Protein AF-A0A7I8VMA3-F1 (afdb_monomer)

pLDDT: mean 87.74, std 10.27, range [37.31, 98.38]

Foldseek 3Di:
DAWDWDWDFDQQVQATWIKIKTADQDDPAGEEEEEQEDQQFQQLQCVVVVVVVCVVVVVHHMYMRTGQGQLFDDPPVRPPGPDPPPPDLLALVNVLVSVLSCCVPPPDPRYAYEYEAEASRLLSQLVVCVVDDVRNYQAYEYHAYLQAQLCVFQVNVVCQCCLVPVLVCQLVQLVVLVPDDPVVLLVVLVLVCLLVLHPDDPSVSVSSVRNSHSSSSNSSSVHVNNSSVPRHHHPLVSCVVCQVRYAYEHEPPDRSRHPVNLVVVCVSCVVHNYYYDPPGVLPFWDWDWDQLPLFTKIKIKGADFQPDQEEEEEAEDPLFFQLLLSLLRSLLCVLLVNRHMYMYIGQTQQFDDDPPDDGDPPPDDCLLELVSSLVSVVSCCVPRHDLNRAYEYEAAASGLVSQLVNCVPRDVRSYQAYEQAQYLQADQCVFQVNVVCVVCLVPPLVVVLVVLVVLVPDDLSVQLSVQSVVQVVVVAWDSSVSSRVSRRSHSRSSSSSSVRVNNSNVPRHHHPVVSCVVCQVRYAYEAECPERRRHVVNLVVVCVVPVPHRYDYHDPPQYSSNSTHPSNVVSVVSCVSNVVRD

Solvent-accessible surface area (backbone atoms only — not comparable to full-atom values): 30495 Å² total; per-residue (Å²): 131,86,74,61,80,42,82,44,79,44,72,43,94,67,41,71,30,54,30,36,40,30,52,66,80,51,93,90,68,35,50,36,39,43,34,32,47,26,87,71,18,46,41,47,66,42,51,69,58,50,52,52,51,34,56,76,53,70,64,71,47,19,42,36,28,49,30,40,64,56,30,54,80,79,53,83,88,65,60,74,65,83,65,94,76,77,80,64,40,49,39,70,68,20,41,36,53,52,52,52,48,38,46,71,75,72,45,63,89,85,38,35,31,33,40,34,9,27,26,54,14,17,47,38,47,56,54,45,60,74,75,44,61,70,84,40,50,69,36,37,39,23,37,45,51,52,39,49,42,33,35,75,18,71,45,27,55,62,44,49,61,44,53,75,75,41,52,87,58,60,42,52,64,23,51,62,51,52,76,44,57,67,71,57,50,51,51,52,49,51,50,51,36,27,51,72,50,43,68,69,53,72,49,44,51,53,37,54,59,47,46,32,42,43,70,20,40,52,41,42,51,49,25,53,47,41,48,45,72,69,35,55,65,55,66,58,68,62,46,61,76,44,32,92,35,42,35,38,39,38,40,58,80,33,49,61,40,37,58,68,57,56,55,50,50,45,67,76,40,69,90,40,52,67,46,70,37,84,34,68,93,43,78,62,54,45,80,46,80,46,70,53,76,48,39,71,39,53,35,41,26,32,64,70,59,62,84,34,64,51,34,36,40,37,33,41,24,83,62,8,52,40,50,34,43,49,58,24,52,47,39,42,24,55,74,48,71,71,66,47,15,34,39,26,39,39,39,58,65,15,56,72,80,58,91,87,61,86,73,56,90,56,82,58,68,78,31,64,46,76,67,28,40,37,48,51,53,52,51,37,47,70,73,60,39,50,91,81,30,27,30,35,38,32,8,30,26,54,12,19,40,38,45,52,60,43,56,75,72,46,59,68,87,37,51,67,35,37,40,26,36,44,47,50,42,38,40,28,36,76,20,68,45,24,57,67,44,45,62,52,52,74,76,38,45,84,50,48,29,65,72,44,39,70,58,48,74,43,55,70,70,54,33,26,28,54,43,21,47,53,35,52,78,70,76,52,53,41,47,51,36,32,60,36,49,44,50,31,56,35,46,61,22,44,40,44,35,47,51,40,52,48,49,46,45,72,68,32,59,64,62,64,59,71,62,46,64,78,41,37,93,35,40,32,39,37,40,29,58,67,19,43,56,48,37,48,66,58,56,55,50,47,42,67,78,36,76,85,50,49,70,45,74,43,78,88,71,51,50,74,70,27,48,38,74,36,24,51,61,50,24,53,59,50,44,76,74,51,49,97,82,108

Secondary structure (DSSP, 8-state):
-PPPPEEEEEEETTEEEEEEEES---TTS-EEEEEE--SS--GGGGHHHHHHHHHHTTT-SEEEEEPPTTSSPPPGGG-----S---S-SSHHHHHHHHHHHHHHHS-TT-EEEEEEETHHHHHHHHHHHHS-GGGEEEEEEES---S-GGGSHHHHHHHHHHHHSTTTTHHHHHHHHTS-HHHHHHHHHHHHHHTT----HHHHHHHHHHT-HHHHHHHHHHHHHHHHH--S--HHHHHHTGGGEEEEEETT-SSS-HHHHHHHHHH-TTS-EEEESSTT-TTEEEEEEEETTEEEEEEEES--TT-SEEEEEEPPTT--GGGGHHHHHHHHHHTTT-S-EEEEPPTTSSPPPTTSPPP-S----TTSHHHHHHHHHHHHHHHS-TT-EEEEEEETHHHHHHHHHHHHS-GGGEEEEEEES---S-GGGSHHHHHHHHHHHHHTTTHHHHHHHHHTS-HHHHHHHHHHHHHHTT---TTHHHHHHHH-SHHHHHHHHHHHHHHHHH--S--HHHHHHHGGGEEEEEETT-SSS-HHHHHHHHHH-TTSEEEEE-S---TTGGGT-HHHHHHHHHHHHGGG-

Structure (mmCIF, N/CA/C/O backbone):
data_AF-A0A7I8VMA3-F1
#
_entry.id   AF-A0A7I8VMA3-F1
#
loop_
_atom_site.group_PDB
_atom_site.id
_atom_site.type_symbol
_atom_site.label_atom_id
_atom_site.label_alt_id
_atom_site.label_comp_id
_atom_site.label_asym_id
_atom_site.label_entity_id
_atom_site.label_seq_id
_atom_site.pdbx_PDB_ins_code
_atom_site.Cartn_x
_atom_site.Cartn_y
_atom_site.Cartn_z
_atom_site.occupancy
_atom_site.B_iso_or_equiv
_atom_site.auth_seq_id
_atom_site.auth_comp_id
_atom_site.auth_asym_id
_atom_site.auth_atom_id
_atom_site.pdbx_PDB_model_num
ATOM 1 N N . MET A 1 1 ? -20.811 21.438 -4.073 1.00 37.31 1 MET A N 1
ATOM 2 C CA . MET A 1 1 ? -19.853 21.735 -2.986 1.00 37.31 1 MET A CA 1
ATOM 3 C C . MET A 1 1 ? -19.211 20.415 -2.589 1.00 37.31 1 MET A C 1
ATOM 5 O O . MET A 1 1 ? -19.963 19.531 -2.206 1.00 37.31 1 MET A O 1
ATOM 9 N N . CYS A 1 2 ? -17.891 20.236 -2.731 1.00 47.81 2 CYS A N 1
ATOM 10 C CA . CYS A 1 2 ? -17.211 19.062 -2.159 1.00 47.81 2 CYS A CA 1
ATOM 11 C C . CYS A 1 2 ? -17.451 19.043 -0.647 1.00 47.81 2 CYS A C 1
ATOM 13 O O . CYS A 1 2 ? -17.209 20.052 0.021 1.00 47.81 2 CYS A O 1
ATOM 15 N N . SER A 1 3 ? -17.921 17.919 -0.108 1.00 67.31 3 SER A N 1
ATOM 16 C CA . SER A 1 3 ? -18.018 17.753 1.343 1.00 67.31 3 SER A CA 1
ATOM 17 C C . SER A 1 3 ? -16.606 17.696 1.926 1.00 67.31 3 SER A C 1
ATOM 19 O O . SER A 1 3 ? -15.822 16.825 1.561 1.00 67.31 3 SER A O 1
ATOM 21 N N . LYS A 1 4 ? -16.258 18.630 2.815 1.00 83.06 4 LYS A N 1
ATOM 22 C CA . LYS A 1 4 ? -14.947 18.655 3.478 1.00 83.06 4 LYS A CA 1
ATOM 23 C C . LYS A 1 4 ? -15.015 17.876 4.794 1.00 83.06 4 LYS A C 1
ATOM 25 O O . LYS A 1 4 ? -15.980 18.028 5.542 1.00 83.06 4 LYS A O 1
ATOM 30 N N . LEU A 1 5 ? -13.990 17.077 5.090 1.00 89.56 5 LEU A N 1
ATOM 31 C CA . LEU A 1 5 ? -13.798 16.501 6.422 1.00 89.56 5 LEU A CA 1
ATOM 32 C C . LEU A 1 5 ? -13.551 17.637 7.424 1.00 89.56 5 LEU A C 1
ATOM 34 O O . LEU A 1 5 ? -12.706 18.503 7.192 1.00 89.56 5 LEU A O 1
ATOM 38 N N . THR A 1 6 ? -14.320 17.663 8.508 1.00 91.62 6 THR A N 1
ATOM 39 C CA . THR A 1 6 ? -14.287 18.738 9.509 1.00 91.62 6 THR A CA 1
ATOM 40 C C . THR A 1 6 ? -14.141 18.170 10.913 1.00 91.62 6 THR A C 1
ATOM 42 O O . THR A 1 6 ? -14.739 17.147 11.242 1.00 91.62 6 THR A O 1
ATOM 45 N N . GLU A 1 7 ? -13.339 18.841 11.732 1.00 91.44 7 GLU A N 1
ATOM 46 C CA . GLU A 1 7 ? -13.117 18.516 13.140 1.00 91.44 7 GLU A CA 1
ATOM 47 C C . GLU A 1 7 ? -14.012 19.399 14.018 1.00 91.44 7 GLU A C 1
ATOM 49 O O . GLU A 1 7 ? -14.084 20.610 13.812 1.00 91.44 7 GLU A O 1
ATOM 54 N N . HIS A 1 8 ? -14.704 18.786 14.978 1.00 91.75 8 HIS A N 1
ATOM 55 C CA . HIS A 1 8 ? -15.667 19.434 15.869 1.00 91.75 8 HIS A CA 1
ATOM 56 C C . HIS A 1 8 ? -15.390 19.068 17.325 1.00 91.75 8 HIS A C 1
ATOM 58 O O . HIS A 1 8 ? -14.964 17.950 17.623 1.00 91.75 8 HIS A O 1
ATOM 64 N N . TRP A 1 9 ? -15.717 19.987 18.231 1.00 91.69 9 TRP A N 1
ATOM 65 C CA . TRP A 1 9 ? -15.788 19.731 19.666 1.00 91.69 9 TRP A CA 1
ATOM 66 C C . TRP A 1 9 ? -17.252 19.717 20.088 1.00 91.69 9 TRP A C 1
ATOM 68 O O . TRP A 1 9 ? -17.949 20.722 19.989 1.00 91.69 9 TRP A O 1
ATOM 78 N N . LEU A 1 10 ? -17.737 18.547 20.498 1.00 91.62 10 LEU A N 1
ATOM 79 C CA . LEU A 1 10 ? -19.112 18.355 20.951 1.00 91.62 10 LEU A CA 1
ATOM 80 C C . LEU A 1 10 ? -19.125 18.021 22.437 1.00 91.62 10 LEU A C 1
ATOM 82 O O . LEU A 1 10 ? -18.335 17.199 22.895 1.00 91.62 10 LEU A O 1
ATOM 86 N N . SER A 1 11 ? -20.033 18.637 23.189 1.00 89.88 11 SER A N 1
ATOM 87 C CA . SER A 1 11 ? -20.250 18.288 24.593 1.00 89.88 11 SER A CA 1
ATOM 88 C C . SER A 1 11 ? -21.060 16.997 24.682 1.00 89.88 11 SER A C 1
ATOM 90 O O . SER A 1 11 ? -22.138 16.926 24.100 1.00 89.88 11 SER A O 1
ATOM 92 N N . VAL A 1 12 ? -20.541 15.990 25.385 1.00 89.38 12 VAL A N 1
ATOM 93 C CA . VAL A 1 12 ? -21.239 14.728 25.674 1.00 89.38 12 VAL A CA 1
ATOM 94 C C . VAL A 1 12 ? -21.419 14.622 27.174 1.00 89.38 12 VAL A C 1
ATOM 96 O O . VAL A 1 12 ? -20.427 14.465 27.888 1.00 89.38 12 VAL A O 1
ATOM 99 N N . SER A 1 13 ? -22.650 14.765 27.667 1.00 84.88 13 SER A N 1
ATOM 100 C CA . SER A 1 13 ? -22.928 14.859 29.108 1.00 84.88 13 SER A CA 1
ATOM 101 C C . SER A 1 13 ? -22.010 15.867 29.837 1.00 84.88 13 SER A C 1
ATOM 103 O O . SER A 1 13 ? -21.537 15.617 30.947 1.00 84.88 13 SER A O 1
ATOM 105 N N . GLY A 1 14 ? -21.712 17.003 29.195 1.00 79.69 14 GLY A N 1
ATOM 106 C CA . GLY A 1 14 ? -20.831 18.049 29.732 1.00 79.69 14 GLY A CA 1
ATOM 107 C C . GLY A 1 14 ? -19.338 17.871 29.431 1.00 79.69 14 GLY A C 1
ATOM 108 O O . GLY A 1 14 ? -18.561 18.775 29.728 1.00 79.69 14 GLY A O 1
ATOM 109 N N . LEU A 1 15 ? -18.916 16.752 28.829 1.00 84.50 15 LEU A N 1
ATOM 110 C CA . LEU A 1 15 ? -17.518 16.494 28.481 1.00 84.50 15 LEU A CA 1
ATOM 111 C C . LEU A 1 15 ? -17.210 16.886 27.021 1.00 84.50 15 LEU A C 1
ATOM 113 O O . LEU A 1 15 ? -17.758 16.264 26.102 1.00 84.50 15 LEU A O 1
ATOM 117 N N . PRO A 1 16 ? -16.279 17.830 26.771 1.00 89.25 16 PRO A N 1
ATOM 118 C CA . PRO A 1 16 ? -15.820 18.140 25.421 1.00 89.25 16 PRO A CA 1
ATOM 119 C C . PRO A 1 16 ? -15.190 16.918 24.747 1.00 89.25 16 PRO A C 1
ATOM 121 O O . PRO A 1 16 ? -14.226 16.329 25.239 1.00 89.25 16 PRO A O 1
ATOM 124 N N . THR A 1 17 ? -15.743 16.544 23.600 1.00 91.88 17 THR A N 1
ATOM 125 C CA . THR A 1 17 ? -15.380 15.353 22.834 1.00 91.88 17 THR A CA 1
ATOM 126 C C . THR A 1 17 ? -14.988 15.754 21.423 1.00 91.88 17 THR A C 1
ATOM 128 O O . THR A 1 17 ? -15.754 16.408 20.716 1.00 91.88 17 THR A O 1
ATOM 131 N N . ASN A 1 18 ? -13.802 15.322 21.003 1.00 94.12 18 ASN A N 1
ATOM 132 C CA . ASN A 1 18 ? -13.315 15.525 19.647 1.00 94.12 18 ASN A CA 1
ATOM 133 C C . ASN A 1 18 ? -14.012 14.566 18.670 1.00 94.12 18 ASN A C 1
ATOM 135 O O . ASN A 1 18 ? -14.057 13.354 18.909 1.00 94.12 18 ASN A O 1
ATOM 139 N N . VAL A 1 19 ? -14.560 15.108 17.581 1.00 96.19 19 VAL A N 1
ATOM 140 C CA . VAL A 1 19 ? -15.314 14.350 16.578 1.00 96.19 19 VAL A CA 1
ATOM 141 C C . VAL A 1 19 ? -14.933 14.801 15.173 1.00 96.19 19 VAL A C 1
ATOM 143 O O . VAL A 1 19 ? -15.033 15.984 14.852 1.00 96.19 19 VAL A O 1
ATOM 146 N N . LEU A 1 20 ? -14.571 13.857 14.303 1.00 95.12 20 LEU A N 1
ATOM 147 C CA . LEU A 1 20 ? -14.454 14.124 12.866 1.00 95.12 20 LEU A CA 1
ATOM 148 C C . LEU A 1 20 ? -15.777 13.835 12.171 1.00 95.12 20 LEU A C 1
ATOM 150 O O . LEU A 1 20 ? -16.389 12.801 12.433 1.00 95.12 20 LEU A O 1
ATOM 154 N N . LYS A 1 21 ? -16.200 14.720 11.267 1.00 94.25 21 LYS A N 1
ATOM 155 C CA . LYS A 1 21 ? -17.435 14.578 10.490 1.00 94.25 21 LYS A CA 1
ATOM 156 C C . LYS A 1 21 ? -17.207 14.887 9.015 1.00 94.25 21 LYS A C 1
ATOM 158 O O . LYS A 1 21 ? -16.588 15.896 8.671 1.00 94.25 21 LYS A O 1
ATOM 163 N N . ILE A 1 22 ? -17.767 14.048 8.148 1.00 92.94 22 ILE A N 1
ATOM 164 C CA . ILE A 1 22 ? -17.891 14.296 6.707 1.00 92.94 22 ILE A CA 1
ATOM 165 C C . ILE A 1 22 ? -19.271 13.859 6.207 1.00 92.94 22 ILE A C 1
ATOM 167 O O . ILE A 1 22 ? -19.871 12.928 6.749 1.00 92.94 22 ILE A O 1
ATOM 171 N N . GLY A 1 23 ? -19.749 14.530 5.159 1.00 86.81 23 GLY A N 1
ATOM 172 C CA . GLY A 1 23 ? -21.053 14.287 4.549 1.00 86.81 23 GLY A CA 1
ATOM 173 C C . GLY A 1 23 ? -22.197 15.002 5.271 1.00 86.81 23 GLY A C 1
ATOM 174 O O . GLY A 1 23 ? -22.070 15.449 6.411 1.00 86.81 23 GLY A O 1
ATOM 175 N N . GLN A 1 24 ? -23.329 15.131 4.580 1.00 77.38 24 GLN A N 1
ATOM 176 C CA . GLN A 1 24 ? -24.563 15.683 5.139 1.00 77.38 24 GLN A CA 1
ATOM 177 C C . GLN A 1 24 ? -25.562 14.565 5.435 1.00 77.38 24 GLN A C 1
ATOM 179 O O . GLN A 1 24 ? -25.650 13.570 4.714 1.00 77.38 24 GLN A O 1
ATOM 184 N N . ILE A 1 25 ? -26.349 14.741 6.495 1.00 68.00 25 ILE A N 1
ATOM 185 C CA . ILE A 1 25 ? -27.441 13.826 6.825 1.00 68.00 25 ILE A CA 1
ATOM 186 C C . ILE A 1 25 ? -28.645 14.184 5.939 1.00 68.00 25 ILE A C 1
ATOM 188 O O . ILE A 1 25 ? -29.383 15.123 6.229 1.00 68.00 25 ILE A O 1
ATOM 192 N N . ASN A 1 26 ? -28.828 13.446 4.840 1.00 58.38 26 ASN A N 1
ATOM 193 C CA . ASN A 1 26 ? -29.925 13.668 3.892 1.00 58.38 26 ASN A CA 1
ATOM 194 C C . ASN A 1 26 ? -31.303 13.314 4.478 1.00 58.38 26 ASN A C 1
ATOM 196 O O . ASN A 1 26 ? -31.461 12.343 5.216 1.00 58.38 26 ASN A O 1
ATOM 200 N N . THR A 1 27 ? -32.328 14.069 4.084 1.00 55.59 27 THR A N 1
ATOM 201 C CA . THR A 1 27 ? -33.706 13.998 4.608 1.00 55.59 27 THR A CA 1
ATOM 202 C C . THR A 1 27 ? -34.477 12.726 4.244 1.00 55.59 27 THR A C 1
ATOM 204 O O . THR A 1 27 ? -35.422 12.386 4.945 1.00 55.59 27 THR A O 1
ATOM 207 N N . HIS A 1 28 ? -34.090 11.999 3.190 1.00 53.72 28 HIS A N 1
ATOM 208 C CA . HIS A 1 28 ? -34.924 10.924 2.626 1.00 53.72 28 HIS A CA 1
ATOM 209 C C . HIS A 1 28 ? -34.531 9.486 3.015 1.00 53.72 28 HIS A C 1
ATOM 211 O O . HIS A 1 28 ? -35.257 8.562 2.664 1.00 53.72 28 HIS A O 1
ATOM 217 N N . LYS A 1 29 ? -33.422 9.286 3.745 1.00 54.38 29 LYS A N 1
ATOM 218 C CA . LYS A 1 29 ? -33.013 8.049 4.457 1.00 54.38 29 LYS A CA 1
ATOM 219 C C . LYS A 1 29 ? -31.691 8.346 5.176 1.00 54.38 29 LYS A C 1
ATOM 221 O O . LYS A 1 29 ? -30.650 8.471 4.533 1.00 54.38 29 LYS A O 1
ATOM 226 N N . ARG A 1 30 ? -31.728 8.505 6.500 1.00 76.94 30 ARG A N 1
ATOM 227 C CA . ARG A 1 30 ? -30.576 8.956 7.295 1.00 76.94 30 ARG A CA 1
ATOM 228 C C . ARG A 1 30 ? -29.692 7.770 7.680 1.00 76.94 30 ARG A C 1
ATOM 230 O O . ARG A 1 30 ? -29.942 7.122 8.687 1.00 76.94 30 ARG A O 1
ATOM 237 N N . PHE A 1 31 ? -28.676 7.466 6.877 1.00 85.94 31 PHE A N 1
ATOM 238 C CA . PHE A 1 31 ? -27.627 6.516 7.261 1.00 85.94 31 PHE A CA 1
ATOM 239 C C . PHE A 1 31 ? -26.414 7.267 7.797 1.00 85.94 31 PHE A C 1
ATOM 241 O O . PHE A 1 31 ? -25.930 8.204 7.155 1.00 85.94 31 PHE A O 1
ATOM 248 N N . VAL A 1 32 ? -25.917 6.842 8.957 1.00 92.19 32 VAL A N 1
ATOM 249 C CA . VAL A 1 32 ? -24.700 7.395 9.557 1.00 92.19 32 VAL A CA 1
ATOM 250 C C . VAL A 1 32 ? -23.758 6.252 9.907 1.00 92.19 32 VAL A C 1
ATOM 252 O O . VAL A 1 32 ? -24.140 5.310 10.603 1.00 92.19 32 VAL A O 1
ATOM 255 N N . ILE A 1 33 ? -22.522 6.339 9.427 1.00 95.50 33 ILE A N 1
ATOM 256 C CA . ILE A 1 33 ? -21.434 5.492 9.907 1.00 95.50 33 ILE A CA 1
ATOM 257 C C . ILE A 1 33 ? -20.849 6.161 11.149 1.00 95.50 33 ILE A C 1
ATOM 259 O O . ILE A 1 33 ? -20.404 7.305 11.073 1.00 95.50 33 ILE A O 1
ATOM 263 N N . VAL A 1 34 ? -20.833 5.454 12.276 1.00 97.25 34 VAL A N 1
ATOM 264 C CA . VAL A 1 34 ? -20.160 5.898 13.502 1.00 97.25 34 VAL A CA 1
ATOM 265 C C . VAL A 1 34 ? -18.950 5.005 13.733 1.00 97.25 34 VAL A C 1
ATOM 267 O O . VAL A 1 34 ? -19.084 3.801 13.946 1.00 97.25 34 VAL A O 1
ATOM 270 N N . ILE A 1 35 ? -17.766 5.605 13.672 1.00 98.31 35 ILE A N 1
ATOM 271 C CA . ILE A 1 35 ? -16.488 4.941 13.899 1.00 98.31 35 ILE A CA 1
ATOM 272 C C . ILE A 1 35 ? -16.059 5.178 15.346 1.00 98.31 35 ILE A C 1
ATOM 274 O O . ILE A 1 35 ? -15.952 6.321 15.799 1.00 98.31 35 ILE A O 1
ATOM 278 N N . ILE A 1 36 ? -15.798 4.082 16.051 1.00 98.06 36 ILE A N 1
ATOM 279 C CA . ILE A 1 36 ? -15.285 4.032 17.415 1.00 98.06 36 ILE A CA 1
ATOM 280 C C . ILE A 1 36 ? -13.812 3.616 17.328 1.00 98.06 36 ILE A C 1
ATOM 282 O O . ILE A 1 36 ? -13.518 2.470 16.969 1.00 98.06 36 ILE A O 1
ATOM 286 N N . PRO A 1 37 ? -12.882 4.542 17.608 1.00 97.00 37 PRO A N 1
ATOM 287 C CA . PRO A 1 37 ? -11.453 4.274 17.593 1.00 97.00 37 PRO A CA 1
ATOM 288 C C . PRO A 1 37 ? -11.024 3.144 18.534 1.00 97.00 37 PRO A C 1
ATOM 290 O O . PRO A 1 37 ? -11.725 2.819 19.489 1.00 97.00 37 PRO A O 1
ATOM 293 N N . GLY A 1 38 ? -9.834 2.605 18.276 1.00 94.62 38 GLY A N 1
ATOM 294 C CA . GLY A 1 38 ? -9.057 1.820 19.235 1.00 94.62 38 GLY A CA 1
ATOM 295 C C . GLY A 1 38 ? -8.264 2.692 20.206 1.00 94.62 38 GLY A C 1
ATOM 296 O O . GLY A 1 38 ? -8.467 3.901 20.273 1.00 94.62 38 GLY A O 1
ATOM 297 N N . ASN A 1 39 ? -7.308 2.095 20.917 1.00 92.00 39 ASN A N 1
ATOM 298 C CA . ASN A 1 39 ? -6.419 2.804 21.831 1.00 92.00 39 ASN A CA 1
ATOM 299 C C . ASN A 1 39 ? -5.049 3.056 21.160 1.00 92.00 39 ASN A C 1
ATOM 301 O O . ASN A 1 39 ? -4.365 2.091 20.821 1.00 92.00 39 ASN A O 1
ATOM 305 N N . PRO A 1 40 ? -4.628 4.315 20.927 1.00 93.38 40 PRO A N 1
ATOM 306 C CA . PRO A 1 40 ? -5.240 5.566 21.375 1.00 93.38 40 PRO A CA 1
ATOM 307 C C . PRO A 1 40 ? -6.445 6.023 20.540 1.00 93.38 40 PRO A C 1
ATOM 309 O O . PRO A 1 40 ? -6.404 6.050 19.310 1.00 93.38 40 PRO A O 1
ATOM 312 N N . GLY A 1 41 ? -7.495 6.493 21.223 1.00 94.50 41 GLY A N 1
ATOM 313 C CA . GLY A 1 41 ? -8.738 6.935 20.588 1.00 94.50 41 GLY A CA 1
ATOM 314 C C . GLY A 1 41 ? -8.737 8.360 20.058 1.00 94.50 41 GLY A C 1
ATOM 315 O O . GLY A 1 41 ? -9.633 9.134 20.387 1.00 94.50 41 GLY A O 1
ATOM 316 N N . ILE A 1 42 ? -7.740 8.705 19.245 1.00 94.44 42 ILE A N 1
ATOM 317 C CA . ILE A 1 42 ? -7.647 10.005 18.575 1.00 94.44 42 ILE A CA 1
ATOM 318 C C . ILE A 1 42 ? -8.306 9.906 17.189 1.00 94.44 42 ILE A C 1
ATOM 320 O O . ILE A 1 42 ? -7.810 9.149 16.349 1.00 94.44 42 ILE A O 1
ATOM 324 N N . PRO A 1 43 ? -9.380 10.672 16.902 1.00 94.88 43 PRO A N 1
ATOM 325 C CA . PRO A 1 43 ? -10.087 10.615 15.618 1.00 94.88 43 PRO A CA 1
ATOM 326 C C . PRO A 1 43 ? -9.194 10.831 14.398 1.00 94.88 43 PRO A C 1
ATOM 328 O O . PRO A 1 43 ? -9.381 10.187 13.370 1.00 94.88 43 PRO A O 1
ATOM 331 N N . ARG A 1 44 ? -8.181 11.689 14.531 1.00 92.81 44 ARG A N 1
ATOM 332 C CA . ARG A 1 44 ? -7.260 12.071 13.460 1.00 92.81 44 ARG A CA 1
ATOM 333 C C . ARG A 1 44 ? -6.477 10.910 12.830 1.00 92.81 44 ARG A C 1
ATOM 335 O O . ARG A 1 44 ? -6.123 10.979 11.658 1.00 92.81 44 ARG A O 1
ATOM 342 N N . TYR A 1 45 ? -6.286 9.799 13.547 1.00 92.38 45 TYR A N 1
ATOM 343 C CA . TYR A 1 45 ? -5.710 8.581 12.956 1.00 92.38 45 TYR A CA 1
ATOM 344 C C . TYR A 1 45 ? -6.585 7.949 11.863 1.00 92.38 45 TYR A C 1
ATOM 346 O O . TYR A 1 45 ? -6.093 7.140 11.083 1.00 92.38 45 TYR A O 1
ATOM 354 N N . TYR A 1 46 ? -7.867 8.309 11.791 1.00 94.25 46 TYR A N 1
ATOM 355 C CA . TYR A 1 46 ? -8.846 7.707 10.888 1.00 94.25 46 TYR A CA 1
ATOM 356 C C . TYR A 1 46 ? -9.189 8.612 9.696 1.00 94.25 46 TYR A C 1
ATOM 358 O O . TYR A 1 46 ? -10.055 8.236 8.913 1.00 94.25 46 TYR A O 1
ATOM 366 N N . GLU A 1 47 ? -8.541 9.774 9.518 1.00 92.81 47 GLU A N 1
ATOM 367 C CA . GLU A 1 47 ? -8.884 10.719 8.437 1.00 92.81 47 GLU A CA 1
ATOM 368 C C . GLU A 1 47 ? -8.827 10.064 7.046 1.00 92.81 47 GLU A C 1
ATOM 370 O O . GLU A 1 47 ? -9.814 10.090 6.313 1.00 92.81 47 GLU A O 1
ATOM 375 N N . GLU A 1 48 ? -7.721 9.398 6.697 1.00 89.38 48 GLU A N 1
ATOM 376 C CA . GLU A 1 48 ? -7.588 8.729 5.389 1.00 89.38 48 GLU A CA 1
ATOM 377 C C . GLU A 1 48 ? -8.591 7.590 5.210 1.00 89.38 48 GLU A C 1
ATOM 379 O O . GLU A 1 48 ? -9.143 7.401 4.124 1.00 89.38 48 GLU A O 1
ATOM 384 N N . PHE A 1 49 ? -8.859 6.846 6.283 1.00 91.50 49 PHE A N 1
ATOM 385 C CA . PHE A 1 49 ? -9.830 5.759 6.272 1.00 91.50 49 PHE A CA 1
ATOM 386 C C . PHE A 1 49 ? -11.246 6.285 6.011 1.00 91.50 49 PHE A C 1
ATOM 388 O O . PHE A 1 49 ? -11.967 5.744 5.173 1.00 91.50 49 PHE A O 1
ATOM 395 N N . VAL A 1 50 ? -11.622 7.385 6.665 1.00 93.62 50 VAL A N 1
ATOM 396 C CA . VAL A 1 50 ? -12.907 8.065 6.468 1.00 93.62 50 VAL A CA 1
ATOM 397 C C . VAL A 1 50 ? -13.039 8.597 5.047 1.00 93.62 50 VAL A C 1
ATOM 399 O O . VAL A 1 50 ? -14.074 8.370 4.424 1.00 93.62 50 VAL A O 1
ATOM 402 N N . LEU A 1 51 ? -12.008 9.266 4.520 1.00 91.12 51 LEU A N 1
ATOM 403 C CA . LEU A 1 51 ? -12.010 9.780 3.147 1.00 91.12 51 LEU A CA 1
ATOM 404 C C . LEU A 1 51 ? -12.170 8.643 2.130 1.00 91.12 51 LEU A C 1
ATOM 406 O O . LEU A 1 51 ? -12.996 8.746 1.227 1.00 91.12 51 LEU A O 1
ATOM 410 N N . THR A 1 52 ? -11.467 7.528 2.342 1.00 89.62 52 THR A N 1
ATOM 411 C CA . THR A 1 52 ? -11.563 6.339 1.483 1.00 89.62 52 THR A CA 1
ATOM 412 C C . THR A 1 52 ? -12.972 5.744 1.507 1.00 89.62 52 THR A C 1
ATOM 414 O O . THR A 1 52 ? -13.546 5.462 0.458 1.00 89.62 52 THR A O 1
ATOM 417 N N . ILE A 1 53 ? -13.577 5.574 2.689 1.00 91.50 53 ILE A N 1
ATOM 418 C CA . ILE A 1 53 ? -14.957 5.073 2.790 1.00 91.50 53 ILE A CA 1
ATOM 419 C C . ILE A 1 53 ? -15.929 6.052 2.125 1.00 91.50 53 ILE A C 1
ATOM 421 O O . ILE A 1 53 ? -16.813 5.629 1.383 1.00 91.50 53 ILE A O 1
ATOM 425 N N . PHE A 1 54 ? -15.774 7.353 2.363 1.00 90.38 54 PHE A N 1
ATOM 426 C CA . PHE A 1 54 ? -16.647 8.373 1.790 1.00 90.38 54 PHE A CA 1
ATOM 427 C C . PHE A 1 54 ? -16.632 8.340 0.254 1.00 90.38 54 PHE A C 1
ATOM 429 O O . PHE A 1 54 ? -17.697 8.369 -0.369 1.00 90.38 54 PHE A O 1
ATOM 436 N N . GLU A 1 55 ? -15.451 8.177 -0.346 1.00 86.69 55 GLU A N 1
ATOM 437 C CA . GLU A 1 55 ? -15.271 8.004 -1.790 1.00 86.69 55 GLU A CA 1
ATOM 438 C C . GLU A 1 55 ? -15.907 6.700 -2.302 1.00 86.69 55 GLU A C 1
ATOM 440 O O . GLU A 1 55 ? -16.659 6.722 -3.279 1.00 86.69 55 GLU A O 1
ATOM 445 N N . LEU A 1 56 ? -15.706 5.573 -1.605 1.00 85.56 56 LEU A N 1
ATOM 446 C CA . LEU A 1 56 ? -16.314 4.282 -1.966 1.00 85.56 56 LEU A CA 1
ATOM 447 C C . LEU A 1 56 ? -17.850 4.328 -1.950 1.00 85.56 56 LEU A C 1
ATOM 449 O O . LEU A 1 56 ? -18.506 3.705 -2.787 1.00 85.56 56 LEU A O 1
ATOM 453 N N . PHE A 1 57 ? -18.437 5.110 -1.042 1.00 86.62 57 PHE A N 1
ATOM 454 C CA . PHE A 1 57 ? -19.877 5.373 -0.996 1.00 86.62 57 PHE A CA 1
ATOM 455 C C . PHE A 1 57 ? -20.328 6.508 -1.933 1.00 86.62 57 PHE A C 1
ATOM 457 O O . PHE A 1 57 ? -21.487 6.931 -1.870 1.00 86.62 57 PHE A O 1
ATOM 464 N N . LYS A 1 58 ? -19.453 6.987 -2.828 1.00 85.38 58 LYS A N 1
ATOM 465 C CA . LYS A 1 58 ? -19.714 8.064 -3.799 1.00 85.38 58 LYS A CA 1
ATOM 466 C C . LYS A 1 58 ? -20.250 9.335 -3.139 1.00 85.38 58 LYS A C 1
ATOM 468 O O . LYS A 1 58 ? -21.171 9.960 -3.663 1.00 85.38 58 LYS A O 1
ATOM 473 N N . GLU A 1 59 ? -19.725 9.657 -1.960 1.00 86.06 59 GLU A N 1
ATOM 474 C CA . GLU A 1 59 ? -20.092 10.833 -1.165 1.00 86.06 59 GLU A CA 1
ATOM 475 C C . GLU A 1 59 ? -21.554 10.849 -0.668 1.00 86.06 59 GLU A C 1
ATOM 477 O O . GLU A 1 59 ? -22.100 11.899 -0.328 1.00 86.06 59 GLU A O 1
ATOM 482 N N . ARG A 1 60 ? -22.227 9.688 -0.619 1.00 84.19 60 ARG A N 1
ATOM 483 C CA . ARG A 1 60 ? -23.667 9.591 -0.292 1.00 84.19 60 ARG A CA 1
ATOM 484 C C . ARG A 1 60 ? -23.984 9.292 1.174 1.00 84.19 60 ARG A C 1
ATOM 486 O O . ARG A 1 60 ? -25.159 9.156 1.511 1.00 84.19 60 ARG A O 1
ATOM 493 N N . ILE A 1 61 ? -22.975 9.145 2.031 1.00 87.88 61 ILE A N 1
ATOM 494 C CA . ILE A 1 61 ? -23.147 8.743 3.433 1.00 87.88 61 ILE A CA 1
ATOM 495 C C . ILE A 1 61 ? -22.457 9.717 4.389 1.00 87.88 61 ILE A C 1
ATOM 497 O O . ILE A 1 61 ? -21.411 10.271 4.069 1.00 87.88 61 ILE A O 1
ATOM 501 N N . SER A 1 62 ? -23.037 9.913 5.574 1.00 91.88 62 SER A N 1
ATOM 502 C CA . SER A 1 62 ? -22.416 10.690 6.650 1.00 91.88 62 SER A CA 1
ATOM 503 C C . SER A 1 62 ? -21.535 9.780 7.506 1.00 91.88 62 SER A C 1
ATOM 505 O O . SER A 1 62 ? -21.994 8.721 7.936 1.00 91.88 62 SER A O 1
ATOM 507 N N . ILE A 1 63 ? -20.296 10.189 7.787 1.00 95.06 63 ILE A N 1
ATOM 508 C CA . ILE A 1 63 ? -19.322 9.391 8.555 1.00 95.06 63 ILE A CA 1
ATOM 509 C C . ILE A 1 63 ? -18.771 10.218 9.707 1.00 95.06 63 ILE A C 1
ATOM 511 O O . ILE A 1 63 ? -18.254 11.317 9.491 1.00 95.06 63 ILE A O 1
ATOM 515 N N . TRP A 1 64 ? -18.924 9.709 10.928 1.00 96.62 64 TRP A N 1
ATOM 516 C CA . TRP A 1 64 ? -18.533 10.374 12.168 1.00 96.62 64 TRP A CA 1
ATOM 517 C C . TRP A 1 64 ? -17.521 9.510 12.926 1.00 96.62 64 TRP A C 1
ATOM 519 O O . TRP A 1 64 ? -17.796 8.342 13.183 1.00 96.62 64 TRP A O 1
ATOM 529 N N . VAL A 1 65 ? -16.376 10.069 13.319 1.00 97.62 65 VAL A N 1
ATOM 530 C CA . VAL A 1 65 ? -15.380 9.389 14.169 1.00 97.62 65 VAL A CA 1
ATOM 531 C C . VAL A 1 65 ? -15.402 10.019 15.548 1.00 97.62 65 VAL A C 1
ATOM 533 O O . VAL A 1 65 ? -15.161 11.218 15.666 1.00 97.62 65 VAL A O 1
ATOM 536 N N . VAL A 1 66 ? -15.679 9.229 16.584 1.00 97.62 66 VAL A N 1
ATOM 537 C CA . VAL A 1 66 ? -15.896 9.736 17.948 1.00 97.62 66 VAL A CA 1
ATOM 538 C C . VAL A 1 66 ? -14.694 9.414 18.826 1.00 97.62 66 VAL A C 1
ATOM 540 O O . VAL A 1 66 ? -14.461 8.253 19.150 1.00 97.62 66 VAL A O 1
ATOM 543 N N . GLY A 1 67 ? -13.934 10.429 19.239 1.00 96.00 67 GLY A N 1
ATOM 544 C CA . GLY A 1 67 ? -12.732 10.235 20.050 1.00 96.00 67 GLY A CA 1
ATOM 545 C C . GLY A 1 67 ? -13.008 9.586 21.407 1.00 96.00 67 GLY A C 1
ATOM 546 O O . GLY A 1 67 ? -14.094 9.711 21.985 1.00 96.00 67 GLY A O 1
ATOM 547 N N . HIS A 1 68 ? -12.014 8.890 21.957 1.00 95.44 68 HIS A N 1
ATOM 548 C CA . HIS A 1 68 ? -12.066 8.446 23.347 1.00 95.44 68 HIS A CA 1
ATOM 549 C C . HIS A 1 68 ? -12.018 9.647 24.295 1.00 95.44 68 HIS A C 1
ATOM 551 O O . HIS A 1 68 ? -11.258 10.599 24.094 1.00 95.44 68 HIS A O 1
ATOM 557 N N . ALA A 1 69 ? -12.859 9.605 25.329 1.00 91.69 69 ALA A N 1
ATOM 558 C CA . ALA A 1 69 ? -12.944 10.644 26.342 1.00 91.69 69 ALA A CA 1
ATOM 559 C C . ALA A 1 69 ? -11.559 10.868 26.964 1.00 91.69 69 ALA A C 1
ATOM 561 O O . ALA A 1 69 ? -10.953 9.940 27.495 1.00 91.69 69 ALA A O 1
ATOM 562 N N . GLY A 1 70 ? -11.042 12.094 26.858 1.00 88.44 70 GLY A N 1
ATOM 563 C CA . GLY A 1 70 ? -9.752 12.488 27.423 1.00 88.44 70 GLY A CA 1
ATOM 564 C C . GLY A 1 70 ? -8.497 12.017 26.677 1.00 88.44 70 GLY A C 1
ATOM 565 O O . GLY A 1 70 ? -7.407 12.222 27.201 1.00 88.44 70 GLY A O 1
ATOM 566 N N . HIS A 1 71 ? -8.617 11.433 25.480 1.00 91.81 71 HIS A N 1
ATOM 567 C CA . HIS A 1 71 ? -7.463 11.043 24.651 1.00 91.81 71 HIS A CA 1
ATOM 568 C C . HIS A 1 71 ? -6.957 12.169 23.731 1.00 91.81 71 HIS A C 1
ATOM 570 O O . HIS A 1 71 ? -5.928 12.006 23.082 1.00 91.81 71 HIS A O 1
ATOM 576 N N . VAL A 1 72 ? -7.673 13.296 23.669 1.00 90.38 72 VAL A N 1
ATOM 577 C CA . VAL A 1 72 ? -7.304 14.487 22.894 1.00 90.38 72 VAL A CA 1
ATOM 578 C C . VAL A 1 72 ? -7.307 15.696 23.826 1.00 90.38 72 VAL A C 1
ATOM 580 O O . VAL A 1 72 ? -8.259 15.886 24.589 1.00 90.38 72 VAL A O 1
ATOM 583 N N . SER A 1 73 ? -6.260 16.522 23.763 1.00 86.38 73 SER A N 1
ATOM 584 C CA . SER A 1 73 ? -6.167 17.753 24.552 1.00 86.38 73 SER A CA 1
ATOM 585 C C . SER A 1 73 ? -7.275 18.729 24.173 1.00 86.38 73 SER A C 1
ATOM 587 O O . SER A 1 73 ? -7.439 19.073 23.004 1.00 86.38 73 SER A O 1
ATOM 589 N N . ILE A 1 74 ? -8.013 19.203 25.175 1.00 83.31 74 ILE A N 1
ATOM 590 C CA . ILE A 1 74 ? -9.134 20.128 24.986 1.00 83.31 74 ILE A CA 1
ATOM 591 C C . ILE A 1 74 ? -8.582 21.544 24.728 1.00 83.31 74 ILE A C 1
ATOM 593 O O . ILE A 1 74 ? -7.872 22.079 25.595 1.00 83.31 74 ILE A O 1
ATOM 597 N N . PRO A 1 75 ? -8.901 22.184 23.583 1.00 79.44 75 PRO A N 1
ATOM 598 C CA . PRO A 1 75 ? -8.496 23.554 23.289 1.00 79.44 75 PRO A CA 1
ATOM 599 C C . PRO A 1 75 ? -8.974 24.516 24.372 1.00 79.44 75 PRO A C 1
ATOM 601 O O . PRO A 1 75 ? -10.066 24.354 24.903 1.00 79.44 75 PRO A O 1
ATOM 604 N N . ARG A 1 76 ? -8.193 25.562 24.673 1.00 71.94 76 ARG A N 1
ATOM 605 C CA . ARG A 1 76 ? -8.519 26.529 25.744 1.00 71.94 76 ARG A CA 1
ATOM 606 C C . ARG A 1 76 ? -9.924 27.133 25.621 1.00 71.94 76 ARG A C 1
ATOM 608 O O . ARG A 1 76 ? -10.569 27.352 26.637 1.00 71.94 76 ARG A O 1
ATOM 615 N N . LEU A 1 77 ? -10.388 27.373 24.394 1.00 63.84 77 LEU A N 1
ATOM 616 C CA . LEU A 1 77 ? -11.709 27.945 24.104 1.00 63.84 77 LEU A CA 1
ATOM 617 C C . LEU A 1 77 ? -12.869 26.988 24.426 1.00 63.84 77 LEU A C 1
ATOM 619 O O . LEU A 1 77 ? -13.966 27.444 24.715 1.00 63.84 77 LEU A O 1
ATOM 623 N N . GLU A 1 78 ? -12.609 25.681 24.441 1.00 63.62 78 GLU A N 1
ATOM 624 C CA . GLU A 1 78 ? -13.591 24.618 24.698 1.00 63.62 78 GLU A CA 1
ATOM 625 C C . GLU A 1 78 ? -13.579 24.161 26.170 1.00 63.62 78 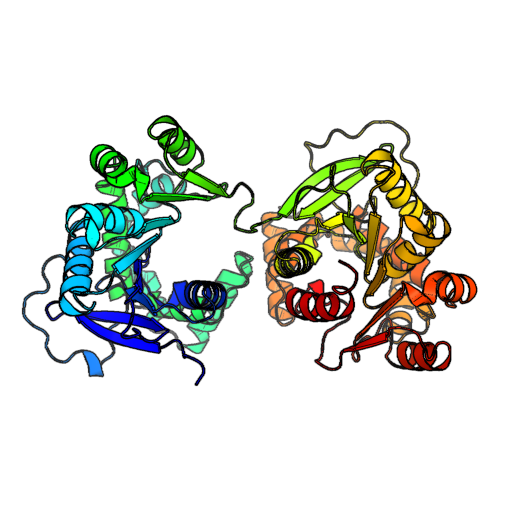GLU A C 1
ATOM 627 O O . GLU A 1 78 ? -14.252 23.207 26.548 1.00 63.62 78 GLU A O 1
ATOM 632 N N . GLN A 1 79 ? -12.798 24.825 27.033 1.00 63.19 79 GLN A N 1
ATOM 633 C CA . GLN A 1 79 ? -12.710 24.516 28.470 1.00 63.19 79 GLN A CA 1
ATOM 634 C C . GLN A 1 79 ? -13.833 25.163 29.300 1.00 63.19 79 GLN A C 1
ATOM 636 O O . GLN A 1 79 ? -13.806 25.109 30.533 1.00 63.19 79 GLN A O 1
ATOM 641 N N . VAL A 1 80 ? -14.806 25.796 28.642 1.00 50.78 80 VAL A N 1
ATOM 642 C CA . VAL A 1 80 ? -15.930 26.483 29.280 1.00 50.78 80 VAL A CA 1
ATOM 643 C C . VAL A 1 80 ? -16.941 25.428 29.736 1.00 50.78 80 VAL A C 1
ATOM 645 O O . VAL A 1 80 ? -17.452 24.672 28.919 1.00 50.78 80 VAL A O 1
ATOM 648 N N . ASN A 1 81 ? -17.220 25.393 31.042 1.00 49.53 81 ASN A N 1
ATOM 649 C CA . ASN A 1 81 ? -18.031 24.404 31.776 1.00 49.53 81 ASN A CA 1
ATOM 650 C C . ASN A 1 81 ? -17.263 23.169 32.271 1.00 49.53 81 ASN A C 1
ATOM 652 O O . ASN A 1 81 ? -17.528 22.033 31.884 1.00 49.53 81 ASN A O 1
ATOM 656 N N . LYS A 1 82 ? -16.361 23.379 33.240 1.00 48.69 82 LYS A N 1
ATOM 657 C CA . LYS A 1 82 ? -15.935 22.304 34.145 1.00 48.69 82 LYS A CA 1
ATOM 658 C C . LYS A 1 82 ? -17.070 21.956 35.118 1.00 48.69 82 LYS A C 1
ATOM 660 O O . LYS A 1 82 ? -17.074 22.422 36.254 1.00 48.69 82 LYS A O 1
ATOM 665 N N . GLY A 1 83 ? -18.058 21.186 34.667 1.00 47.06 83 GLY A N 1
ATOM 666 C CA . GLY A 1 83 ? -19.020 20.550 35.570 1.00 47.06 83 GLY A CA 1
ATOM 667 C C . GLY A 1 83 ? -18.312 19.535 36.474 1.00 47.06 83 GLY A C 1
ATOM 668 O O . GLY A 1 83 ? -17.359 18.887 36.054 1.00 47.06 83 GLY A O 1
ATOM 669 N N . SER A 1 84 ? -18.766 19.386 37.716 1.00 45.25 84 SER A N 1
ATOM 670 C CA . SER A 1 84 ? -18.176 18.522 38.753 1.00 45.25 84 SER A CA 1
ATOM 671 C C . SER A 1 84 ? -18.370 17.009 38.538 1.00 45.25 84 SER A C 1
ATOM 673 O O . SER A 1 84 ? -18.162 16.239 39.468 1.00 45.25 84 SER A O 1
ATOM 675 N N . ILE A 1 85 ? -18.743 16.560 37.336 1.00 49.34 85 ILE A N 1
ATOM 676 C CA . ILE A 1 85 ? -19.010 15.148 37.017 1.00 49.34 85 ILE A CA 1
ATOM 677 C C . ILE A 1 85 ? -17.902 14.647 36.078 1.00 49.34 85 ILE A C 1
ATOM 679 O O . ILE A 1 85 ? -18.103 14.465 34.882 1.00 49.34 85 ILE A O 1
ATOM 683 N N . TYR A 1 86 ? -16.687 14.498 36.612 1.00 53.50 86 TYR A N 1
ATOM 684 C CA . TYR A 1 86 ? -15.540 13.910 35.898 1.00 53.50 86 TYR A CA 1
ATOM 685 C C . TYR A 1 86 ? -15.360 12.411 36.181 1.00 53.50 86 TYR A C 1
ATOM 687 O O . TYR A 1 86 ? -14.331 11.845 35.807 1.00 53.50 86 TYR A O 1
ATOM 695 N N . GLU A 1 87 ? -16.323 11.782 36.856 1.00 51.84 87 GLU A N 1
ATOM 696 C CA . GLU A 1 87 ? -16.219 10.385 37.274 1.00 51.84 87 GLU A CA 1
ATOM 697 C C . GLU A 1 87 ? -16.253 9.430 36.065 1.00 51.84 87 GLU A C 1
ATOM 699 O O . GLU A 1 87 ? -17.207 9.388 35.289 1.00 51.84 87 GLU A O 1
ATOM 704 N N . ASP A 1 88 ? -15.151 8.689 35.923 1.00 67.94 88 ASP A N 1
ATOM 705 C CA . ASP A 1 88 ? -15.035 7.353 35.330 1.00 67.94 88 ASP A CA 1
ATOM 706 C C . ASP A 1 88 ? -15.479 7.128 33.874 1.00 67.94 88 ASP A C 1
ATOM 708 O O . ASP A 1 88 ? -15.971 6.061 33.529 1.00 67.94 88 ASP A O 1
ATOM 712 N N . PHE A 1 89 ? -15.219 8.065 32.951 1.00 77.38 89 PHE A N 1
ATOM 713 C CA . PHE A 1 89 ? -15.312 7.773 31.502 1.00 77.38 89 PHE A CA 1
ATOM 714 C C . PHE A 1 89 ? -14.034 7.178 30.880 1.00 77.38 89 PHE A C 1
ATOM 716 O O . PHE A 1 89 ? -13.970 7.005 29.662 1.00 77.38 89 PHE A O 1
ATOM 723 N N . TYR A 1 90 ? -12.992 6.914 31.672 1.00 84.56 90 TYR A N 1
ATOM 724 C CA . TYR A 1 90 ? -11.654 6.606 31.147 1.00 84.56 90 TYR A CA 1
ATOM 725 C C . TYR A 1 90 ? -11.329 5.114 31.048 1.00 84.56 90 TYR A C 1
ATOM 727 O O . TYR A 1 90 ? -10.351 4.772 30.387 1.00 84.56 90 TYR A O 1
ATOM 735 N N . ASP A 1 91 ? -12.111 4.242 31.681 1.00 90.25 91 ASP A N 1
ATOM 736 C CA . ASP A 1 91 ? -12.023 2.793 31.495 1.00 90.25 91 ASP A CA 1
ATOM 737 C C . ASP A 1 91 ? -12.953 2.320 30.360 1.00 90.25 91 ASP A C 1
ATOM 739 O O . ASP A 1 91 ? -13.605 3.122 29.686 1.00 90.25 91 ASP A O 1
ATOM 743 N N . VAL A 1 92 ? -12.994 1.013 30.094 1.00 89.75 92 VAL A N 1
ATOM 744 C CA . VAL A 1 92 ? -13.769 0.470 28.967 1.00 89.75 92 VAL A CA 1
ATOM 745 C C . VAL A 1 92 ? -15.282 0.674 29.158 1.00 89.75 92 VAL A C 1
ATOM 747 O O . VAL A 1 92 ? -15.991 0.984 28.192 1.00 89.75 92 VAL A O 1
ATOM 750 N N . ASP A 1 93 ? -15.797 0.540 30.383 1.00 91.56 93 ASP A N 1
ATOM 751 C CA . ASP A 1 93 ? -17.220 0.735 30.701 1.00 91.56 93 ASP A CA 1
ATOM 752 C C . ASP A 1 93 ? -17.622 2.208 30.564 1.00 91.56 93 ASP A C 1
ATOM 754 O O . ASP A 1 93 ? -18.611 2.539 29.902 1.00 91.56 93 ASP A O 1
ATOM 758 N N . GLY A 1 94 ? -16.789 3.101 31.085 1.00 92.31 94 GLY A N 1
ATOM 759 C CA . GLY A 1 94 ? -16.882 4.538 30.922 1.00 92.31 94 GLY A CA 1
ATOM 760 C C . GLY A 1 94 ? -16.887 4.960 29.457 1.00 92.31 94 GLY A C 1
ATOM 761 O O . GLY A 1 94 ? -17.807 5.643 29.002 1.00 92.31 94 GLY A O 1
ATOM 762 N N . GLN A 1 95 ? -15.919 4.498 28.663 1.00 94.62 95 GLN A N 1
ATOM 763 C CA . GLN A 1 95 ? -15.897 4.784 27.227 1.00 94.62 95 GLN A CA 1
ATOM 764 C C . GLN A 1 95 ? -17.137 4.222 26.516 1.00 94.62 95 GLN A C 1
ATOM 766 O O . GLN A 1 95 ? -17.641 4.853 25.589 1.00 94.62 95 GLN A O 1
ATOM 771 N N . THR A 1 96 ? -17.683 3.087 26.959 1.00 94.56 96 THR A N 1
ATOM 772 C CA . THR A 1 96 ? -18.939 2.545 26.413 1.00 94.56 96 THR A CA 1
ATOM 773 C C . THR A 1 96 ? -20.118 3.473 26.711 1.00 94.56 96 THR A C 1
ATOM 775 O O . THR A 1 96 ? -20.840 3.873 25.793 1.00 94.56 96 THR A O 1
ATOM 778 N N . LYS A 1 97 ? -20.279 3.888 27.974 1.00 94.56 97 LYS A N 1
ATOM 779 C CA . LYS A 1 97 ? -21.329 4.822 28.406 1.00 94.56 97 LYS A CA 1
ATOM 780 C C . LYS A 1 97 ? -21.228 6.160 27.676 1.00 94.56 97 LYS A C 1
ATOM 782 O O . LYS A 1 97 ? -22.234 6.681 27.201 1.00 94.56 97 LYS A O 1
ATOM 787 N N . HIS A 1 98 ? -20.018 6.691 27.519 1.00 94.69 98 HIS A N 1
ATOM 788 C CA . HIS A 1 98 ? -19.770 7.935 26.788 1.00 94.69 98 HIS A CA 1
ATOM 789 C C . HIS A 1 98 ? -20.223 7.850 25.321 1.00 94.69 98 HIS A C 1
ATOM 791 O O . HIS A 1 98 ? -20.839 8.782 24.809 1.00 94.69 98 HIS A O 1
ATOM 797 N N . LYS A 1 99 ? -19.991 6.720 24.643 1.00 96.69 99 LYS A N 1
ATOM 798 C CA . LYS A 1 99 ? -20.375 6.533 23.228 1.00 96.69 99 LYS A CA 1
ATOM 799 C C . LYS A 1 99 ? -21.879 6.340 23.079 1.00 96.69 99 LYS A C 1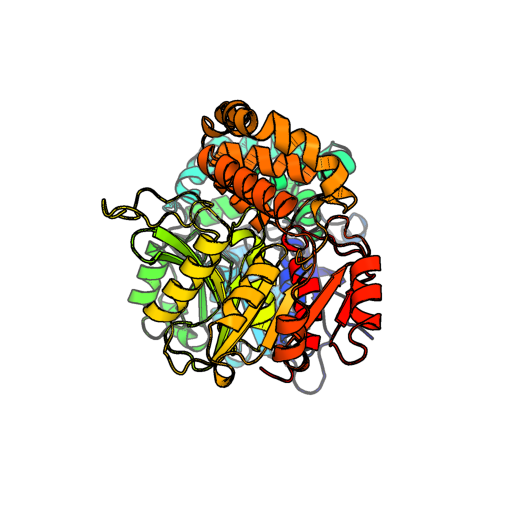
ATOM 801 O O . LYS A 1 99 ? -22.455 6.831 22.111 1.00 96.69 99 LYS A O 1
ATOM 806 N N . LEU A 1 100 ? -22.515 5.691 24.053 1.00 95.69 100 LEU A N 1
ATOM 807 C CA . LEU A 1 100 ? -23.969 5.590 24.124 1.00 95.69 100 LEU A CA 1
ATOM 808 C C . LEU A 1 100 ? -24.614 6.978 24.251 1.00 95.69 100 LEU A C 1
ATOM 810 O O . LEU A 1 100 ? -25.485 7.313 23.449 1.00 95.69 100 LEU A O 1
ATOM 814 N N . LEU A 1 101 ? -24.135 7.797 25.194 1.00 94.81 101 LEU A N 1
ATOM 815 C CA . LEU A 1 101 ? -24.614 9.168 25.401 1.00 94.81 101 LEU A CA 1
ATOM 816 C C . LEU A 1 101 ? -24.388 10.034 24.160 1.00 94.81 101 LEU A C 1
ATOM 818 O O . LEU A 1 101 ? -25.302 10.722 23.718 1.00 94.81 101 LEU A O 1
ATOM 822 N N . PHE A 1 102 ? -23.218 9.931 23.522 1.00 95.50 102 PHE A N 1
ATOM 823 C CA . PHE A 1 102 ? -22.953 10.639 22.271 1.00 95.50 102 PHE A CA 1
ATOM 824 C C . PHE A 1 102 ? -23.991 10.311 21.187 1.00 95.50 102 PHE A C 1
ATOM 826 O O . PHE A 1 102 ? -24.489 11.213 20.512 1.00 95.50 102 PHE A O 1
ATOM 833 N N . ILE A 1 103 ? -24.324 9.027 21.012 1.00 94.81 103 ILE A N 1
ATOM 834 C CA . ILE A 1 103 ? -25.321 8.600 20.024 1.00 94.81 103 ILE A CA 1
ATOM 835 C C . ILE A 1 103 ? -26.702 9.164 20.374 1.00 94.81 103 ILE A C 1
ATOM 837 O O . ILE A 1 103 ? -27.393 9.642 19.481 1.00 94.81 103 ILE A O 1
ATOM 841 N N . GLN A 1 104 ? -27.092 9.139 21.646 1.00 92.81 104 GLN A N 1
ATOM 842 C CA . GLN A 1 104 ? -28.394 9.640 22.098 1.00 92.81 104 GLN A CA 1
ATOM 843 C C . GLN A 1 104 ? -28.526 11.166 21.973 1.00 92.81 104 GLN A C 1
ATOM 845 O O . GLN A 1 104 ? -29.596 11.658 21.626 1.00 92.81 104 GLN A O 1
ATOM 850 N N . GLU A 1 105 ? -27.454 11.912 22.240 1.00 92.81 105 GLU A N 1
ATOM 851 C CA . GLU A 1 105 ? -27.461 13.379 22.247 1.00 92.81 105 GLU A CA 1
ATOM 852 C C . GLU A 1 105 ? -27.272 13.987 20.849 1.00 92.81 105 GLU A C 1
ATOM 854 O O . GLU A 1 105 ? -27.876 15.012 20.536 1.00 92.81 105 GLU A O 1
ATOM 859 N N . HIS A 1 106 ? -26.432 13.378 20.001 1.00 91.94 106 HIS A N 1
ATOM 860 C CA . HIS A 1 106 ? -25.962 14.019 18.763 1.00 91.94 106 HIS A CA 1
ATOM 861 C C . HIS A 1 106 ? -26.412 13.335 17.476 1.00 91.94 106 HIS A C 1
ATOM 863 O O . HIS A 1 106 ? -26.430 13.983 16.427 1.00 91.94 106 HIS A O 1
ATOM 869 N N . VAL A 1 107 ? -26.735 12.039 17.498 1.00 90.12 107 VAL A N 1
ATOM 870 C CA . VAL A 1 107 ? -27.176 11.332 16.287 1.00 90.12 107 VAL A CA 1
ATOM 871 C C . VAL A 1 107 ? -28.699 11.444 16.164 1.00 90.12 107 VAL A C 1
ATOM 873 O O . VAL A 1 107 ? -29.405 11.108 17.110 1.00 90.12 107 VAL A O 1
ATOM 876 N N . PRO A 1 108 ? -29.250 11.834 14.996 1.00 88.00 108 PRO A N 1
ATOM 877 C CA . PRO A 1 108 ? -30.698 11.927 14.822 1.00 88.00 108 PRO A CA 1
ATOM 878 C C . PRO A 1 108 ? -31.427 10.621 15.164 1.00 88.00 108 PRO A C 1
ATOM 880 O O . PRO A 1 108 ? -31.003 9.533 14.759 1.00 88.00 108 PRO A O 1
ATOM 883 N N . ASN A 1 109 ? -32.550 10.720 15.879 1.00 84.75 109 ASN A N 1
ATOM 884 C CA . ASN A 1 109 ? -33.306 9.563 16.376 1.00 84.75 109 ASN A CA 1
ATOM 885 C C . ASN A 1 109 ? -33.819 8.633 15.265 1.00 84.75 109 ASN A C 1
ATOM 887 O O . ASN A 1 109 ? -33.814 7.418 15.438 1.00 84.75 109 ASN A O 1
ATOM 891 N N . ASP A 1 110 ? -34.151 9.176 14.099 1.00 86.44 110 ASP A N 1
ATOM 892 C CA . ASP A 1 110 ? -34.614 8.456 12.907 1.00 86.44 110 ASP A CA 1
ATOM 893 C C . ASP A 1 110 ? -33.475 7.896 12.029 1.00 86.44 110 ASP A C 1
ATOM 895 O O . ASP A 1 110 ? -33.730 7.174 11.065 1.00 86.44 110 ASP A O 1
ATOM 899 N N . ALA A 1 111 ? -32.209 8.200 12.340 1.00 88.50 111 ALA A N 1
ATOM 900 C CA . ALA A 1 111 ? -31.072 7.700 11.570 1.00 88.50 111 ALA A CA 1
ATOM 901 C C . ALA A 1 111 ? -30.747 6.233 11.877 1.00 88.50 111 ALA A C 1
ATOM 903 O O . ALA A 1 111 ? -30.660 5.854 13.044 1.00 88.50 111 ALA A O 1
ATOM 904 N N . ARG A 1 112 ? -30.488 5.419 10.848 1.00 91.62 112 ARG A N 1
ATOM 905 C CA . ARG A 1 112 ? -29.939 4.063 10.999 1.00 91.62 112 ARG A CA 1
ATOM 906 C C . ARG A 1 112 ? -28.414 4.104 10.996 1.00 91.62 112 ARG A C 1
ATOM 908 O O . ARG A 1 112 ? -27.800 4.853 10.234 1.00 91.62 112 ARG A O 1
ATOM 915 N N . LEU A 1 113 ? -27.813 3.278 11.840 1.00 94.31 113 LEU A N 1
ATOM 916 C CA . LEU A 1 113 ? -26.388 3.284 12.128 1.00 94.31 113 LEU A CA 1
ATOM 917 C C . LEU A 1 113 ? -25.662 2.110 11.485 1.00 94.31 113 LEU A C 1
ATOM 919 O O . LEU A 1 113 ? -26.136 0.973 11.515 1.00 94.31 113 LEU A O 1
ATOM 923 N N . ILE A 1 114 ? -24.467 2.388 10.981 1.00 95.56 114 ILE A N 1
ATOM 924 C CA . ILE A 1 114 ? -23.427 1.384 10.778 1.00 95.56 114 ILE A CA 1
ATOM 925 C C . ILE A 1 114 ? -22.333 1.693 11.796 1.00 95.56 114 ILE A C 1
ATOM 927 O O . ILE A 1 114 ? -21.764 2.783 11.774 1.00 95.56 114 ILE A O 1
ATOM 931 N N . LEU A 1 115 ? -22.058 0.761 12.701 1.00 97.56 115 LEU A N 1
ATOM 932 C CA . LEU A 1 115 ? -20.971 0.911 13.665 1.00 97.56 115 LEU A CA 1
ATOM 933 C C . LEU A 1 115 ? -19.688 0.334 13.074 1.00 97.56 115 LEU A C 1
ATOM 935 O O . LEU A 1 115 ? -19.711 -0.738 12.474 1.00 97.56 115 LEU A O 1
ATOM 939 N N . ILE A 1 116 ? -18.569 1.029 13.245 1.00 98.19 116 ILE A N 1
ATOM 940 C CA . ILE A 1 116 ? -17.242 0.489 12.945 1.00 98.19 116 ILE A CA 1
ATOM 941 C C . ILE A 1 116 ? -16.395 0.632 14.200 1.00 98.19 116 ILE A C 1
ATOM 943 O O . ILE A 1 116 ? -16.097 1.749 14.603 1.00 98.19 116 ILE A O 1
ATOM 947 N N . GLY A 1 117 ? -16.012 -0.474 14.824 1.00 97.44 117 GLY A N 1
ATOM 948 C CA . GLY A 1 117 ? -15.147 -0.462 16.000 1.00 97.44 117 GLY A CA 1
ATOM 949 C C . GLY A 1 117 ? -13.757 -0.979 15.657 1.00 97.44 117 GLY A C 1
ATOM 950 O O . GLY A 1 117 ? -13.650 -2.042 15.056 1.00 97.44 117 GLY A O 1
ATOM 951 N N . HIS A 1 118 ? -12.701 -0.255 16.027 1.00 95.69 118 HIS A N 1
ATOM 952 C CA . HIS A 1 118 ? -11.314 -0.706 15.858 1.00 95.69 118 HIS A CA 1
ATOM 953 C C . HIS A 1 118 ? -10.702 -1.110 17.202 1.00 95.69 118 HIS A C 1
ATOM 955 O O . HIS A 1 118 ? -10.802 -0.339 18.149 1.00 95.69 118 HIS A O 1
ATOM 961 N N . SER A 1 119 ? -10.039 -2.271 17.293 1.00 93.00 119 SER A N 1
ATOM 962 C CA . SER A 1 119 ? -9.381 -2.742 18.524 1.00 93.00 119 SER A CA 1
ATOM 963 C C . SER A 1 119 ? -10.350 -2.681 19.716 1.00 93.00 119 SER A C 1
ATOM 965 O O . SER A 1 119 ? -11.422 -3.282 19.630 1.00 93.00 119 SER A O 1
ATOM 967 N N . ILE A 1 120 ? -10.063 -1.934 20.788 1.00 93.38 120 ILE A N 1
ATOM 968 C CA . ILE A 1 120 ? -10.989 -1.791 21.924 1.00 93.38 120 ILE A CA 1
ATOM 969 C C . ILE A 1 120 ? -12.340 -1.175 21.528 1.00 93.38 120 ILE A C 1
ATOM 971 O O . ILE A 1 120 ? -13.386 -1.522 22.082 1.00 93.38 120 ILE A O 1
ATOM 975 N N . GLY A 1 121 ? -12.356 -0.330 20.496 1.00 96.06 121 GLY A N 1
ATOM 976 C CA . GLY A 1 121 ? -13.572 0.201 19.896 1.00 96.06 121 GLY A CA 1
ATOM 977 C C . GLY A 1 121 ? -14.492 -0.884 19.339 1.00 96.06 121 GLY A C 1
ATOM 978 O O . GLY A 1 121 ? -15.701 -0.672 19.287 1.00 96.06 121 GLY A O 1
ATOM 979 N N . ALA A 1 122 ? -13.964 -2.057 18.969 1.00 95.12 122 ALA A N 1
ATOM 980 C CA . ALA A 1 122 ? -14.768 -3.207 18.560 1.00 95.12 122 ALA A CA 1
ATOM 981 C C . ALA A 1 122 ? -15.585 -3.773 19.729 1.00 95.12 122 ALA A C 1
ATOM 983 O O . ALA A 1 122 ? -16.786 -3.987 19.582 1.00 95.12 122 ALA A O 1
ATOM 984 N N . LEU A 1 123 ? -14.969 -3.940 20.904 1.00 93.81 123 LEU A N 1
ATOM 985 C CA . LEU A 1 123 ? -15.678 -4.371 22.111 1.00 93.81 123 LEU A CA 1
ATOM 986 C C . LEU A 1 123 ? -16.745 -3.346 22.517 1.00 93.81 123 LEU A C 1
ATOM 988 O O . LEU A 1 123 ? -17.879 -3.717 22.816 1.00 93.81 123 LEU A O 1
ATOM 992 N N . ILE A 1 124 ? -16.410 -2.052 22.464 1.00 95.31 124 ILE A N 1
ATOM 993 C CA . ILE A 1 124 ? -17.373 -0.973 22.722 1.00 95.31 124 ILE A CA 1
ATOM 994 C C . ILE A 1 124 ? -18.545 -1.057 21.731 1.00 95.31 124 ILE A C 1
ATOM 996 O O . ILE A 1 124 ? -19.700 -0.973 22.142 1.00 95.31 124 ILE A O 1
ATOM 1000 N N . ALA A 1 125 ? -18.279 -1.272 20.440 1.00 96.31 125 ALA A N 1
ATOM 1001 C CA . ALA A 1 125 ? -19.322 -1.406 19.424 1.00 96.31 125 ALA A CA 1
ATOM 1002 C C . ALA A 1 125 ? -20.241 -2.617 19.675 1.00 96.31 125 ALA A C 1
ATOM 1004 O O . ALA A 1 125 ? -21.455 -2.498 19.502 1.00 96.31 125 ALA A O 1
ATOM 1005 N N . VAL A 1 126 ? -19.695 -3.751 20.133 1.00 94.81 126 VAL A N 1
ATOM 1006 C CA . VAL A 1 126 ? -20.493 -4.922 20.542 1.00 94.81 126 VAL A CA 1
ATOM 1007 C C . VAL A 1 126 ? -21.372 -4.596 21.748 1.00 94.81 126 VAL A C 1
ATOM 1009 O O . VAL A 1 126 ? -22.565 -4.880 21.732 1.00 94.81 126 VAL A O 1
ATOM 1012 N N . ARG A 1 127 ? -20.839 -3.917 22.766 1.00 94.44 127 ARG A N 1
ATOM 1013 C CA . ARG A 1 127 ? -21.636 -3.508 23.934 1.00 94.44 127 ARG A CA 1
ATOM 1014 C C . ARG A 1 127 ? -22.755 -2.533 23.565 1.00 94.44 127 ARG A C 1
ATOM 1016 O O . ARG A 1 127 ? -23.866 -2.652 24.072 1.00 94.44 127 ARG A O 1
ATOM 1023 N N . LEU A 1 128 ? -22.512 -1.621 22.624 1.00 95.25 128 LEU A N 1
ATOM 1024 C CA . LEU A 1 128 ? -23.546 -0.713 22.122 1.00 95.25 128 LEU A CA 1
ATOM 1025 C C . LEU A 1 128 ? -24.680 -1.438 21.385 1.00 95.25 128 LEU A C 1
ATOM 1027 O O . LEU A 1 128 ? -25.815 -0.971 21.463 1.00 95.25 128 LEU A O 1
ATOM 1031 N N . LEU A 1 129 ? -24.423 -2.580 20.729 1.00 93.75 129 LEU A N 1
ATOM 1032 C CA . LEU A 1 129 ? -25.488 -3.417 20.149 1.00 93.75 129 LEU A CA 1
ATOM 1033 C C . LEU A 1 129 ? -26.464 -3.932 21.214 1.00 93.75 129 LEU A C 1
ATOM 1035 O O . LEU A 1 129 ? -27.639 -4.134 20.918 1.00 93.75 129 LEU A O 1
ATOM 1039 N N . ASN A 1 130 ? -26.001 -4.124 22.451 1.00 91.31 130 ASN A N 1
ATOM 1040 C CA . ASN A 1 130 ? -26.856 -4.547 23.559 1.00 91.31 130 ASN A CA 1
ATOM 1041 C C . ASN A 1 130 ? -27.642 -3.398 24.192 1.00 91.31 130 ASN A C 1
ATOM 1043 O O . ASN A 1 130 ? -28.704 -3.637 24.761 1.00 91.31 130 ASN A O 1
ATOM 1047 N N . CYS A 1 131 ? -27.135 -2.167 24.101 1.00 91.19 131 CYS A N 1
ATOM 1048 C CA . CYS A 1 131 ? -27.767 -0.991 24.700 1.00 91.19 131 CYS A CA 1
ATOM 1049 C C . CYS A 1 131 ? -28.719 -0.252 23.748 1.00 91.19 131 CYS A C 1
ATOM 1051 O O . CYS A 1 131 ? -29.619 0.450 24.205 1.00 91.19 131 CYS A O 1
ATOM 1053 N N . LEU A 1 132 ? -28.505 -0.355 22.436 1.00 90.62 132 LEU A N 1
ATOM 1054 C CA . LEU A 1 132 ? -29.305 0.327 21.418 1.00 90.62 132 LEU A CA 1
ATOM 1055 C C . LEU A 1 132 ? -30.379 -0.601 20.844 1.00 90.62 132 LEU A C 1
ATOM 1057 O O . LEU A 1 132 ? -30.226 -1.821 20.816 1.00 90.62 132 LEU A O 1
ATOM 1061 N N . SER A 1 133 ? -31.479 -0.021 20.354 1.00 85.38 133 SER A N 1
ATOM 1062 C CA . SER A 1 133 ? -32.546 -0.815 19.744 1.00 85.38 133 SER A CA 1
ATOM 1063 C C . SER A 1 133 ? -32.044 -1.536 18.492 1.00 85.38 133 SER A C 1
ATOM 1065 O O . SER A 1 133 ? -31.304 -0.976 17.677 1.00 85.38 133 SER A O 1
ATOM 1067 N N . ASN A 1 134 ? -32.482 -2.784 18.310 1.00 82.38 134 ASN A N 1
ATOM 1068 C CA . ASN A 1 134 ? -32.000 -3.622 17.216 1.00 82.38 134 ASN A CA 1
ATOM 1069 C C . ASN A 1 134 ? -32.249 -2.959 15.842 1.00 82.38 134 ASN A C 1
ATOM 1071 O O . ASN A 1 134 ? -31.411 -3.014 14.951 1.00 82.38 134 ASN A O 1
ATOM 1075 N N . GLU A 1 135 ? -33.364 -2.252 15.662 1.00 83.69 135 GLU A N 1
ATOM 1076 C CA . GLU A 1 135 ? -33.706 -1.572 14.403 1.00 83.69 135 GLU A CA 1
ATOM 1077 C C . GLU A 1 135 ? -32.767 -0.402 14.054 1.00 83.69 135 GLU A C 1
ATOM 1079 O O . GLU A 1 135 ? -32.516 -0.133 12.867 1.00 83.69 135 GLU A O 1
ATOM 1084 N N . LYS A 1 136 ? -32.208 0.254 15.084 1.00 89.62 136 LYS A N 1
ATOM 1085 C CA . LYS A 1 136 ? -31.299 1.399 14.959 1.00 89.62 136 LYS A CA 1
ATOM 1086 C C . LYS A 1 136 ? -30.002 1.007 14.265 1.00 89.62 136 LYS A C 1
ATOM 1088 O O . LYS A 1 136 ? -29.496 1.795 13.471 1.00 89.62 136 LYS A O 1
ATOM 1093 N N . ILE A 1 137 ? -29.473 -0.189 14.529 1.00 93.00 137 ILE A N 1
ATOM 1094 C CA . ILE A 1 137 ? -28.183 -0.640 13.991 1.00 93.00 137 ILE A CA 1
ATOM 1095 C C . ILE A 1 137 ? -28.403 -1.598 12.819 1.00 93.00 137 ILE A C 1
ATOM 1097 O O . ILE A 1 137 ? -29.004 -2.665 12.956 1.00 93.00 137 ILE A O 1
ATOM 1101 N N . LEU A 1 138 ? -27.898 -1.204 11.650 1.00 93.75 138 LEU A N 1
ATOM 1102 C CA . LEU A 1 138 ? -27.962 -1.971 10.408 1.00 93.75 138 LEU A CA 1
ATOM 1103 C C . LEU A 1 138 ? -26.843 -3.017 10.333 1.00 93.75 138 LEU A C 1
ATOM 1105 O O . LEU A 1 138 ? -27.092 -4.165 9.980 1.00 93.75 138 LEU A O 1
ATOM 1109 N N . LYS A 1 139 ? -25.609 -2.606 10.634 1.00 95.44 139 LYS A N 1
ATOM 1110 C CA . LYS A 1 139 ? -24.411 -3.449 10.559 1.00 95.44 139 LYS A CA 1
ATOM 1111 C C . LYS A 1 139 ? -23.371 -2.951 11.563 1.00 95.44 139 LYS A C 1
ATOM 1113 O O . LYS A 1 139 ? -23.331 -1.760 11.870 1.00 95.44 139 LYS A O 1
ATOM 1118 N N . CYS A 1 140 ? -22.534 -3.853 12.054 1.00 96.88 140 CYS A N 1
ATOM 1119 C CA . CYS A 1 140 ? -21.413 -3.548 12.929 1.00 96.88 140 CYS A CA 1
ATOM 1120 C C . CYS A 1 140 ? -20.147 -4.236 12.395 1.00 96.88 140 CYS A C 1
ATOM 1122 O O . CYS A 1 140 ? -20.092 -5.461 12.290 1.00 96.88 140 CYS A O 1
ATOM 1124 N N . CYS A 1 141 ? -19.152 -3.441 12.010 1.00 97.38 141 CYS A N 1
ATOM 1125 C CA . CYS A 1 141 ? -17.881 -3.901 11.462 1.00 97.38 141 CYS A CA 1
ATOM 1126 C C . CYS A 1 141 ? -16.795 -3.790 12.537 1.00 97.38 141 CYS A C 1
ATOM 1128 O O . CYS A 1 141 ? -16.482 -2.697 13.006 1.00 97.38 141 CYS A O 1
ATOM 1130 N N . LEU A 1 142 ? -16.209 -4.916 12.918 1.00 96.56 142 LEU A N 1
ATOM 1131 C CA . LEU A 1 142 ? -15.214 -5.032 13.972 1.00 96.56 142 LEU A CA 1
ATOM 1132 C C . LEU A 1 142 ? -13.833 -5.210 13.336 1.00 96.56 142 LEU A C 1
ATOM 1134 O O . LEU A 1 142 ? -13.526 -6.266 12.784 1.00 96.56 142 LEU A O 1
ATOM 1138 N N . LEU A 1 143 ? -13.012 -4.166 13.379 1.00 94.31 143 LEU A N 1
ATOM 1139 C CA . LEU A 1 143 ? -11.663 -4.148 12.822 1.00 94.31 143 LEU A CA 1
ATOM 1140 C C . LEU A 1 143 ? -10.659 -4.526 13.909 1.00 94.31 143 LEU A C 1
ATOM 1142 O O . LEU A 1 143 ? -10.570 -3.836 14.923 1.00 94.31 143 LEU A O 1
ATOM 1146 N N . PHE A 1 144 ? -9.890 -5.587 13.678 1.00 91.38 144 PHE A N 1
ATOM 1147 C CA . PHE A 1 144 ? -8.861 -6.091 14.591 1.00 91.38 144 PHE A CA 1
ATOM 1148 C C . PHE A 1 144 ? -9.387 -6.244 16.031 1.00 91.38 144 PHE A C 1
ATOM 1150 O O . PHE A 1 144 ? -8.862 -5.619 16.952 1.00 91.38 144 PHE A O 1
ATOM 1157 N N . PRO A 1 145 ? -10.493 -6.984 16.239 1.00 90.50 145 PRO A N 1
ATOM 1158 C CA . PRO A 1 145 ? -11.223 -6.936 17.498 1.00 90.50 145 PRO A CA 1
ATOM 1159 C C . PRO A 1 145 ? -10.417 -7.540 18.655 1.00 90.50 145 PRO A C 1
ATOM 1161 O O . PRO A 1 145 ? -10.142 -8.739 18.688 1.00 90.50 145 PRO A O 1
ATOM 1164 N N . THR A 1 146 ? -10.083 -6.716 19.648 1.00 81.06 146 THR A N 1
ATOM 1165 C CA . THR A 1 146 ? -9.381 -7.133 20.871 1.00 81.06 146 THR A CA 1
ATOM 1166 C C . THR A 1 146 ? -10.388 -7.538 21.952 1.00 81.06 146 THR A C 1
ATOM 1168 O O . THR A 1 146 ? -10.555 -6.838 22.948 1.00 81.06 146 THR A O 1
ATOM 1171 N N . MET A 1 147 ? -11.116 -8.638 21.720 1.00 80.06 147 MET A N 1
ATOM 1172 C CA . MET A 1 147 ? -12.245 -9.073 22.569 1.00 80.06 147 MET A CA 1
ATOM 1173 C C . MET A 1 147 ? -11.925 -10.233 23.522 1.00 80.06 147 MET A C 1
ATOM 1175 O O . MET A 1 147 ? -12.674 -10.443 24.467 1.00 80.06 147 MET A O 1
ATOM 1179 N N . GLU A 1 148 ? -10.837 -10.978 23.313 1.00 81.81 148 GLU A N 1
ATOM 1180 C CA . GLU A 1 148 ? -10.452 -12.101 24.177 1.00 81.81 148 GLU A CA 1
ATOM 1181 C C . GLU A 1 148 ? -8.932 -12.190 24.359 1.00 81.81 148 GLU A C 1
ATOM 1183 O O . GLU A 1 148 ? -8.156 -11.890 23.453 1.00 81.81 148 GLU A O 1
ATOM 1188 N N . HIS A 1 149 ? -8.516 -12.600 25.561 1.00 79.56 149 HIS A N 1
ATOM 1189 C CA . HIS A 1 149 ? -7.142 -12.930 25.945 1.00 79.56 149 HIS A CA 1
ATOM 1190 C C . HIS A 1 149 ? -6.066 -11.897 25.559 1.00 79.56 149 HIS A C 1
ATOM 1192 O O . HIS A 1 149 ? -4.925 -12.265 25.264 1.00 79.56 149 HIS A O 1
ATOM 1198 N N . LEU A 1 150 ? -6.380 -10.599 25.628 1.00 79.06 150 LEU A N 1
ATOM 1199 C CA . LEU A 1 150 ? -5.472 -9.542 25.171 1.00 79.06 150 LEU A CA 1
ATOM 1200 C C . LEU A 1 150 ? -4.119 -9.570 25.900 1.00 79.06 150 LEU A C 1
ATOM 1202 O O . LEU A 1 150 ? -3.077 -9.422 25.265 1.00 79.06 150 LEU A O 1
ATOM 1206 N N . ALA A 1 151 ? -4.109 -9.854 27.206 1.00 73.44 151 ALA A N 1
ATOM 1207 C CA . ALA A 1 151 ? -2.883 -10.003 27.999 1.00 73.44 151 ALA A CA 1
ATOM 1208 C C . ALA A 1 151 ? -1.964 -11.149 27.543 1.00 73.44 151 ALA A C 1
ATOM 1210 O O . ALA A 1 151 ? -0.758 -11.090 27.772 1.00 73.44 151 ALA A O 1
ATOM 1211 N N . LYS A 1 152 ? -2.516 -12.186 26.900 1.00 79.62 152 LYS A N 1
ATOM 1212 C CA . LYS A 1 152 ? -1.753 -13.333 26.381 1.00 79.62 152 LYS A CA 1
ATOM 1213 C C . LYS A 1 152 ? -1.256 -13.110 24.949 1.00 79.62 152 LYS A C 1
ATOM 1215 O O . LYS A 1 152 ? -0.489 -13.927 24.448 1.00 79.62 152 LYS A O 1
ATOM 1220 N N . SER A 1 153 ? -1.680 -12.032 24.284 1.00 80.88 153 SER A N 1
ATOM 1221 C CA . SER A 1 153 ? -1.178 -11.682 22.952 1.00 80.88 153 SER A CA 1
ATOM 1222 C C . SER A 1 153 ? 0.328 -11.362 22.992 1.00 80.88 153 SER A C 1
ATOM 1224 O O . SER A 1 153 ? 0.846 -10.968 24.046 1.00 80.88 153 SER A O 1
ATOM 1226 N N . PRO A 1 154 ? 1.055 -11.487 21.862 1.00 79.31 154 PRO A N 1
ATOM 1227 C CA . PRO A 1 154 ? 2.469 -11.118 21.794 1.00 79.31 154 PRO A CA 1
ATOM 1228 C C . PRO A 1 154 ? 2.744 -9.714 22.350 1.00 79.31 154 PRO A C 1
ATOM 1230 O O . PRO A 1 154 ? 3.643 -9.533 23.174 1.00 79.31 154 PRO A O 1
ATOM 1233 N N . MET A 1 155 ? 1.922 -8.727 21.976 1.00 79.88 155 MET A N 1
ATOM 1234 C CA . MET A 1 155 ? 2.091 -7.363 22.473 1.00 79.88 155 MET A CA 1
ATOM 1235 C C . MET A 1 155 ? 1.603 -7.201 23.919 1.00 79.88 155 MET A C 1
ATOM 1237 O O . MET A 1 155 ? 2.289 -6.581 24.728 1.00 79.88 155 MET A O 1
ATOM 1241 N N . GLY A 1 156 ? 0.479 -7.817 24.293 1.00 81.00 156 GLY A N 1
ATOM 1242 C CA . GLY A 1 156 ? -0.046 -7.762 25.661 1.00 81.00 156 GLY A CA 1
ATOM 1243 C C . GLY A 1 156 ? 0.914 -8.340 26.699 1.00 81.00 156 GLY A C 1
ATOM 1244 O O . GLY A 1 156 ? 1.145 -7.710 27.728 1.00 81.00 156 GLY A O 1
ATOM 1245 N N . SER A 1 157 ? 1.555 -9.471 26.398 1.00 83.12 157 SER A N 1
ATOM 1246 C CA . SER A 1 157 ? 2.558 -10.093 27.274 1.00 83.12 157 SER A CA 1
ATOM 1247 C C . SER A 1 157 ? 3.805 -9.219 27.468 1.00 83.12 157 SER A C 1
ATOM 1249 O O . SER A 1 157 ? 4.398 -9.215 28.546 1.00 83.12 157 SER A O 1
ATOM 1251 N N . THR A 1 158 ? 4.154 -8.414 26.459 1.00 83.69 158 THR A N 1
ATOM 1252 C CA . THR A 1 158 ? 5.251 -7.438 26.524 1.00 83.69 158 THR A CA 1
ATOM 1253 C C . THR A 1 158 ? 4.850 -6.180 27.302 1.00 83.69 158 THR A C 1
ATOM 1255 O O . THR A 1 158 ? 5.628 -5.656 28.100 1.00 83.69 158 THR A O 1
ATOM 1258 N N . CYS A 1 159 ? 3.628 -5.680 27.094 1.00 84.12 159 CYS A N 1
ATOM 1259 C CA . CYS A 1 159 ? 3.144 -4.440 27.700 1.00 84.12 159 CYS A CA 1
ATOM 1260 C C . CYS A 1 159 ? 2.685 -4.605 29.154 1.00 84.12 159 CYS A C 1
ATOM 1262 O O . CYS A 1 159 ? 2.803 -3.661 29.935 1.00 84.12 159 CYS A O 1
ATOM 1264 N N . LEU A 1 160 ? 2.177 -5.777 29.543 1.00 84.31 160 LEU A N 1
ATOM 1265 C CA . LEU A 1 160 ? 1.599 -6.003 30.868 1.00 84.31 160 LEU A CA 1
ATOM 1266 C C . LEU A 1 160 ? 2.594 -5.731 32.017 1.00 84.31 160 LEU A C 1
ATOM 1268 O O . LEU A 1 160 ? 2.221 -5.004 32.943 1.00 84.31 160 LEU A O 1
ATOM 1272 N N . PRO A 1 161 ? 3.861 -6.199 31.975 1.00 83.81 161 PRO A N 1
ATOM 1273 C CA . PRO A 1 161 ? 4.853 -5.833 32.987 1.00 83.81 161 PRO A CA 1
ATOM 1274 C C . PRO A 1 161 ? 5.125 -4.323 33.033 1.00 83.81 161 PRO A C 1
ATOM 1276 O O . PRO A 1 161 ? 5.213 -3.745 34.114 1.00 83.81 161 PRO A O 1
ATOM 1279 N N . ILE A 1 162 ? 5.202 -3.658 31.875 1.00 83.44 162 ILE A N 1
ATOM 1280 C CA . ILE A 1 162 ? 5.454 -2.210 31.792 1.00 83.44 162 ILE A CA 1
ATOM 1281 C C . ILE A 1 162 ? 4.326 -1.446 32.487 1.00 83.44 162 ILE A C 1
ATOM 1283 O O . ILE A 1 162 ? 4.566 -0.567 33.309 1.00 83.44 162 ILE A O 1
ATOM 1287 N N . VAL A 1 163 ? 3.081 -1.810 32.205 1.00 82.44 163 VAL A N 1
ATOM 1288 C CA . VAL A 1 163 ? 1.917 -1.143 32.786 1.00 82.44 163 VAL A CA 1
ATOM 1289 C C . VAL A 1 163 ? 1.776 -1.441 34.286 1.00 82.44 163 VAL A C 1
ATOM 1291 O O . VAL A 1 163 ? 1.382 -0.561 35.054 1.00 82.44 163 VAL A O 1
ATOM 1294 N N . ASN A 1 164 ? 2.125 -2.647 34.736 1.00 81.81 164 ASN A N 1
ATOM 1295 C CA . ASN A 1 164 ? 2.031 -3.015 36.150 1.00 81.81 164 ASN A CA 1
ATOM 1296 C C . ASN A 1 164 ? 3.144 -2.404 37.012 1.00 81.81 164 ASN A C 1
ATOM 1298 O O . ASN A 1 164 ? 2.859 -1.970 38.125 1.00 81.81 164 ASN A O 1
ATOM 1302 N N . TYR A 1 165 ? 4.381 -2.334 36.512 1.00 82.12 165 TYR A N 1
ATOM 1303 C CA . TYR A 1 165 ? 5.545 -1.946 37.323 1.00 82.12 165 TYR A CA 1
ATOM 1304 C C . TYR A 1 165 ? 6.124 -0.568 36.979 1.00 82.12 165 TYR A C 1
ATOM 1306 O O . TYR A 1 165 ? 6.732 0.075 37.834 1.00 82.12 165 TYR A O 1
ATOM 1314 N N . LEU A 1 166 ? 5.935 -0.091 35.746 1.00 81.81 166 LEU A N 1
ATOM 1315 C CA . LEU A 1 166 ? 6.547 1.142 35.234 1.00 81.81 166 LEU A CA 1
ATOM 1316 C C . LEU A 1 166 ? 5.525 2.244 34.918 1.00 81.81 166 LEU A C 1
ATOM 1318 O O . LEU A 1 166 ? 5.909 3.308 34.441 1.00 81.81 166 LEU A O 1
ATOM 1322 N N . SER A 1 167 ? 4.234 2.058 35.220 1.00 78.12 167 SER A N 1
ATOM 1323 C CA . SER A 1 167 ? 3.185 3.049 34.907 1.00 78.12 167 SER A CA 1
ATOM 1324 C C . SER A 1 167 ? 3.428 4.442 35.489 1.00 78.12 167 SER A C 1
ATOM 1326 O O . SER A 1 167 ? 3.019 5.435 34.887 1.00 78.12 167 SER A O 1
ATOM 1328 N N . TRP A 1 168 ? 4.138 4.538 36.615 1.00 79.94 168 TRP A N 1
ATOM 1329 C CA . TRP A 1 168 ? 4.482 5.810 37.249 1.00 79.94 168 TRP A CA 1
ATOM 1330 C C . TRP A 1 168 ? 5.474 6.653 36.430 1.00 79.94 168 TRP A C 1
ATOM 1332 O O . TRP A 1 168 ? 5.415 7.879 36.509 1.00 79.94 168 TRP A O 1
ATOM 1342 N N . CYS A 1 169 ? 6.350 6.038 35.621 1.00 82.81 169 CYS A N 1
ATOM 1343 C CA . CYS A 1 169 ? 7.339 6.759 34.809 1.00 82.81 169 CYS A CA 1
ATOM 1344 C C . CYS A 1 169 ? 6.914 6.959 33.344 1.00 82.81 169 CYS A C 1
ATOM 1346 O O . CYS A 1 169 ? 7.547 7.736 32.632 1.00 82.81 169 CYS A O 1
ATOM 1348 N N . ILE A 1 170 ? 5.813 6.343 32.897 1.00 81.25 170 ILE A N 1
ATOM 1349 C CA . ILE A 1 170 ? 5.284 6.477 31.525 1.00 81.25 170 ILE A CA 1
ATOM 1350 C C . ILE A 1 170 ? 5.045 7.938 31.093 1.00 81.25 170 ILE A C 1
ATOM 1352 O O . ILE A 1 170 ? 5.345 8.265 29.943 1.00 81.25 170 ILE A O 1
ATOM 1356 N N . PRO A 1 171 ? 4.552 8.854 31.952 1.00 82.12 171 PRO A N 1
ATOM 1357 C CA . PRO A 1 171 ? 4.389 10.250 31.554 1.00 82.12 171 PRO A CA 1
ATOM 1358 C C . PRO A 1 171 ? 5.713 11.004 31.371 1.00 82.12 171 PRO A C 1
ATOM 1360 O O . PRO A 1 171 ? 5.710 12.054 30.738 1.00 82.12 171 PRO A O 1
ATOM 1363 N N . LEU A 1 172 ? 6.842 10.521 31.906 1.00 86.69 172 LEU A N 1
ATOM 1364 C CA . LEU A 1 172 ? 8.109 11.262 31.903 1.00 86.69 172 LEU A CA 1
ATOM 1365 C C . LEU A 1 172 ? 8.612 11.568 30.474 1.00 86.69 172 LEU A C 1
ATOM 1367 O O . LEU A 1 172 ? 8.863 12.741 30.192 1.00 86.69 172 LEU A O 1
ATOM 1371 N N . PRO A 1 173 ? 8.688 10.599 29.535 1.00 85.62 173 PRO A N 1
ATOM 1372 C CA . PRO A 1 173 ? 8.970 10.899 28.131 1.00 85.62 173 PRO A CA 1
ATOM 1373 C C . PRO A 1 173 ? 7.973 11.879 27.506 1.00 85.62 17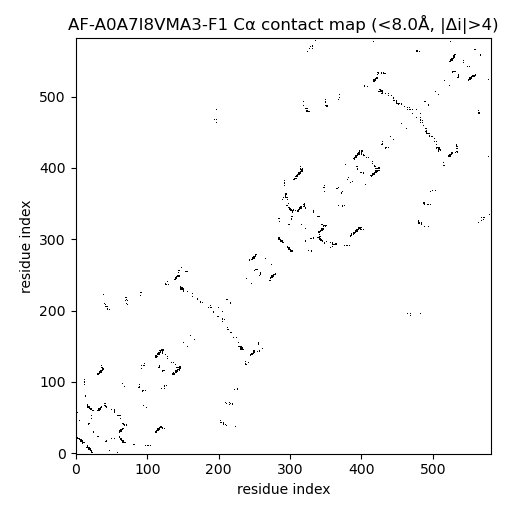3 PRO A C 1
ATOM 1375 O O . PRO A 1 173 ? 8.373 12.733 26.718 1.00 85.62 173 PRO A O 1
ATOM 1378 N N . ALA A 1 174 ? 6.690 11.789 27.871 1.00 86.62 174 ALA A N 1
ATOM 1379 C CA . ALA A 1 174 ? 5.668 12.703 27.371 1.00 86.62 174 ALA A CA 1
ATOM 1380 C C . ALA A 1 174 ? 5.926 14.135 27.849 1.00 86.62 174 ALA A C 1
ATOM 1382 O O . ALA A 1 174 ? 5.876 15.048 27.038 1.00 86.62 174 ALA A O 1
ATOM 1383 N N . TYR A 1 175 ? 6.301 14.338 29.117 1.00 87.62 175 TYR A N 1
ATOM 1384 C CA . TYR A 1 175 ? 6.707 15.652 29.625 1.00 87.62 175 TYR A CA 1
ATOM 1385 C C . TYR A 1 175 ? 7.926 16.202 28.881 1.00 87.62 175 TYR A C 1
ATOM 1387 O O . TYR A 1 175 ? 7.906 17.360 28.471 1.00 87.62 175 TYR A O 1
ATOM 1395 N N . LEU A 1 176 ? 8.957 15.381 28.653 1.00 88.94 176 LEU A N 1
ATOM 1396 C CA . LEU A 1 176 ? 10.147 15.801 27.904 1.00 88.94 176 LEU A CA 1
ATOM 1397 C C . LEU A 1 176 ? 9.794 16.242 26.482 1.00 88.94 176 LEU A C 1
ATOM 1399 O O . LEU A 1 176 ? 10.246 17.290 26.027 1.00 88.94 176 LEU A O 1
ATOM 1403 N N . LEU A 1 177 ? 8.960 15.462 25.792 1.00 89.06 177 LEU A N 1
ATOM 1404 C CA . LEU A 1 177 ? 8.516 15.781 24.443 1.00 89.06 177 LEU A CA 1
ATOM 1405 C C . LEU A 1 177 ? 7.561 16.982 24.426 1.00 89.06 177 LEU A C 1
ATOM 1407 O O . LEU A 1 177 ? 7.656 17.795 23.514 1.00 89.06 177 LEU A O 1
ATOM 1411 N N . TYR A 1 178 ? 6.683 17.135 25.420 1.00 88.94 178 TYR A N 1
ATOM 1412 C CA . TYR A 1 178 ? 5.654 18.179 25.483 1.00 88.94 178 TYR A CA 1
ATOM 1413 C C . TYR A 1 178 ? 6.239 19.591 25.398 1.00 88.94 178 TYR A C 1
ATOM 1415 O O . TYR A 1 178 ? 5.705 20.427 24.666 1.00 88.94 178 TYR A O 1
ATOM 1423 N N . TYR A 1 179 ? 7.366 19.831 26.078 1.00 88.88 179 TYR A N 1
ATOM 1424 C CA . TYR A 1 179 ? 8.060 21.123 26.079 1.00 88.88 179 TYR A CA 1
ATOM 1425 C C . TYR A 1 179 ? 8.895 21.395 24.822 1.00 88.88 179 TYR A C 1
ATOM 1427 O O . TYR A 1 179 ? 9.357 22.521 24.634 1.00 88.88 179 TYR A O 1
ATOM 1435 N N . LEU A 1 180 ? 9.095 20.405 23.947 1.00 92.12 180 LEU A N 1
ATOM 1436 C CA . LEU A 1 180 ? 9.795 20.643 22.691 1.00 92.12 180 LEU A CA 1
ATOM 1437 C C . LEU A 1 180 ? 8.936 21.506 21.751 1.00 92.12 180 LEU A C 1
ATOM 1439 O O . LEU A 1 180 ? 7.719 21.307 21.658 1.00 92.12 180 LEU A O 1
ATOM 1443 N N . PRO A 1 181 ? 9.558 22.416 20.983 1.00 93.00 181 PRO A N 1
ATOM 1444 C CA . PRO A 1 181 ? 8.892 23.108 19.888 1.00 93.00 181 PRO A CA 1
ATOM 1445 C C . PRO A 1 181 ? 8.184 22.138 18.931 1.00 93.00 181 PRO A C 1
ATOM 1447 O O . PRO A 1 181 ? 8.715 21.072 18.607 1.00 93.00 181 PRO A O 1
ATOM 1450 N N . GLU A 1 182 ? 7.015 22.530 18.415 1.00 89.31 182 GLU A N 1
ATOM 1451 C CA . GLU A 1 182 ? 6.202 21.707 17.498 1.00 89.31 182 GLU A CA 1
ATOM 1452 C C . GLU A 1 182 ? 6.993 21.179 16.296 1.00 89.31 182 GLU A C 1
ATOM 1454 O O . GLU A 1 182 ? 6.846 20.019 15.913 1.00 89.31 182 GLU A O 1
ATOM 1459 N N . PHE A 1 183 ? 7.890 21.991 15.726 1.00 91.50 183 PHE A N 1
ATOM 1460 C CA . PHE A 1 183 ? 8.705 21.557 14.592 1.00 91.50 183 PHE A CA 1
ATOM 1461 C C . PHE A 1 183 ? 9.665 20.414 14.962 1.00 91.50 183 PHE A C 1
ATOM 1463 O O . PHE A 1 183 ? 9.902 19.540 14.131 1.00 91.50 183 PHE A O 1
ATOM 1470 N N . ILE A 1 184 ? 10.184 20.375 16.197 1.00 92.06 184 ILE A N 1
ATOM 1471 C CA . ILE A 1 184 ? 11.056 19.292 16.673 1.00 92.06 184 ILE A CA 1
ATOM 1472 C C . ILE A 1 184 ? 10.227 18.033 16.900 1.00 92.06 184 ILE A C 1
ATOM 1474 O O . ILE A 1 184 ? 10.592 16.976 16.391 1.00 92.06 184 ILE A O 1
ATOM 1478 N N . LYS A 1 185 ? 9.080 18.143 17.587 1.00 91.62 185 LYS A N 1
ATOM 1479 C CA . LYS A 1 185 ? 8.171 17.004 17.801 1.00 91.62 185 LYS A CA 1
ATOM 1480 C C . LYS A 1 185 ? 7.755 16.372 16.477 1.00 91.62 185 LYS A C 1
ATOM 1482 O O . LYS A 1 185 ? 7.860 15.159 16.309 1.00 91.62 185 LYS A O 1
ATOM 1487 N N . ARG A 1 186 ? 7.374 17.204 15.504 1.00 91.75 186 ARG A N 1
ATOM 1488 C CA . ARG A 1 186 ? 7.048 16.775 14.141 1.00 91.75 186 ARG A CA 1
ATOM 1489 C C . ARG A 1 186 ? 8.200 16.014 13.499 1.00 91.75 186 ARG A C 1
ATOM 1491 O O . ARG A 1 186 ? 7.980 14.934 12.965 1.00 91.75 186 ARG A O 1
ATOM 1498 N N . ARG A 1 187 ? 9.424 16.548 13.563 1.00 89.19 187 ARG A N 1
ATOM 1499 C CA . ARG A 1 187 ? 10.608 15.891 12.989 1.00 89.19 187 ARG A CA 1
ATOM 1500 C C . ARG A 1 187 ? 10.899 14.553 13.660 1.00 89.19 187 ARG A C 1
ATOM 1502 O O . ARG A 1 187 ? 11.149 13.587 12.950 1.00 89.19 187 ARG A O 1
ATOM 1509 N N . LEU A 1 188 ? 10.815 14.474 14.987 1.00 90.69 188 LEU A N 1
ATOM 1510 C CA . LEU A 1 188 ? 11.002 13.227 15.732 1.00 90.69 188 LEU A CA 1
ATOM 1511 C C . LEU A 1 188 ? 9.946 12.180 15.362 1.00 90.69 188 LEU A C 1
ATOM 1513 O O . LEU A 1 188 ? 10.305 11.033 15.107 1.00 90.69 188 LEU A O 1
ATOM 1517 N N . ALA A 1 189 ? 8.674 12.575 15.257 1.00 90.00 189 ALA A N 1
ATOM 1518 C CA . ALA A 1 189 ? 7.600 11.688 14.813 1.00 90.00 189 ALA A CA 1
ATOM 1519 C C . ALA A 1 189 ? 7.845 11.187 13.380 1.00 90.00 189 ALA A C 1
ATOM 1521 O O . ALA A 1 189 ? 7.784 9.985 13.128 1.00 90.00 189 ALA A O 1
ATOM 1522 N N . SER A 1 190 ? 8.206 12.079 12.450 1.00 87.31 190 SER A N 1
ATOM 1523 C CA . SER A 1 190 ? 8.540 11.699 11.071 1.00 87.31 190 SER A CA 1
ATOM 1524 C C . SER A 1 190 ? 9.727 10.733 10.999 1.00 87.31 190 SER A C 1
ATOM 1526 O O . SER A 1 190 ? 9.664 9.754 10.260 1.00 87.31 190 SER A O 1
ATOM 1528 N N . ILE A 1 191 ? 10.791 10.975 11.774 1.00 85.94 191 ILE A N 1
ATOM 1529 C CA . ILE A 1 191 ? 11.957 10.082 11.847 1.00 85.94 191 ILE A CA 1
ATOM 1530 C C . ILE A 1 191 ? 11.549 8.726 12.425 1.00 85.94 191 ILE A C 1
ATOM 1532 O O . ILE A 1 191 ? 11.938 7.698 11.881 1.00 85.94 191 ILE A O 1
ATOM 1536 N N . TYR A 1 192 ? 10.747 8.704 13.490 1.00 88.00 192 TYR A N 1
ATOM 1537 C CA . TYR A 1 192 ? 10.262 7.463 14.088 1.00 88.00 192 TYR A CA 1
ATOM 1538 C C . TYR A 1 192 ? 9.499 6.612 13.067 1.00 88.00 192 TYR A C 1
ATOM 1540 O O . TYR A 1 192 ? 9.877 5.464 12.839 1.00 88.00 192 TYR A O 1
ATOM 1548 N N . PHE A 1 193 ? 8.490 7.175 12.396 1.00 86.50 193 PHE A N 1
ATOM 1549 C CA . PHE A 1 193 ? 7.716 6.445 11.389 1.00 86.50 193 PHE A CA 1
ATOM 1550 C C . PHE A 1 193 ? 8.577 5.983 10.214 1.00 86.50 193 PHE A C 1
ATOM 1552 O O . PHE A 1 193 ? 8.481 4.827 9.803 1.00 86.50 193 PHE A O 1
ATOM 1559 N N . CYS A 1 194 ? 9.488 6.841 9.752 1.00 81.69 194 CYS A N 1
ATOM 1560 C CA . CYS A 1 194 ? 10.480 6.485 8.748 1.00 81.69 194 CYS A CA 1
ATOM 1561 C C . CYS A 1 194 ? 11.303 5.262 9.177 1.00 81.69 194 CYS A C 1
ATOM 1563 O O . CYS A 1 194 ? 11.413 4.301 8.426 1.00 81.69 194 CYS A O 1
ATOM 1565 N N . LEU A 1 195 ? 11.861 5.251 10.389 1.00 80.69 195 LEU A N 1
ATOM 1566 C CA . LEU A 1 195 ? 12.664 4.127 10.882 1.00 80.69 195 LEU A CA 1
ATOM 1567 C C . LEU A 1 195 ? 11.839 2.845 11.067 1.00 80.69 195 LEU A C 1
ATOM 1569 O O . LEU A 1 195 ? 12.386 1.751 10.955 1.00 80.69 195 LEU A O 1
ATOM 1573 N N . GLN A 1 196 ? 10.533 2.954 11.304 1.00 75.62 196 GLN A N 1
ATOM 1574 C CA . GLN A 1 196 ? 9.632 1.796 11.288 1.00 75.62 196 GLN A CA 1
ATOM 1575 C C . GLN A 1 196 ? 9.257 1.341 9.866 1.00 75.62 196 GLN A C 1
ATOM 1577 O O . GLN A 1 196 ? 8.595 0.320 9.702 1.00 75.62 196 GLN A O 1
ATOM 1582 N N . GLY A 1 197 ? 9.692 2.060 8.827 1.00 66.94 197 GLY A N 1
ATOM 1583 C CA . GLY A 1 197 ? 9.349 1.775 7.435 1.00 66.94 197 GLY A CA 1
ATOM 1584 C C . GLY A 1 197 ? 7.921 2.177 7.065 1.00 66.94 197 GLY A C 1
ATOM 1585 O O . GLY A 1 197 ? 7.417 1.748 6.029 1.00 66.94 197 GLY A O 1
ATOM 1586 N N . PHE A 1 198 ? 7.262 2.991 7.892 1.00 71.50 198 PHE A N 1
ATOM 1587 C CA . PHE A 1 198 ? 5.929 3.500 7.613 1.00 71.50 198 PHE A CA 1
ATOM 1588 C C . PHE A 1 198 ? 6.021 4.810 6.832 1.00 71.50 198 PHE A C 1
ATOM 1590 O O . PHE A 1 198 ? 6.586 5.797 7.305 1.00 71.50 198 PHE A O 1
ATOM 1597 N N . ASN A 1 199 ? 5.421 4.831 5.642 1.00 68.81 199 ASN A N 1
ATOM 1598 C CA . ASN A 1 199 ? 5.064 6.084 4.991 1.00 68.81 199 ASN A CA 1
ATOM 1599 C C . ASN A 1 199 ? 3.697 6.500 5.534 1.00 68.81 199 ASN A C 1
ATOM 1601 O O . ASN A 1 199 ? 2.667 5.964 5.124 1.00 68.81 199 ASN A O 1
ATOM 1605 N N . VAL A 1 200 ? 3.722 7.371 6.535 1.00 75.44 200 VAL A N 1
ATOM 1606 C CA . VAL A 1 200 ? 2.519 7.847 7.210 1.00 75.44 200 VAL A CA 1
ATOM 1607 C C . VAL A 1 200 ? 2.055 9.163 6.612 1.00 75.44 200 VAL A C 1
ATOM 1609 O O . VAL A 1 200 ? 2.862 10.017 6.242 1.00 75.44 200 VAL A O 1
ATOM 1612 N N . SER A 1 201 ? 0.743 9.344 6.563 1.00 81.50 201 SER A N 1
ATOM 1613 C CA . SER A 1 201 ? 0.156 10.611 6.166 1.00 81.50 201 SER A CA 1
ATOM 1614 C C . SER A 1 201 ? 0.424 11.717 7.175 1.00 81.50 201 SER A C 1
ATOM 1616 O O . SER A 1 201 ? 0.703 11.495 8.357 1.00 81.50 201 SER A O 1
ATOM 1618 N N . GLU A 1 202 ? 0.285 12.948 6.696 1.00 83.94 202 GLU A N 1
ATOM 1619 C CA . GLU A 1 202 ? 0.357 14.145 7.527 1.00 83.94 202 GLU A CA 1
ATOM 1620 C C . GLU A 1 202 ? -0.656 14.095 8.688 1.00 83.94 202 GLU A C 1
ATOM 1622 O O . GLU A 1 202 ? -0.342 14.513 9.803 1.00 83.94 202 GLU A O 1
ATOM 1627 N N . PHE A 1 203 ? -1.824 13.485 8.462 1.00 85.56 203 PHE A N 1
ATOM 1628 C CA . PHE A 1 203 ? -2.840 13.260 9.489 1.00 85.56 203 PHE A CA 1
ATOM 1629 C C . PHE A 1 203 ? -2.329 12.366 10.619 1.00 85.56 203 PHE A C 1
ATOM 1631 O O . PHE A 1 203 ? -2.466 12.718 11.788 1.00 85.56 203 PHE A O 1
ATOM 1638 N N . ALA A 1 204 ? -1.671 11.249 10.295 1.00 87.50 204 ALA A N 1
ATOM 1639 C CA . ALA A 1 204 ? -1.103 10.359 11.303 1.00 87.50 204 ALA A CA 1
ATOM 1640 C C . ALA A 1 204 ? 0.000 11.052 12.119 1.00 87.50 204 ALA A C 1
ATOM 1642 O O . ALA A 1 204 ? 0.017 10.922 13.341 1.00 87.50 204 ALA A O 1
ATOM 1643 N N . ILE A 1 205 ? 0.860 11.860 11.481 1.00 89.50 205 ILE A N 1
ATOM 1644 C CA . ILE A 1 205 ? 1.861 12.672 12.195 1.00 89.50 205 ILE A CA 1
ATOM 1645 C C . ILE A 1 205 ? 1.167 13.632 13.166 1.00 89.50 205 ILE A C 1
ATOM 1647 O O . ILE A 1 205 ? 1.520 13.678 14.341 1.00 89.50 205 ILE A O 1
ATOM 1651 N N . GLN A 1 206 ? 0.161 14.378 12.711 1.00 88.81 206 GLN A N 1
ATOM 1652 C CA . GLN A 1 206 ? -0.567 15.324 13.557 1.00 88.81 206 GLN A CA 1
ATOM 1653 C C . GLN A 1 206 ? -1.308 14.633 14.710 1.00 88.81 206 GLN A C 1
ATOM 1655 O O . GLN A 1 206 ? -1.302 15.142 15.831 1.00 88.81 206 GLN A O 1
ATOM 1660 N N . ALA A 1 207 ? -1.895 13.459 14.468 1.00 89.69 207 ALA A N 1
ATOM 1661 C CA . ALA A 1 207 ? -2.492 12.627 15.510 1.00 89.69 207 ALA A CA 1
ATOM 1662 C C . ALA A 1 207 ? -1.441 12.186 16.544 1.00 89.69 207 ALA A C 1
ATOM 1664 O O . ALA A 1 207 ? -1.691 12.239 17.746 1.00 89.69 207 ALA A O 1
ATOM 1665 N N . THR A 1 208 ? -0.233 11.817 16.103 1.00 90.19 208 THR A N 1
ATOM 1666 C CA . THR A 1 208 ? 0.879 11.483 17.005 1.00 90.19 208 THR A CA 1
ATOM 1667 C C . THR A 1 208 ? 1.325 12.676 17.838 1.00 90.19 208 THR A C 1
ATOM 1669 O O . THR A 1 208 ? 1.624 12.507 19.014 1.00 90.19 208 THR A O 1
ATOM 1672 N N . LEU A 1 209 ? 1.323 13.890 17.287 1.00 88.88 209 LEU A N 1
ATOM 1673 C CA . LEU A 1 209 ? 1.635 15.095 18.063 1.00 88.88 209 LEU A CA 1
ATOM 1674 C C . LEU A 1 209 ? 0.598 15.361 19.161 1.00 88.88 209 LEU A C 1
ATOM 1676 O O . LEU A 1 209 ? 0.975 15.764 20.259 1.00 88.88 209 LEU A O 1
ATOM 1680 N N . GLN A 1 210 ? -0.682 15.067 18.904 1.00 85.38 210 GLN A N 1
ATOM 1681 C CA . GLN A 1 210 ? -1.743 15.156 19.915 1.00 85.38 210 GLN A CA 1
ATOM 1682 C C . GLN A 1 210 ? -1.562 14.137 21.055 1.00 85.38 210 GLN A C 1
ATOM 1684 O O . GLN A 1 210 ? -1.984 14.410 22.177 1.00 85.38 210 GLN A O 1
ATOM 1689 N N . LEU A 1 211 ? -0.887 13.003 20.813 1.00 85.06 211 LEU A N 1
ATOM 1690 C CA . LEU A 1 211 ? -0.577 12.031 21.870 1.00 85.06 211 LEU A CA 1
ATOM 1691 C C . LEU A 1 211 ? 0.407 12.560 22.909 1.00 85.06 211 LEU A C 1
ATOM 1693 O O . LEU A 1 211 ? 0.435 12.030 24.008 1.00 85.06 211 LEU A O 1
ATOM 1697 N N . VAL A 1 212 ? 1.239 13.549 22.578 1.00 85.38 212 VAL A N 1
ATOM 1698 C CA . VAL A 1 212 ? 2.379 13.960 23.419 1.00 85.38 212 VAL A CA 1
ATOM 1699 C C . VAL A 1 212 ? 1.942 14.713 24.688 1.00 85.38 212 VAL A C 1
ATOM 1701 O O . VAL A 1 212 ? 2.749 14.942 25.585 1.00 85.38 212 VAL A O 1
ATOM 1704 N N . ASP A 1 213 ? 0.663 15.067 24.815 1.00 87.44 213 ASP A N 1
ATOM 1705 C CA . ASP A 1 213 ? 0.121 15.669 26.032 1.00 87.44 213 ASP A CA 1
ATOM 1706 C C . ASP A 1 213 ? 0.158 14.682 27.218 1.00 87.44 213 ASP A C 1
ATOM 1708 O O . ASP A 1 213 ? -0.508 13.641 27.173 1.00 87.44 213 ASP A O 1
ATOM 1712 N N . PRO A 1 214 ? 0.870 14.999 28.319 1.00 87.50 214 PRO A N 1
ATOM 1713 C CA . PRO A 1 214 ? 1.019 14.085 29.452 1.00 87.50 214 PRO A CA 1
ATOM 1714 C C . PRO A 1 214 ? -0.311 13.640 30.077 1.00 87.50 214 PRO A C 1
ATOM 1716 O O . PRO A 1 214 ? -0.419 12.516 30.575 1.00 87.50 214 PRO A O 1
ATOM 1719 N N . SER A 1 215 ? -1.341 14.494 30.044 1.00 84.88 215 SER A N 1
ATOM 1720 C CA . SER A 1 215 ? -2.666 14.162 30.570 1.00 84.88 215 SER A CA 1
ATOM 1721 C C . SER A 1 215 ? -3.410 13.172 29.672 1.00 84.88 215 SER A C 1
ATOM 1723 O O . SER A 1 215 ? -4.119 12.305 30.189 1.00 84.88 215 SER A O 1
ATOM 1725 N N . CYS A 1 216 ? -3.222 13.263 28.352 1.00 89.19 216 CYS A N 1
ATOM 1726 C CA . CYS A 1 216 ? -3.765 12.309 27.386 1.00 89.19 216 CYS A CA 1
ATOM 1727 C C . CYS A 1 216 ? -3.029 10.973 27.483 1.00 89.19 216 CYS A C 1
ATOM 1729 O O . CYS A 1 216 ? -3.681 9.938 27.614 1.00 89.19 216 CYS A O 1
ATOM 1731 N N . VAL A 1 217 ? -1.687 10.990 27.527 1.00 89.06 217 VAL A N 1
ATOM 1732 C CA . VAL A 1 217 ? -0.858 9.786 27.724 1.00 89.06 217 VAL A CA 1
ATOM 1733 C C . VAL A 1 217 ? -1.317 9.016 28.954 1.00 89.06 217 VAL A C 1
ATOM 1735 O O . VAL A 1 217 ? -1.584 7.821 28.869 1.00 89.06 217 VAL A O 1
ATOM 1738 N N . ARG A 1 218 ? -1.495 9.691 30.095 1.00 87.94 218 ARG A N 1
ATOM 1739 C CA . ARG A 1 218 ? -1.941 9.026 31.325 1.00 87.94 218 ARG A CA 1
ATOM 1740 C C . ARG A 1 218 ? -3.264 8.272 31.139 1.00 87.94 218 ARG A C 1
ATOM 1742 O O . ARG A 1 218 ? -3.384 7.157 31.634 1.00 87.94 218 ARG A O 1
ATOM 1749 N N . LYS A 1 219 ? -4.236 8.852 30.429 1.00 89.25 219 LYS A N 1
ATOM 1750 C CA . LYS A 1 219 ? -5.560 8.244 30.199 1.00 89.25 219 LYS A CA 1
ATOM 1751 C C . LYS A 1 219 ? -5.514 7.120 29.164 1.00 89.25 219 LYS A C 1
ATOM 1753 O O . LYS A 1 219 ? -6.120 6.083 29.389 1.00 89.25 219 LYS A O 1
ATOM 1758 N N . ILE A 1 220 ? -4.723 7.279 28.103 1.00 90.44 220 ILE A N 1
ATOM 1759 C CA . ILE A 1 220 ? -4.443 6.238 27.099 1.00 90.44 220 ILE A CA 1
ATOM 1760 C C . ILE A 1 220 ? -3.875 4.983 27.766 1.00 90.44 220 ILE A C 1
ATOM 1762 O O . ILE A 1 220 ? -4.370 3.875 27.555 1.00 90.44 220 ILE A O 1
ATOM 1766 N N . PHE A 1 221 ? -2.862 5.162 28.616 1.00 89.19 221 PHE A N 1
ATOM 1767 C CA . PHE A 1 221 ? -2.249 4.055 29.345 1.00 89.19 221 PHE A CA 1
ATOM 1768 C C . PHE A 1 221 ? -3.148 3.510 30.454 1.00 89.19 221 PHE A C 1
ATOM 1770 O O . PHE A 1 221 ? -3.107 2.312 30.710 1.00 89.19 221 PHE A O 1
ATOM 1777 N N . TYR A 1 222 ? -3.978 4.344 31.086 1.00 88.81 222 TYR A N 1
ATOM 1778 C CA . TYR A 1 222 ? -4.995 3.876 32.029 1.00 88.81 222 TYR A CA 1
ATOM 1779 C C . TYR A 1 222 ? -6.022 2.966 31.342 1.00 88.81 222 TYR A C 1
ATOM 1781 O O . TYR A 1 222 ? -6.265 1.864 31.831 1.00 88.81 222 TYR A O 1
ATOM 1789 N N . LEU A 1 223 ? -6.549 3.373 30.182 1.00 91.00 223 LEU A N 1
ATOM 1790 C CA . LEU A 1 223 ? -7.454 2.546 29.387 1.00 91.00 223 LEU A CA 1
ATOM 1791 C C . LEU A 1 223 ? -6.758 1.250 28.954 1.00 91.00 223 LEU A C 1
ATOM 1793 O O . LEU A 1 223 ? -7.284 0.175 29.205 1.00 91.00 223 LEU A O 1
ATOM 1797 N N . GLY A 1 224 ? -5.529 1.323 28.431 1.00 88.81 224 GLY A N 1
ATOM 1798 C CA . GLY A 1 224 ? -4.769 0.131 28.025 1.00 88.81 224 GLY A CA 1
ATOM 1799 C C . GLY A 1 224 ? -4.468 -0.820 29.191 1.00 88.81 224 GLY A C 1
ATOM 1800 O O . GLY A 1 224 ? -4.484 -2.039 29.033 1.00 88.81 224 GLY A O 1
ATOM 1801 N N . ALA A 1 225 ? -4.247 -0.282 30.394 1.00 87.75 225 ALA A N 1
ATOM 1802 C CA . ALA A 1 225 ? -4.113 -1.071 31.615 1.00 87.75 225 ALA A CA 1
ATOM 1803 C C . ALA A 1 225 ? -5.414 -1.772 31.999 1.00 87.75 225 ALA A C 1
ATOM 1805 O O . ALA A 1 225 ? -5.385 -2.925 32.427 1.00 87.75 225 ALA A O 1
ATOM 1806 N N . ASN A 1 226 ? -6.540 -1.065 31.883 1.00 88.62 226 ASN A N 1
ATOM 1807 C CA . ASN A 1 226 ? -7.857 -1.625 32.129 1.00 88.62 226 ASN A CA 1
ATOM 1808 C C . ASN A 1 226 ? -8.144 -2.747 31.122 1.00 88.62 226 ASN A C 1
ATOM 1810 O O . ASN A 1 226 ? -8.400 -3.862 31.556 1.00 88.62 226 ASN A O 1
ATOM 1814 N N . GLU A 1 227 ? -7.954 -2.498 29.822 1.00 86.94 227 GLU A N 1
ATOM 1815 C CA . GLU A 1 227 ? -8.109 -3.478 28.737 1.00 86.94 227 GLU A CA 1
ATOM 1816 C C . GLU A 1 227 ? -7.346 -4.781 29.013 1.00 86.94 227 GLU A C 1
ATOM 1818 O O . GLU A 1 227 ? -7.928 -5.864 28.990 1.00 86.94 227 GLU A O 1
ATOM 1823 N N . LEU A 1 228 ? -6.049 -4.689 29.330 1.00 85.69 228 LEU A N 1
ATOM 1824 C CA . LEU A 1 228 ? -5.211 -5.865 29.584 1.00 85.69 228 LEU A CA 1
ATOM 1825 C C . LEU A 1 228 ? -5.633 -6.654 30.834 1.00 85.69 228 LEU A C 1
ATOM 1827 O O . LEU A 1 228 ? -5.351 -7.847 30.918 1.00 85.69 228 LEU A O 1
ATOM 1831 N N . ARG A 1 229 ? -6.273 -6.014 31.818 1.00 84.81 229 ARG A N 1
ATOM 1832 C CA . ARG A 1 229 ? -6.672 -6.658 33.081 1.00 84.81 229 ARG A CA 1
ATOM 1833 C C . ARG A 1 229 ? -8.089 -7.223 33.038 1.00 84.81 229 ARG A C 1
ATOM 1835 O O . ARG A 1 229 ? -8.338 -8.251 33.664 1.00 84.81 229 ARG A O 1
ATOM 1842 N N . THR A 1 230 ? -9.004 -6.552 32.343 1.00 82.44 230 THR A N 1
ATOM 1843 C CA . THR A 1 230 ? -10.436 -6.880 32.355 1.00 82.44 230 THR A CA 1
ATOM 1844 C C . THR A 1 230 ? -10.845 -7.785 31.196 1.00 82.44 230 THR A C 1
ATOM 1846 O O . THR A 1 230 ? -11.737 -8.613 31.366 1.00 82.44 230 THR A O 1
ATOM 1849 N N . ILE A 1 231 ? -10.185 -7.688 30.037 1.00 83.56 231 ILE A N 1
ATOM 1850 C CA . ILE A 1 231 ? -10.575 -8.426 28.828 1.00 83.56 231 ILE A CA 1
ATOM 1851 C C . ILE A 1 231 ? -9.920 -9.807 28.831 1.00 83.56 231 ILE A C 1
ATOM 1853 O O . ILE A 1 231 ? -8.829 -10.021 28.291 1.00 83.56 231 ILE A O 1
ATOM 1857 N N . GLN A 1 232 ? -10.602 -10.758 29.467 1.00 82.31 232 GLN A N 1
ATOM 1858 C CA . GLN A 1 232 ? -10.174 -12.153 29.502 1.00 82.31 232 GLN A CA 1
ATOM 1859 C C . GLN A 1 232 ? -10.850 -12.984 28.420 1.00 82.31 232 GLN A C 1
ATOM 1861 O O . GLN A 1 232 ? -10.140 -13.626 27.653 1.00 82.31 232 GLN A O 1
ATOM 1866 N N . GLU A 1 233 ? -12.175 -12.938 28.315 1.00 84.12 233 GLU A N 1
ATOM 1867 C CA . GLU A 1 233 ? -12.958 -13.725 27.359 1.00 84.12 233 GLU A CA 1
ATOM 1868 C C . GLU A 1 233 ? -13.957 -12.836 26.620 1.00 84.12 233 GLU A C 1
ATOM 1870 O O . GLU A 1 233 ? -14.432 -11.833 27.161 1.00 84.12 233 GLU A O 1
ATOM 1875 N N . ALA A 1 234 ? -14.254 -13.204 25.374 1.00 85.12 234 ALA A N 1
ATOM 1876 C CA . ALA A 1 234 ? -15.237 -12.504 24.568 1.00 85.12 234 ALA A CA 1
ATOM 1877 C C . ALA A 1 234 ? -16.655 -12.853 25.038 1.00 85.12 234 ALA A C 1
ATOM 1879 O O . ALA A 1 234 ? -16.946 -13.991 25.405 1.00 85.12 234 ALA A O 1
ATOM 1880 N N . ASP A 1 235 ? -17.555 -11.873 24.973 1.00 89.38 235 ASP A N 1
ATOM 1881 C CA . ASP A 1 235 ? -18.984 -12.064 25.228 1.00 89.38 235 ASP A CA 1
ATOM 1882 C C . ASP A 1 235 ? -19.638 -12.780 24.033 1.00 89.38 235 ASP A C 1
ATOM 1884 O O . ASP A 1 235 ? -20.215 -12.159 23.132 1.00 89.38 235 ASP A O 1
ATOM 1888 N N . HIS A 1 236 ? -19.463 -14.102 23.993 1.00 91.25 236 HIS A N 1
ATOM 1889 C CA . HIS A 1 236 ? -19.953 -14.954 22.912 1.00 91.25 236 HIS A CA 1
ATOM 1890 C C . HIS A 1 236 ? -21.477 -14.950 22.800 1.00 91.25 236 HIS A C 1
ATOM 1892 O O . HIS A 1 236 ? -21.983 -15.037 21.684 1.00 91.25 236 HIS A O 1
ATOM 1898 N N . ASP A 1 237 ? -22.197 -14.777 23.909 1.00 92.25 237 ASP A N 1
ATOM 1899 C CA . ASP A 1 237 ? -23.660 -14.711 23.912 1.00 92.25 237 ASP A CA 1
ATOM 1900 C C . ASP A 1 237 ? -24.144 -13.473 23.150 1.00 92.25 237 ASP A C 1
ATOM 1902 O O . ASP A 1 237 ? -25.029 -13.553 22.294 1.00 92.25 237 ASP A O 1
ATOM 1906 N N . SER A 1 238 ? -23.518 -12.320 23.398 1.00 90.69 238 SER A N 1
ATOM 1907 C CA . SER A 1 238 ? -23.809 -11.090 22.660 1.00 90.69 238 SER A CA 1
ATOM 1908 C C . SER A 1 238 ? -23.388 -11.169 21.196 1.00 90.69 238 SER A C 1
ATOM 1910 O O . SER A 1 238 ? -24.092 -10.656 20.323 1.00 90.69 238 SER A O 1
ATOM 1912 N N . ILE A 1 239 ? -22.250 -11.804 20.907 1.00 93.38 239 ILE A N 1
ATOM 1913 C CA . ILE A 1 239 ? -21.786 -12.012 19.531 1.00 93.38 239 ILE A CA 1
ATOM 1914 C C . ILE A 1 239 ? -22.784 -12.873 18.758 1.00 93.38 239 ILE A C 1
ATOM 1916 O O . ILE A 1 239 ? -23.178 -12.490 17.659 1.00 93.38 239 ILE A O 1
ATOM 1920 N N . GLU A 1 240 ? -23.218 -13.990 19.340 1.00 93.81 240 GLU A N 1
ATOM 1921 C CA . GLU A 1 240 ? -24.160 -14.918 18.718 1.00 93.81 240 GLU A CA 1
ATOM 1922 C C . GLU A 1 240 ? -25.521 -14.252 18.498 1.00 93.81 240 GLU A C 1
ATOM 1924 O O . GLU A 1 240 ? -26.064 -14.273 17.394 1.00 93.81 240 GLU A O 1
ATOM 1929 N N . LYS A 1 241 ? -26.024 -13.538 19.515 1.00 93.75 241 LYS A N 1
ATOM 1930 C CA . LYS A 1 241 ? -27.281 -12.781 19.444 1.00 93.75 241 LYS A CA 1
ATOM 1931 C C . LYS A 1 241 ? -27.331 -11.803 18.268 1.00 93.75 241 LYS A C 1
ATOM 1933 O O . LYS A 1 241 ? -28.403 -11.579 17.709 1.00 93.75 241 LYS A O 1
ATOM 1938 N N . HIS A 1 242 ? -26.200 -11.193 17.912 1.00 94.44 242 HIS A N 1
ATOM 1939 C CA . HIS A 1 242 ? -26.121 -10.168 16.866 1.00 94.44 242 HIS A CA 1
ATOM 1940 C C . HIS A 1 242 ? -25.346 -10.621 15.623 1.00 94.44 242 HIS A C 1
ATOM 1942 O O . HIS A 1 242 ? -25.016 -9.780 14.782 1.00 94.44 242 HIS A O 1
ATOM 1948 N N . LEU A 1 243 ? -25.063 -11.920 15.477 1.00 94.06 243 LEU A N 1
ATOM 1949 C CA . LEU A 1 243 ? -24.106 -12.457 14.503 1.00 94.06 243 LEU A CA 1
ATOM 1950 C C . LEU A 1 243 ? -24.403 -12.022 13.060 1.00 94.06 243 LEU A C 1
ATOM 1952 O O . LEU A 1 243 ? -23.492 -11.637 12.324 1.00 94.06 243 LEU A O 1
ATOM 1956 N N . GLU A 1 244 ? -25.684 -11.966 12.683 1.00 94.56 244 GLU A N 1
ATOM 1957 C CA . GLU A 1 244 ? -26.150 -11.510 11.364 1.00 94.56 244 GLU A CA 1
ATOM 1958 C C . GLU A 1 244 ? -25.688 -10.073 11.020 1.00 94.56 244 GLU A C 1
ATOM 1960 O O . GLU A 1 244 ? -25.423 -9.721 9.861 1.00 94.56 244 GLU A O 1
ATOM 1965 N N . LYS A 1 245 ? -25.514 -9.222 12.035 1.00 94.88 245 LYS A N 1
ATOM 1966 C CA . LYS A 1 245 ? -25.094 -7.821 11.891 1.00 94.88 245 LYS A CA 1
ATOM 1967 C C . LYS A 1 245 ? -23.596 -7.645 11.975 1.00 94.88 245 LYS A C 1
ATOM 1969 O O . LYS A 1 245 ? -23.101 -6.598 11.555 1.00 94.88 245 LYS A O 1
ATOM 1974 N N . LEU A 1 246 ? -22.877 -8.638 12.478 1.00 96.50 246 LEU A N 1
ATOM 1975 C CA . LEU A 1 246 ? -21.442 -8.549 12.663 1.00 96.50 246 LEU A CA 1
ATOM 1976 C C . LEU A 1 246 ? -20.704 -8.823 11.351 1.00 96.50 246 LEU A C 1
ATOM 1978 O O . LEU A 1 246 ? -21.124 -9.602 10.491 1.00 96.50 246 LEU A O 1
ATOM 1982 N N . MET A 1 247 ? -19.600 -8.113 11.178 1.00 96.19 247 MET A N 1
ATOM 1983 C CA . MET A 1 247 ? -18.506 -8.488 10.296 1.00 96.19 247 MET A CA 1
ATOM 1984 C C . MET A 1 247 ? -17.224 -8.286 11.085 1.00 96.19 247 MET A C 1
ATOM 1986 O O . MET A 1 247 ? -17.019 -7.211 11.637 1.00 96.19 247 MET A O 1
ATOM 1990 N N . MET A 1 248 ? -16.384 -9.310 11.165 1.00 95.00 248 MET A N 1
ATOM 1991 C CA . MET A 1 248 ? -15.132 -9.255 11.912 1.00 95.00 248 MET A CA 1
ATOM 1992 C C . MET A 1 248 ? -13.962 -9.346 10.949 1.00 95.00 248 MET A C 1
ATOM 1994 O O . MET A 1 248 ? -13.956 -10.197 10.063 1.00 95.00 248 MET A O 1
ATOM 1998 N N . TYR A 1 249 ? -12.979 -8.474 11.122 1.00 92.69 249 TYR A N 1
ATOM 1999 C CA . TYR A 1 249 ? -11.838 -8.357 10.231 1.00 92.69 249 TYR A CA 1
ATOM 2000 C C . TYR A 1 249 ? -10.531 -8.483 11.012 1.00 92.69 249 TYR A C 1
ATOM 2002 O O . TYR A 1 249 ? -10.254 -7.669 11.888 1.00 92.69 249 TYR A O 1
ATOM 2010 N N . TYR A 1 250 ? -9.720 -9.480 10.667 1.00 88.38 250 TYR A N 1
ATOM 2011 C CA . TYR A 1 250 ? -8.446 -9.796 11.320 1.00 88.38 250 TYR A CA 1
ATOM 2012 C C . TYR A 1 250 ? -7.269 -9.594 10.366 1.00 88.38 250 TYR A C 1
ATOM 2014 O O . TYR A 1 250 ? -7.400 -9.777 9.155 1.00 88.38 250 TYR A O 1
ATOM 2022 N N . GLY A 1 251 ? -6.095 -9.264 10.904 1.00 83.19 251 GLY A N 1
ATOM 2023 C CA . GLY A 1 251 ? -4.837 -9.220 10.155 1.00 83.19 251 GLY A CA 1
ATOM 2024 C C . GLY A 1 251 ? -3.960 -10.427 10.455 1.00 83.19 251 GLY A C 1
ATOM 2025 O O . GLY A 1 251 ? -3.856 -10.829 11.605 1.00 83.19 251 GLY A O 1
ATOM 2026 N N . LEU A 1 252 ? -3.284 -10.976 9.441 1.00 74.62 252 LEU A N 1
ATOM 2027 C CA . LEU A 1 252 ? -2.342 -12.089 9.638 1.00 74.62 252 LEU A CA 1
ATOM 2028 C C . LEU A 1 252 ? -1.170 -11.724 10.573 1.00 74.62 252 LEU A C 1
ATOM 2030 O O . LEU A 1 252 ? -0.751 -12.534 11.391 1.00 74.62 252 LEU A O 1
ATOM 2034 N N . ASN A 1 253 ? -0.665 -10.492 10.458 1.00 71.38 253 ASN A N 1
ATOM 2035 C CA . ASN A 1 253 ? 0.504 -10.002 11.199 1.00 71.38 253 ASN A CA 1
ATOM 2036 C C . ASN A 1 253 ? 0.122 -9.093 12.380 1.00 71.38 253 ASN A C 1
ATOM 2038 O O . ASN A 1 253 ? 0.913 -8.243 12.785 1.00 71.38 253 ASN A O 1
ATOM 2042 N N . ASP A 1 254 ? -1.104 -9.203 12.889 1.00 77.94 254 ASP A N 1
ATOM 2043 C CA . ASP A 1 254 ? -1.534 -8.417 14.041 1.00 77.94 254 ASP A CA 1
ATOM 2044 C C . ASP A 1 254 ? -0.967 -9.019 15.340 1.00 77.94 254 ASP A C 1
ATOM 2046 O O . ASP A 1 254 ? -1.237 -10.165 15.699 1.00 77.94 254 ASP A O 1
ATOM 2050 N N . HIS A 1 255 ? -0.150 -8.237 16.048 1.00 76.94 255 HIS A N 1
ATOM 2051 C CA . HIS A 1 255 ? 0.481 -8.645 17.306 1.00 76.94 255 HIS A CA 1
ATOM 2052 C C . HIS A 1 255 ? -0.410 -8.452 18.542 1.00 76.94 255 HIS A C 1
ATOM 2054 O O . HIS A 1 255 ? -0.060 -8.943 19.618 1.00 76.94 255 HIS A O 1
ATOM 2060 N N . TRP A 1 256 ? -1.535 -7.751 18.404 1.00 80.75 256 TRP A N 1
ATOM 2061 C CA . TRP A 1 256 ? -2.574 -7.630 19.426 1.00 80.75 256 TRP A CA 1
ATOM 2062 C C . TRP A 1 256 ? -3.650 -8.698 19.252 1.00 80.75 256 TRP A C 1
ATOM 2064 O O . TRP A 1 256 ? -4.140 -9.238 20.242 1.00 80.75 256 TRP A O 1
ATOM 2074 N N . CYS A 1 257 ? -3.976 -9.034 18.002 1.00 82.44 257 CYS A N 1
ATOM 2075 C CA . CYS A 1 257 ? -4.986 -10.023 17.649 1.00 82.44 257 CYS A CA 1
ATOM 2076 C C . CYS A 1 257 ? -4.396 -11.151 16.772 1.00 82.44 257 CYS A C 1
ATOM 2078 O O . CYS A 1 257 ? -4.597 -11.160 15.555 1.00 82.44 257 CYS A O 1
ATOM 2080 N N . PRO A 1 258 ? -3.628 -12.091 17.361 1.00 81.56 258 PRO A N 1
ATOM 2081 C CA . PRO A 1 258 ? -2.908 -13.113 16.603 1.00 81.56 258 PRO A CA 1
ATOM 2082 C C . PRO A 1 258 ? -3.842 -14.112 15.903 1.00 81.56 258 PRO A C 1
ATOM 2084 O O . PRO A 1 258 ? -5.011 -14.256 16.262 1.00 81.56 258 PRO A O 1
ATOM 2087 N N . GLN A 1 259 ? -3.285 -14.874 14.950 1.00 83.06 259 GLN A N 1
ATOM 2088 C CA . GLN A 1 259 ? -3.978 -15.920 14.177 1.00 83.06 259 GLN A CA 1
ATOM 2089 C C . GLN A 1 259 ? -4.869 -16.832 15.033 1.00 83.06 259 GLN A C 1
ATOM 2091 O O . GLN A 1 259 ? -5.995 -17.132 14.649 1.00 83.06 259 GLN A O 1
ATOM 2096 N N . SER A 1 260 ? -4.386 -17.235 16.208 1.00 84.00 260 SER A N 1
ATOM 2097 C CA . SER A 1 260 ? -5.116 -18.127 17.108 1.00 84.00 260 SER A CA 1
ATOM 2098 C C . SER A 1 260 ? -6.469 -17.566 17.557 1.00 84.00 260 SER A C 1
ATOM 2100 O O . SER A 1 260 ? -7.403 -18.343 17.743 1.00 84.00 260 SER A O 1
ATOM 2102 N N . LEU A 1 261 ? -6.605 -16.241 17.698 1.00 85.31 261 LEU A N 1
ATOM 2103 C CA . LEU A 1 261 ? -7.881 -15.606 18.045 1.00 85.31 261 LEU A CA 1
ATOM 2104 C C . LEU A 1 261 ? -8.851 -15.612 16.860 1.00 85.31 261 LEU A C 1
ATOM 2106 O O . LEU A 1 261 ? -10.039 -15.869 17.038 1.00 85.31 261 LEU A O 1
ATOM 2110 N N . TYR A 1 262 ? -8.354 -15.399 15.638 1.00 88.94 262 TYR A N 1
ATOM 2111 C CA . TYR A 1 262 ? -9.169 -15.571 14.432 1.00 88.94 262 TYR A CA 1
ATOM 2112 C C . TYR A 1 262 ? -9.685 -17.013 14.315 1.00 88.94 262 TYR A C 1
ATOM 2114 O O . TYR A 1 262 ? -10.881 -17.219 14.106 1.00 88.94 262 TYR A O 1
ATOM 2122 N N . ASP A 1 263 ? -8.806 -18.003 14.493 1.00 88.56 263 ASP A N 1
ATOM 2123 C CA . ASP A 1 263 ? -9.171 -19.420 14.399 1.00 88.56 263 ASP A CA 1
ATOM 2124 C C . ASP A 1 263 ? -10.198 -19.803 15.480 1.00 88.56 263 ASP A C 1
ATOM 2126 O O . ASP A 1 263 ? -11.177 -20.495 15.193 1.00 88.56 263 ASP A O 1
ATOM 2130 N N . CYS A 1 264 ? -10.017 -19.308 16.713 1.00 89.19 264 CYS A N 1
ATOM 2131 C CA . CYS A 1 264 ? -10.959 -19.479 17.823 1.00 89.19 264 CYS A CA 1
ATOM 2132 C C . CYS A 1 264 ? -12.345 -18.926 17.472 1.00 89.19 264 CYS A C 1
ATOM 2134 O O . CYS A 1 264 ? -13.347 -19.639 17.556 1.00 89.19 264 CYS A O 1
ATOM 2136 N N . MET A 1 265 ? -12.395 -17.677 17.010 1.00 91.06 265 MET A N 1
ATOM 2137 C CA . MET A 1 265 ? -13.638 -16.998 16.659 1.00 91.06 265 MET A CA 1
ATOM 2138 C C . MET A 1 265 ? -14.338 -17.658 15.474 1.00 91.06 265 MET A C 1
ATOM 2140 O O . MET A 1 265 ? -15.553 -17.857 15.516 1.00 91.06 265 MET A O 1
ATOM 2144 N N . LYS A 1 266 ? -13.587 -18.083 14.450 1.00 91.19 266 LYS A N 1
ATOM 2145 C CA . LYS A 1 266 ? -14.151 -18.803 13.304 1.00 91.19 266 LYS A CA 1
ATOM 2146 C C . LYS A 1 266 ? -14.685 -20.181 13.687 1.00 91.19 266 LYS A C 1
ATOM 2148 O O . LYS A 1 266 ? -15.689 -20.611 13.127 1.00 91.19 266 LYS A O 1
ATOM 2153 N N . LYS A 1 267 ? -14.042 -20.856 14.642 1.00 92.19 267 LYS A N 1
ATOM 2154 C CA . LYS A 1 267 ? -14.499 -22.144 15.174 1.00 92.19 267 LYS A CA 1
ATOM 2155 C C . LYS A 1 267 ? -15.769 -22.006 16.017 1.00 92.19 267 LYS A C 1
ATOM 2157 O O . LYS A 1 267 ? -16.642 -22.859 15.907 1.00 92.19 267 LYS A O 1
ATOM 2162 N N . LYS A 1 268 ? -15.863 -20.972 16.860 1.00 92.31 268 LYS A N 1
ATOM 2163 C CA . LYS A 1 268 ? -17.021 -20.739 17.741 1.00 92.31 268 LYS A CA 1
ATOM 2164 C C . LYS A 1 268 ? -18.244 -20.208 16.987 1.00 92.31 268 LYS A C 1
ATOM 2166 O O . LYS A 1 268 ? -19.350 -20.618 17.304 1.00 92.31 268 LYS A O 1
ATOM 2171 N N . HIS A 1 269 ? -18.040 -19.359 15.978 1.00 92.88 269 HIS A N 1
ATOM 2172 C CA . HIS A 1 269 ? -19.113 -18.748 15.185 1.00 92.88 269 HIS A CA 1
ATOM 2173 C C . HIS A 1 269 ? -18.929 -19.059 13.686 1.00 92.88 269 HIS A C 1
ATOM 2175 O O . HIS A 1 269 ? -18.547 -18.177 12.905 1.00 92.88 269 HIS A O 1
ATOM 2181 N N . PRO A 1 270 ? -19.155 -20.316 13.254 1.00 91.06 270 PRO A N 1
ATOM 2182 C CA . PRO A 1 270 ? -18.879 -20.753 11.882 1.00 91.06 270 PRO A CA 1
ATOM 2183 C C . PRO A 1 270 ? -19.683 -19.968 10.838 1.00 91.06 270 PRO A C 1
ATOM 2185 O O . PRO A 1 270 ? -19.125 -19.598 9.796 1.00 91.06 270 PRO A O 1
ATOM 2188 N N . ASP A 1 271 ? -20.932 -19.631 11.168 1.00 91.81 271 ASP A N 1
ATOM 2189 C CA . ASP A 1 271 ? -21.871 -18.884 10.322 1.00 91.81 271 ASP A CA 1
ATOM 2190 C C . ASP A 1 271 ? -21.598 -17.368 10.303 1.00 91.81 271 ASP A C 1
ATOM 2192 O O . ASP A 1 271 ? -22.181 -16.618 9.518 1.00 91.81 271 ASP A O 1
ATOM 2196 N N . GLY A 1 272 ? -20.661 -16.901 11.134 1.00 89.81 272 GLY A N 1
ATOM 2197 C CA . GLY A 1 272 ? -20.250 -15.507 11.192 1.00 89.81 272 GLY A CA 1
ATOM 2198 C C . GLY A 1 272 ? -19.453 -15.057 9.966 1.00 89.81 272 GLY A C 1
ATOM 2199 O O . GLY A 1 272 ? -18.590 -15.773 9.432 1.00 89.81 272 GLY A O 1
ATOM 2200 N N . VAL A 1 273 ? -19.661 -13.796 9.572 1.00 94.38 273 VAL A N 1
ATOM 2201 C CA . VAL A 1 273 ? -18.829 -13.109 8.572 1.00 94.38 273 VAL A CA 1
ATOM 2202 C C . VAL A 1 273 ? -17.499 -12.706 9.218 1.00 94.38 273 VAL A C 1
ATOM 2204 O O . VAL A 1 273 ? -17.313 -11.571 9.653 1.00 94.38 273 VAL A O 1
ATOM 2207 N N . ILE A 1 274 ? -16.575 -13.661 9.301 1.00 92.38 274 ILE A N 1
ATOM 2208 C CA . ILE A 1 274 ? -15.254 -13.493 9.916 1.00 92.38 274 ILE A CA 1
ATOM 2209 C C . ILE A 1 274 ? -14.192 -13.607 8.824 1.00 92.38 274 ILE A C 1
ATOM 2211 O O . ILE A 1 274 ? -13.952 -14.673 8.250 1.00 92.38 274 ILE A O 1
ATOM 2215 N N . ILE A 1 275 ? -13.570 -12.475 8.525 1.00 89.00 275 ILE A N 1
ATOM 2216 C CA . ILE A 1 275 ? -12.638 -12.279 7.426 1.00 89.00 275 ILE A CA 1
ATOM 2217 C C . ILE A 1 275 ? -11.238 -12.135 8.005 1.00 89.00 275 ILE A C 1
ATOM 2219 O O . ILE A 1 275 ? -11.001 -11.325 8.899 1.00 89.00 275 ILE A O 1
ATOM 2223 N N . GLN A 1 276 ? -10.290 -12.876 7.444 1.00 84.81 276 GLN A N 1
ATOM 2224 C CA . GLN A 1 276 ? -8.878 -12.657 7.702 1.00 84.81 276 GLN A CA 1
ATOM 2225 C C . GLN A 1 276 ? -8.188 -12.100 6.467 1.00 84.81 276 GLN A C 1
ATOM 2227 O O . GLN A 1 276 ? -8.198 -12.690 5.384 1.00 84.81 276 GLN A O 1
ATOM 2232 N N . CYS A 1 277 ? -7.510 -10.981 6.661 1.00 73.25 277 CYS A N 1
ATOM 2233 C CA . CYS A 1 277 ? -6.582 -10.433 5.703 1.00 73.25 277 CYS A CA 1
ATOM 2234 C C . CYS A 1 277 ? -5.284 -11.245 5.731 1.00 73.25 277 CYS A C 1
ATOM 2236 O O . CYS A 1 277 ? -4.359 -10.948 6.488 1.00 73.25 277 CYS A O 1
ATOM 2238 N N . LYS A 1 278 ? -5.220 -12.275 4.878 1.00 59.28 278 LYS A N 1
ATOM 2239 C CA . LYS A 1 278 ? -4.028 -13.122 4.671 1.00 59.28 278 LYS A CA 1
ATOM 2240 C C . LYS A 1 278 ? -2.828 -12.355 4.091 1.00 59.28 278 LYS A C 1
ATOM 2242 O O . LYS A 1 278 ? -1.721 -12.871 4.047 1.00 59.28 278 LYS A O 1
ATOM 2247 N N . LYS A 1 279 ? -3.051 -11.124 3.630 1.00 53.53 279 LYS A N 1
ATOM 2248 C CA . LYS A 1 279 ? -2.089 -10.268 2.934 1.00 53.53 279 LYS A CA 1
ATOM 2249 C C . LYS A 1 279 ? -1.955 -8.987 3.749 1.00 53.53 279 LYS A C 1
ATOM 2251 O O . LYS A 1 279 ? -2.750 -8.081 3.544 1.00 53.53 279 LYS A O 1
ATOM 2256 N N . GLY A 1 280 ? -1.053 -8.942 4.738 1.00 48.03 280 GLY A N 1
ATOM 2257 C CA . GLY A 1 280 ? -0.951 -7.841 5.714 1.00 48.03 280 GLY A CA 1
ATOM 2258 C C . GLY A 1 280 ? -1.255 -6.465 5.105 1.00 48.03 280 GLY A C 1
ATOM 2259 O O . GLY A 1 280 ? -0.460 -5.981 4.314 1.00 48.03 280 GLY A O 1
ATOM 2260 N N . VAL A 1 281 ? -2.450 -5.921 5.390 1.00 40.62 281 VAL A N 1
ATOM 2261 C CA . VAL A 1 281 ? -3.061 -4.640 4.934 1.00 40.62 281 VAL A CA 1
ATOM 2262 C C . VAL A 1 281 ? -2.855 -4.250 3.445 1.00 40.62 281 VAL A C 1
ATOM 2264 O O . VAL A 1 281 ? -3.267 -3.185 3.002 1.00 40.62 281 VAL A O 1
ATOM 2267 N N . SER A 1 282 ? -2.324 -5.135 2.607 1.00 42.84 282 SER A N 1
ATOM 2268 C CA . SER A 1 282 ? -2.151 -4.960 1.166 1.00 42.84 282 SER A CA 1
ATOM 2269 C C . SER A 1 282 ? -3.247 -5.754 0.467 1.00 42.84 282 SER A C 1
ATOM 2271 O O . SER A 1 282 ? -3.020 -6.791 -0.156 1.00 42.84 282 SER A O 1
ATOM 2273 N N . ALA A 1 283 ? -4.484 -5.272 0.622 1.00 43.19 283 ALA A N 1
ATOM 2274 C CA . ALA A 1 283 ? -5.664 -5.852 -0.007 1.00 43.19 283 ALA A CA 1
ATOM 2275 C C . ALA A 1 283 ? -5.372 -6.186 -1.488 1.00 43.19 283 ALA A C 1
ATOM 2277 O O . ALA A 1 283 ? -4.909 -5.340 -2.255 1.00 43.19 283 ALA A O 1
ATOM 2278 N N . GLY A 1 284 ? -5.574 -7.453 -1.863 1.00 58.09 284 GLY A N 1
ATOM 2279 C CA . GLY A 1 284 ? -5.480 -7.939 -3.243 1.00 58.09 284 GLY A CA 1
ATOM 2280 C C . GLY A 1 284 ? -4.171 -8.621 -3.666 1.00 58.09 284 GLY A C 1
ATOM 2281 O O . GLY A 1 284 ? -4.236 -9.441 -4.574 1.00 58.09 284 GLY A O 1
ATOM 2282 N N . MET A 1 285 ? -3.029 -8.416 -2.998 1.00 77.19 285 MET A N 1
ATOM 2283 C CA . MET A 1 285 ? -1.706 -8.844 -3.508 1.00 77.19 285 MET A CA 1
ATOM 2284 C C . MET A 1 285 ? -1.174 -10.187 -2.998 1.00 77.19 285 MET A C 1
ATOM 2286 O O . MET A 1 285 ? -0.957 -10.355 -1.808 1.00 77.19 285 MET A O 1
ATOM 2290 N N . GLU A 1 286 ? -0.967 -11.159 -3.882 1.00 82.06 286 GLU A N 1
ATOM 2291 C CA . GLU A 1 286 ? -0.349 -12.457 -3.585 1.00 82.06 286 GLU A CA 1
ATOM 2292 C C . GLU A 1 286 ? 1.096 -12.488 -4.068 1.00 82.06 286 GLU A C 1
ATOM 2294 O O . GLU A 1 286 ? 1.365 -12.216 -5.237 1.00 82.06 286 GLU A O 1
ATOM 2299 N N . GLU A 1 287 ? 2.010 -12.826 -3.165 1.00 87.06 287 GLU A N 1
ATOM 2300 C CA . GLU A 1 287 ? 3.380 -13.189 -3.505 1.00 87.06 287 GLU A CA 1
ATOM 2301 C C . GLU A 1 287 ? 3.455 -14.709 -3.668 1.00 87.06 287 GLU A C 1
ATOM 2303 O O . GLU A 1 287 ? 3.043 -15.447 -2.775 1.00 87.06 287 GLU A O 1
ATOM 2308 N N . SER A 1 288 ? 4.011 -15.172 -4.784 1.00 87.94 288 SER A N 1
ATOM 2309 C CA . SER A 1 288 ? 4.272 -16.591 -5.024 1.00 87.94 288 SER A CA 1
ATOM 2310 C C . SER A 1 288 ? 5.677 -16.799 -5.577 1.00 87.94 288 SER A C 1
ATOM 2312 O O . SER A 1 288 ? 6.127 -16.030 -6.431 1.00 87.94 288 SER A O 1
ATOM 2314 N N . TRP A 1 289 ? 6.330 -17.869 -5.131 1.00 90.25 289 TRP A N 1
ATOM 2315 C CA . TRP A 1 289 ? 7.610 -18.337 -5.652 1.00 90.25 289 TRP A CA 1
ATOM 2316 C C . TRP A 1 289 ? 7.393 -19.601 -6.473 1.00 90.25 289 TRP A C 1
ATOM 2318 O O . TRP A 1 289 ? 6.776 -20.555 -6.006 1.00 90.25 289 TRP A O 1
ATOM 2328 N N . ILE A 1 290 ? 7.872 -19.590 -7.714 1.00 90.44 290 ILE A N 1
ATOM 2329 C CA . ILE A 1 290 ? 7.741 -20.713 -8.646 1.00 90.44 290 ILE A CA 1
ATOM 2330 C C . ILE A 1 290 ? 9.058 -20.963 -9.382 1.00 90.44 290 ILE A C 1
ATOM 2332 O O . ILE A 1 290 ? 9.902 -20.074 -9.480 1.00 90.44 290 ILE A O 1
ATOM 2336 N N . LEU A 1 291 ? 9.209 -22.154 -9.964 1.00 89.50 291 LEU A N 1
ATOM 2337 C CA . LEU A 1 291 ? 10.374 -22.513 -10.776 1.00 89.50 291 LEU A CA 1
ATOM 2338 C C . LEU A 1 291 ? 10.047 -22.436 -12.273 1.00 89.50 291 LEU A C 1
ATOM 2340 O O . LEU A 1 291 ? 9.275 -23.244 -12.817 1.00 89.50 291 LEU A O 1
ATOM 2344 N N . VAL A 1 292 ? 10.648 -21.476 -12.972 1.00 89.56 292 VAL A N 1
ATOM 2345 C CA . VAL A 1 292 ? 10.561 -21.361 -14.435 1.00 89.56 292 VAL A CA 1
ATOM 2346 C C . VAL A 1 292 ? 11.800 -22.021 -15.032 1.00 89.56 292 VAL A C 1
ATOM 2348 O O . VAL A 1 292 ? 12.854 -21.405 -15.136 1.00 89.56 292 VAL A O 1
ATOM 2351 N N . ASN A 1 293 ? 11.672 -23.296 -15.416 1.00 85.75 293 ASN A N 1
ATOM 2352 C CA . ASN A 1 293 ? 12.783 -24.120 -15.917 1.00 85.75 293 ASN A CA 1
ATOM 2353 C C . ASN A 1 293 ? 14.012 -24.090 -14.983 1.00 85.75 293 ASN A C 1
ATOM 2355 O O . ASN A 1 293 ? 15.109 -23.760 -15.423 1.00 85.75 293 ASN A O 1
ATOM 2359 N N . GLY A 1 294 ? 13.796 -24.370 -13.695 1.00 82.12 294 GLY A N 1
ATOM 2360 C CA . GLY A 1 294 ? 14.844 -24.376 -12.667 1.00 82.12 294 GLY A CA 1
ATOM 2361 C C . GLY A 1 294 ? 15.149 -23.007 -12.050 1.00 82.12 294 GLY A C 1
ATOM 2362 O O . GLY A 1 294 ? 15.662 -22.961 -10.944 1.00 82.12 294 GLY A O 1
ATOM 2363 N N . GLU A 1 295 ? 14.770 -21.892 -12.689 1.00 86.38 295 GLU A N 1
ATOM 2364 C CA . GLU A 1 295 ? 15.025 -20.546 -12.154 1.00 86.38 295 GLU A CA 1
ATOM 2365 C C . GLU A 1 295 ? 13.949 -20.117 -11.132 1.00 86.38 295 GLU A C 1
ATOM 2367 O O . GLU A 1 295 ? 12.768 -19.989 -11.507 1.00 86.38 295 GLU A O 1
ATOM 2372 N N . PRO A 1 296 ? 14.321 -19.826 -9.868 1.00 90.19 296 PRO A N 1
ATOM 2373 C CA . PRO A 1 296 ? 13.413 -19.263 -8.874 1.00 90.19 296 PRO A CA 1
ATOM 2374 C C . PRO A 1 296 ? 12.884 -17.896 -9.305 1.00 90.19 296 PRO A C 1
ATOM 2376 O O . PRO A 1 296 ? 13.623 -16.941 -9.534 1.00 90.19 296 PRO A O 1
ATOM 2379 N N . THR A 1 297 ? 11.565 -17.799 -9.414 1.00 91.50 297 THR A N 1
ATOM 2380 C CA . THR A 1 297 ? 10.875 -16.634 -9.962 1.00 91.50 297 THR A CA 1
ATOM 2381 C C . THR A 1 297 ? 9.845 -16.137 -8.962 1.00 91.50 297 THR A C 1
ATOM 2383 O O . THR A 1 297 ? 8.959 -16.885 -8.545 1.00 91.50 297 THR A O 1
ATOM 2386 N N . CYS A 1 298 ? 9.963 -14.863 -8.593 1.00 92.19 298 CYS A N 1
ATOM 2387 C CA . CYS A 1 298 ? 9.026 -14.181 -7.713 1.00 92.19 298 CYS A CA 1
ATOM 2388 C C . CYS A 1 298 ? 7.936 -13.517 -8.552 1.00 92.19 298 CYS A C 1
ATOM 2390 O O . CYS A 1 298 ? 8.219 -12.709 -9.444 1.00 92.19 298 CYS A O 1
ATOM 2392 N N . ILE A 1 299 ? 6.685 -13.836 -8.233 1.00 92.56 299 ILE A N 1
ATOM 2393 C CA . ILE A 1 299 ? 5.512 -13.249 -8.868 1.00 92.56 299 ILE A CA 1
ATOM 2394 C C . ILE A 1 299 ? 4.708 -12.518 -7.814 1.00 92.56 299 ILE A C 1
ATOM 2396 O O . ILE A 1 299 ? 4.373 -13.080 -6.772 1.00 92.56 299 ILE A O 1
ATOM 2400 N N . LEU A 1 300 ? 4.359 -11.277 -8.131 1.00 92.25 300 LEU A N 1
ATOM 2401 C CA . LEU A 1 300 ? 3.384 -10.507 -7.380 1.00 92.25 300 LEU A CA 1
ATOM 2402 C C . LEU A 1 300 ? 2.101 -10.409 -8.204 1.00 92.25 300 LEU A C 1
ATOM 2404 O O . LEU A 1 300 ? 2.140 -9.921 -9.332 1.00 92.25 300 LEU A O 1
ATOM 2408 N N . SER A 1 301 ? 0.973 -10.875 -7.676 1.00 91.69 301 SER A N 1
ATOM 2409 C CA . SER A 1 301 ? -0.288 -10.925 -8.419 1.00 91.69 301 SER A CA 1
ATOM 2410 C C . SER A 1 301 ? -1.469 -10.316 -7.673 1.00 91.69 301 SER A C 1
ATOM 2412 O O . SER A 1 301 ? -1.599 -10.446 -6.459 1.00 91.69 301 SER A O 1
ATOM 2414 N N . ALA A 1 302 ? -2.352 -9.655 -8.415 1.00 89.50 302 ALA A N 1
ATOM 2415 C CA . ALA A 1 302 ? -3.653 -9.202 -7.950 1.00 89.50 302 ALA A CA 1
ATOM 2416 C C . ALA A 1 302 ? -4.751 -9.937 -8.727 1.00 89.50 302 ALA A C 1
ATOM 2418 O O . ALA A 1 302 ? -4.758 -9.899 -9.955 1.00 89.50 302 ALA A O 1
ATOM 2419 N N . GLY A 1 303 ? -5.668 -10.600 -8.018 1.00 83.81 303 GLY A N 1
ATOM 2420 C CA . GLY A 1 303 ? -6.696 -11.461 -8.621 1.00 83.81 303 GLY A CA 1
ATOM 2421 C C . GLY A 1 303 ? -6.195 -12.867 -8.991 1.00 83.81 303 GLY A C 1
ATOM 2422 O O . GLY A 1 303 ? -5.021 -13.191 -8.824 1.00 83.81 303 GLY A O 1
ATOM 2423 N N . GLN A 1 304 ? -7.095 -13.730 -9.475 1.00 85.69 304 GLN A N 1
ATOM 2424 C CA . GLN A 1 304 ? -6.763 -15.108 -9.864 1.00 85.69 304 GLN A CA 1
ATOM 2425 C C . GLN A 1 304 ? -6.187 -15.141 -11.285 1.00 85.69 304 GLN A C 1
ATOM 2427 O O . GLN A 1 304 ? -6.897 -14.891 -12.253 1.00 85.69 304 GLN A O 1
ATOM 2432 N N . VAL A 1 305 ? -4.901 -15.466 -11.431 1.00 86.69 305 VAL A N 1
ATOM 2433 C CA . VAL A 1 305 ? -4.206 -15.412 -12.733 1.00 86.69 305 VAL A CA 1
ATOM 2434 C C . VAL A 1 305 ? -4.331 -16.718 -13.524 1.00 86.69 305 VAL A C 1
ATOM 2436 O O . VAL A 1 305 ? -4.593 -16.686 -14.722 1.00 86.69 305 VAL A O 1
ATOM 2439 N N . LYS A 1 306 ? -4.181 -17.870 -12.856 1.00 80.88 306 LYS A N 1
ATOM 2440 C CA . LYS A 1 306 ? -4.032 -19.193 -13.495 1.00 80.88 306 LYS A CA 1
ATOM 2441 C C . LYS A 1 306 ? -5.190 -19.578 -14.424 1.00 80.88 306 LYS A C 1
ATOM 2443 O O . LYS A 1 306 ? -4.964 -20.227 -15.440 1.00 80.88 306 LYS A O 1
ATOM 2448 N N . ASP A 1 307 ? -6.414 -19.173 -14.088 1.00 82.50 307 ASP A N 1
ATOM 2449 C CA . ASP A 1 307 ? -7.623 -19.630 -14.781 1.00 82.50 307 ASP A CA 1
ATOM 2450 C C . ASP A 1 307 ? -8.302 -18.592 -15.669 1.00 82.50 307 ASP A C 1
ATOM 2452 O O . ASP A 1 307 ? -9.332 -18.895 -16.275 1.00 82.50 307 ASP A O 1
ATOM 2456 N N . SER A 1 308 ? -7.715 -17.407 -15.779 1.00 88.44 308 SER A N 1
ATOM 2457 C CA . SER A 1 308 ? -8.380 -16.245 -16.356 1.00 88.44 308 SER A CA 1
ATOM 2458 C C . SER A 1 308 ? -8.234 -16.159 -17.869 1.00 88.44 308 SER A C 1
ATOM 2460 O O . SER A 1 308 ? -7.171 -16.418 -18.433 1.00 88.44 308 SER A O 1
ATOM 2462 N N . SER A 1 309 ? -9.316 -15.764 -18.540 1.00 92.88 309 SER A N 1
ATOM 2463 C CA . SER A 1 309 ? -9.356 -15.577 -19.995 1.00 92.88 309 SER A CA 1
ATOM 2464 C C . SER A 1 309 ? -8.570 -14.349 -20.462 1.00 92.88 309 SER A C 1
ATOM 2466 O O . SER A 1 309 ? -8.104 -14.329 -21.598 1.00 92.88 309 SER A O 1
ATOM 2468 N N . LEU A 1 310 ? -8.393 -13.352 -19.591 1.00 95.38 310 LEU A N 1
ATOM 2469 C CA . LEU A 1 310 ? -7.595 -12.151 -19.814 1.00 95.38 310 LEU A CA 1
ATOM 2470 C C . LEU A 1 310 ? -6.669 -11.927 -18.615 1.00 95.38 310 LEU A C 1
ATOM 2472 O O 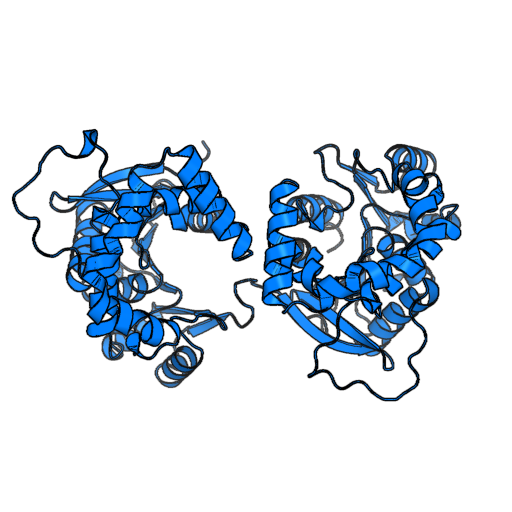. LEU A 1 310 ? -7.111 -11.991 -17.469 1.00 95.38 310 LEU A O 1
ATOM 2476 N N . VAL A 1 311 ? -5.391 -11.670 -18.886 1.00 96.75 311 VAL A N 1
ATOM 2477 C CA . VAL A 1 311 ? -4.362 -11.443 -17.864 1.00 96.75 311 VAL A CA 1
ATOM 2478 C C . VAL A 1 311 ? -3.534 -10.212 -18.221 1.00 96.75 311 VAL A C 1
ATOM 2480 O O . VAL A 1 311 ? -3.0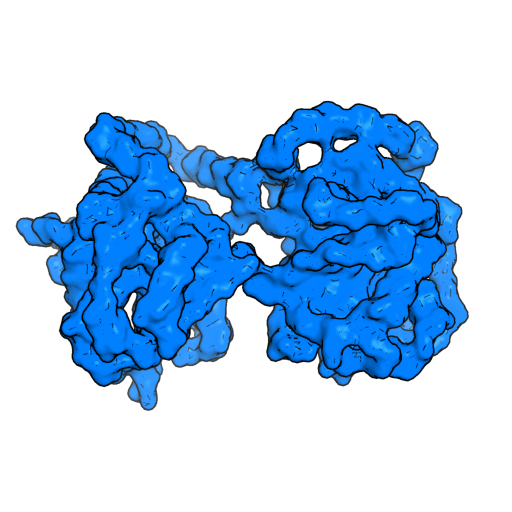15 -10.094 -19.334 1.00 96.75 311 VAL A O 1
ATOM 2483 N N . GLY A 1 312 ? -3.368 -9.307 -17.258 1.00 97.06 312 GLY A N 1
ATOM 2484 C CA . GLY A 1 312 ? -2.355 -8.259 -17.311 1.00 97.06 312 GLY A CA 1
ATOM 2485 C C . GLY A 1 312 ? -0.999 -8.823 -16.896 1.00 97.06 312 GLY A C 1
ATOM 2486 O O . GLY A 1 312 ? -0.852 -9.329 -15.786 1.00 97.06 312 GLY A O 1
ATOM 2487 N N . LEU A 1 313 ? -0.002 -8.745 -17.769 1.00 97.69 313 LEU A N 1
ATOM 2488 C CA . LEU A 1 313 ? 1.352 -9.208 -17.492 1.00 97.69 313 LEU A CA 1
ATOM 2489 C C . LEU A 1 313 ? 2.307 -8.015 -17.445 1.00 97.69 313 LEU A C 1
ATOM 2491 O O . LEU A 1 313 ? 2.619 -7.426 -18.477 1.00 97.69 313 LEU A O 1
ATOM 2495 N N . LEU A 1 314 ? 2.767 -7.676 -16.242 1.00 98.25 314 LEU A N 1
ATOM 2496 C CA . LEU A 1 314 ? 3.693 -6.582 -15.979 1.00 98.25 314 LEU A CA 1
ATOM 2497 C C . LEU A 1 314 ? 5.138 -7.090 -15.895 1.00 98.25 314 LEU A C 1
ATOM 2499 O O . LEU A 1 314 ? 5.483 -7.896 -15.029 1.00 98.25 314 LEU A O 1
ATOM 2503 N N . ILE A 1 315 ? 5.994 -6.584 -16.779 1.00 97.75 315 ILE A N 1
ATOM 2504 C CA . ILE A 1 315 ? 7.428 -6.852 -16.801 1.00 97.75 315 ILE A CA 1
ATOM 2505 C C . ILE A 1 315 ? 8.161 -5.670 -16.175 1.00 97.75 315 ILE A C 1
ATOM 2507 O O . ILE A 1 315 ? 8.043 -4.520 -16.612 1.00 97.75 315 ILE A O 1
ATOM 2511 N N . THR A 1 316 ? 8.907 -5.972 -15.117 1.00 96.62 316 THR A N 1
ATOM 2512 C CA . THR A 1 316 ? 9.638 -4.971 -14.342 1.00 96.62 316 THR A CA 1
ATOM 2513 C C . THR A 1 316 ? 10.816 -4.387 -15.125 1.00 96.62 316 THR A C 1
ATOM 2515 O O . THR A 1 316 ? 11.517 -5.089 -15.850 1.00 96.62 316 THR A O 1
ATOM 2518 N N . GLY A 1 317 ? 11.060 -3.090 -14.943 1.00 95.00 317 GLY A N 1
ATOM 2519 C CA . GLY A 1 317 ? 12.325 -2.450 -15.297 1.00 95.00 317 GLY A CA 1
ATOM 2520 C C . GLY A 1 317 ? 13.438 -2.768 -14.294 1.00 95.00 317 GLY A C 1
ATOM 2521 O O . GLY A 1 317 ? 13.162 -3.234 -13.186 1.00 95.00 317 GLY A O 1
ATOM 2522 N N . ASN A 1 318 ? 14.690 -2.469 -14.646 1.00 93.12 318 ASN A N 1
ATOM 2523 C CA . ASN A 1 318 ? 15.851 -2.582 -13.754 1.00 93.12 318 ASN A CA 1
ATOM 2524 C C . ASN A 1 318 ? 15.643 -1.670 -12.512 1.00 93.12 318 ASN A C 1
ATOM 2526 O O . ASN A 1 318 ? 15.265 -0.513 -12.703 1.00 93.12 318 ASN A O 1
ATOM 2530 N N . PRO A 1 319 ? 15.795 -2.128 -11.246 1.00 93.31 319 PRO A N 1
ATOM 2531 C CA . PRO A 1 319 ? 16.533 -3.296 -10.748 1.00 93.31 319 PRO A CA 1
ATOM 2532 C C . PRO A 1 319 ? 15.859 -4.664 -10.902 1.00 93.31 319 PRO A C 1
ATOM 2534 O O . PRO A 1 319 ? 16.473 -5.663 -10.560 1.00 93.31 319 PRO A O 1
ATOM 2537 N N . GLY A 1 320 ? 14.629 -4.751 -11.410 1.00 92.31 320 GLY A N 1
ATOM 2538 C CA . GLY A 1 320 ? 13.951 -6.023 -11.684 1.00 92.31 320 GLY A CA 1
ATOM 2539 C C . GLY A 1 320 ? 13.171 -6.614 -10.513 1.00 92.31 320 GLY A C 1
ATOM 2540 O O . GLY A 1 320 ? 12.878 -7.810 -10.503 1.00 92.31 320 GLY A O 1
ATOM 2541 N N . VAL A 1 321 ? 12.856 -5.790 -9.510 1.00 93.25 321 VAL A N 1
ATOM 2542 C CA . VAL A 1 321 ? 12.193 -6.216 -8.273 1.00 93.25 321 VAL A CA 1
ATOM 2543 C C . VAL A 1 321 ? 10.686 -5.912 -8.331 1.00 93.25 321 VAL A C 1
ATOM 2545 O O . VAL A 1 321 ? 10.306 -4.743 -8.443 1.00 93.25 321 VAL A O 1
ATOM 2548 N N . PRO A 1 322 ? 9.800 -6.921 -8.207 1.00 93.00 322 PRO A N 1
ATOM 2549 C CA . PRO A 1 322 ? 8.360 -6.760 -8.426 1.00 93.00 322 PRO A CA 1
ATOM 2550 C C . PRO A 1 322 ? 7.676 -5.964 -7.311 1.00 93.00 322 PRO A C 1
ATOM 2552 O O . PRO A 1 322 ? 6.705 -5.256 -7.571 1.00 93.00 322 PRO A O 1
ATOM 2555 N N . TYR A 1 323 ? 8.216 -5.994 -6.089 1.00 91.62 323 TYR A N 1
ATOM 2556 C CA . TYR A 1 323 ? 7.639 -5.304 -4.931 1.00 91.62 323 TYR A CA 1
ATOM 2557 C C . TYR A 1 323 ? 7.519 -3.784 -5.109 1.00 91.62 323 TYR A C 1
ATOM 2559 O O . TYR A 1 323 ? 6.625 -3.185 -4.513 1.00 91.62 323 TYR A O 1
ATOM 2567 N N . TYR A 1 324 ? 8.346 -3.148 -5.950 1.00 93.88 324 TYR A N 1
ATOM 2568 C CA . TYR A 1 324 ? 8.190 -1.719 -6.257 1.00 93.88 324 TYR A CA 1
ATOM 2569 C C . TYR A 1 324 ? 6.828 -1.406 -6.895 1.00 93.88 324 TYR A C 1
ATOM 2571 O O . TYR A 1 324 ? 6.245 -0.359 -6.632 1.00 93.88 324 TYR A O 1
ATOM 2579 N N . TYR A 1 325 ? 6.274 -2.342 -7.666 1.00 95.19 325 TYR A N 1
ATOM 2580 C CA . TYR A 1 325 ? 5.048 -2.152 -8.441 1.00 95.19 325 TYR A CA 1
ATOM 2581 C C . TYR A 1 325 ? 3.775 -2.463 -7.646 1.00 95.19 325 TYR A C 1
ATOM 2583 O O . TYR A 1 325 ? 2.685 -2.400 -8.208 1.00 95.19 325 TYR A O 1
ATOM 2591 N N . THR A 1 326 ? 3.879 -2.776 -6.348 1.00 91.50 326 THR A N 1
ATOM 2592 C CA . THR A 1 326 ? 2.732 -3.182 -5.516 1.00 91.50 326 THR A CA 1
ATOM 2593 C C . THR A 1 326 ? 1.580 -2.176 -5.598 1.00 91.50 326 THR A C 1
ATOM 2595 O O . THR A 1 326 ? 0.479 -2.546 -5.999 1.00 91.50 326 THR A O 1
ATOM 2598 N N . ALA A 1 327 ? 1.827 -0.894 -5.305 1.00 90.00 327 ALA A N 1
ATOM 2599 C CA . ALA A 1 327 ? 0.770 0.119 -5.336 1.00 90.00 327 ALA A CA 1
ATOM 2600 C C . ALA A 1 327 ? 0.225 0.365 -6.754 1.00 90.00 327 ALA A C 1
ATOM 2602 O O . ALA A 1 327 ? -0.968 0.613 -6.919 1.00 90.00 327 ALA A O 1
ATOM 2603 N N . PHE A 1 328 ? 1.080 0.265 -7.777 1.00 94.75 328 PHE A N 1
ATOM 2604 C CA . PHE A 1 328 ? 0.692 0.447 -9.178 1.00 94.75 328 PHE A CA 1
ATOM 2605 C C . PHE A 1 328 ? -0.296 -0.639 -9.614 1.00 94.75 328 PHE A C 1
ATOM 2607 O O . PHE A 1 328 ? -1.379 -0.339 -10.111 1.00 94.75 328 PHE A O 1
ATOM 2614 N N . ILE A 1 329 ? 0.036 -1.904 -9.355 1.00 94.31 329 ILE A N 1
ATOM 2615 C CA . ILE A 1 329 ? -0.811 -3.034 -9.736 1.00 94.31 329 ILE A CA 1
ATOM 2616 C C . ILE A 1 329 ? -2.097 -3.058 -8.896 1.00 94.31 329 ILE A C 1
ATOM 2618 O O . ILE A 1 329 ? -3.164 -3.330 -9.439 1.00 94.31 329 ILE A O 1
ATOM 2622 N N . GLN A 1 330 ? -2.033 -2.739 -7.595 1.00 89.00 330 GLN A N 1
ATOM 2623 C CA . GLN A 1 330 ? -3.234 -2.633 -6.753 1.00 89.00 330 GLN A CA 1
ATOM 2624 C C . GLN A 1 330 ? -4.207 -1.593 -7.305 1.00 89.00 330 GLN A C 1
ATOM 2626 O O . GLN A 1 330 ? -5.405 -1.859 -7.386 1.00 89.00 330 GLN A O 1
ATOM 2631 N N . GLN A 1 331 ? -3.689 -0.433 -7.717 1.00 90.69 331 GLN A N 1
ATOM 2632 C CA . GLN A 1 331 ? -4.510 0.618 -8.299 1.00 90.69 331 GLN A CA 1
ATOM 2633 C C . GLN A 1 331 ? -5.108 0.182 -9.640 1.00 90.69 331 GLN A C 1
ATOM 2635 O O . GLN A 1 331 ? -6.299 0.377 -9.844 1.00 90.69 331 GLN A O 1
ATOM 2640 N N . LEU A 1 332 ? -4.341 -0.456 -10.531 1.00 93.06 332 LEU A N 1
ATOM 2641 C CA . LEU A 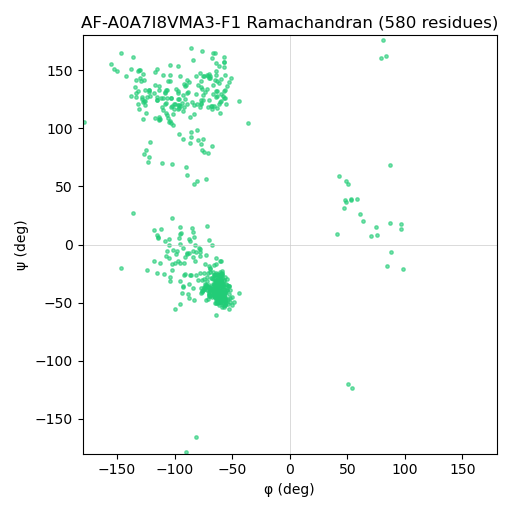1 332 ? -4.888 -0.987 -11.787 1.00 93.06 332 LEU A CA 1
ATOM 2642 C C . LEU A 1 332 ? -5.974 -2.046 -11.545 1.00 93.06 332 LEU A C 1
ATOM 2644 O O . LEU A 1 332 ? -7.022 -2.016 -12.186 1.00 93.06 332 LEU A O 1
ATOM 2648 N N . TYR A 1 333 ? -5.760 -2.951 -10.587 1.00 91.12 333 TYR A N 1
ATOM 2649 C CA . TYR A 1 333 ? -6.751 -3.965 -10.234 1.00 91.12 333 TYR A CA 1
ATOM 2650 C C . TYR A 1 333 ? -8.034 -3.327 -9.687 1.00 91.12 333 TYR A C 1
ATOM 2652 O O . TYR A 1 333 ? -9.130 -3.691 -10.114 1.00 91.12 333 TYR A O 1
ATOM 2660 N N . PHE A 1 334 ? -7.906 -2.321 -8.819 1.00 85.81 334 PHE A N 1
ATOM 2661 C CA . PHE A 1 334 ? -9.030 -1.522 -8.329 1.00 85.81 334 PHE A CA 1
ATOM 2662 C C . PHE A 1 334 ? -9.780 -0.814 -9.469 1.00 85.81 334 PHE A C 1
ATOM 2664 O O . PHE A 1 334 ? -11.001 -0.920 -9.555 1.00 85.81 334 PHE A O 1
ATOM 2671 N N . LEU A 1 335 ? -9.061 -0.157 -10.382 1.00 86.88 335 LEU A N 1
ATOM 2672 C CA . LEU A 1 335 ? -9.641 0.559 -11.524 1.00 86.88 335 LEU A CA 1
ATOM 2673 C C . LEU A 1 335 ? -10.345 -0.370 -12.519 1.00 86.88 335 LEU A C 1
ATOM 2675 O O . LEU A 1 335 ? -11.364 0.005 -13.093 1.00 86.88 335 LEU A O 1
ATOM 2679 N N . SER A 1 336 ? -9.876 -1.615 -12.641 1.00 87.50 336 SER A N 1
ATOM 2680 C CA . SER A 1 336 ? -10.567 -2.675 -13.386 1.00 87.50 336 SER A CA 1
ATOM 2681 C C . SER A 1 336 ? -11.851 -3.174 -12.716 1.00 87.50 336 SER A C 1
ATOM 2683 O O . SER A 1 336 ? -12.460 -4.135 -13.184 1.00 87.50 336 SER A O 1
ATOM 2685 N N . ASN A 1 337 ? -12.257 -2.565 -11.596 1.00 82.81 337 ASN A N 1
ATOM 2686 C CA . ASN A 1 337 ? -13.321 -3.049 -10.724 1.00 82.81 337 ASN A CA 1
ATOM 2687 C C . ASN A 1 337 ? -13.087 -4.512 -10.307 1.00 82.81 337 ASN A C 1
ATOM 2689 O O . ASN A 1 337 ? -14.012 -5.324 -10.282 1.00 82.81 337 ASN A O 1
ATOM 2693 N N . PHE A 1 338 ? -11.819 -4.844 -10.033 1.00 84.88 338 PHE A N 1
ATOM 2694 C CA . PHE A 1 338 ? -11.345 -6.174 -9.651 1.00 84.88 338 PHE A CA 1
ATOM 2695 C C . PHE A 1 338 ? -11.580 -7.272 -10.707 1.00 84.88 338 PHE A C 1
ATOM 2697 O O . PHE A 1 338 ? -11.684 -8.448 -10.361 1.00 84.88 338 PHE A O 1
ATOM 2704 N N . LYS A 1 339 ? -11.672 -6.906 -11.996 1.00 85.88 339 LYS A N 1
ATOM 2705 C CA . LYS A 1 339 ? -11.958 -7.843 -13.099 1.00 85.88 339 LYS A CA 1
ATOM 2706 C C . LYS A 1 339 ? -10.751 -8.250 -13.930 1.00 85.88 339 LYS A C 1
ATOM 2708 O O . LYS A 1 339 ? -10.832 -9.280 -14.588 1.00 85.88 339 LYS A O 1
ATOM 2713 N N . LEU A 1 340 ? -9.671 -7.466 -13.933 1.00 91.62 340 LEU A N 1
ATOM 2714 C CA . LEU A 1 340 ? -8.442 -7.789 -14.659 1.00 91.62 340 LEU A CA 1
ATOM 2715 C C . LEU A 1 340 ? -7.403 -8.343 -13.680 1.00 91.62 340 LEU A C 1
ATOM 2717 O O . LEU A 1 340 ? -6.775 -7.552 -12.979 1.00 91.62 340 LEU A O 1
ATOM 2721 N N . PRO A 1 341 ? -7.162 -9.662 -13.627 1.00 93.31 341 PRO A N 1
ATOM 2722 C CA . PRO A 1 341 ? -6.043 -10.199 -12.874 1.00 93.31 341 PRO A CA 1
ATOM 2723 C C . PRO A 1 341 ? -4.728 -9.715 -13.472 1.00 93.31 341 PRO A C 1
ATOM 2725 O O . PRO A 1 341 ? -4.518 -9.801 -14.685 1.00 93.31 341 PRO A O 1
ATOM 2728 N N . ILE A 1 342 ? -3.831 -9.222 -12.625 1.00 95.38 342 ILE A N 1
ATOM 2729 C CA . ILE A 1 342 ? -2.528 -8.713 -13.050 1.00 95.38 342 ILE A CA 1
ATOM 2730 C C . ILE A 1 342 ? -1.441 -9.489 -12.322 1.00 95.38 342 ILE A C 1
ATOM 2732 O O . ILE A 1 342 ? -1.483 -9.614 -11.102 1.00 95.38 342 ILE A O 1
ATOM 2736 N N . CYS A 1 343 ? -0.449 -9.978 -13.059 1.00 95.19 343 CYS A N 1
ATOM 2737 C CA . CYS A 1 343 ? 0.765 -10.573 -12.514 1.00 95.19 343 CYS A CA 1
ATOM 2738 C C . CYS A 1 343 ? 1.987 -9.750 -12.915 1.00 95.19 343 CYS A C 1
ATOM 2740 O O . CYS A 1 343 ? 2.112 -9.307 -14.054 1.00 95.19 343 CYS A O 1
ATOM 2742 N N . CYS A 1 344 ? 2.888 -9.541 -11.965 1.00 96.31 344 CYS A N 1
ATOM 2743 C CA . CYS A 1 344 ? 4.153 -8.852 -12.143 1.00 96.31 344 CYS A CA 1
ATOM 2744 C C . CYS A 1 344 ? 5.291 -9.831 -11.896 1.00 96.31 344 CYS A C 1
ATOM 2746 O O . CYS A 1 344 ? 5.345 -10.461 -10.837 1.00 96.31 344 CYS A O 1
ATOM 2748 N N . ILE A 1 345 ? 6.178 -9.958 -12.881 1.00 94.69 345 ILE A N 1
ATOM 2749 C CA . ILE A 1 345 ? 7.277 -10.924 -12.862 1.00 94.69 345 ILE A CA 1
ATOM 2750 C C . ILE A 1 345 ? 8.593 -10.186 -12.635 1.00 94.69 345 ILE A C 1
ATOM 2752 O O . ILE A 1 345 ? 8.889 -9.182 -13.295 1.00 94.69 345 ILE A O 1
ATOM 2756 N N . ASN A 1 346 ? 9.401 -10.700 -11.708 1.00 93.75 346 ASN A N 1
ATOM 2757 C CA . ASN A 1 346 ? 10.756 -10.211 -11.501 1.00 93.75 346 ASN A CA 1
ATOM 2758 C C . ASN A 1 346 ? 11.667 -10.463 -12.716 1.00 93.75 346 ASN A C 1
ATOM 2760 O O . ASN A 1 346 ? 11.391 -11.282 -13.596 1.00 93.75 346 ASN A O 1
ATOM 2764 N N . LEU A 1 347 ? 12.807 -9.781 -12.744 1.00 93.94 347 LEU A N 1
ATOM 2765 C CA . LEU A 1 347 ? 13.914 -10.208 -13.595 1.00 93.94 347 LEU A CA 1
ATOM 2766 C C . LEU A 1 347 ? 14.611 -11.412 -12.940 1.00 93.94 347 LEU A C 1
ATOM 2768 O O . LEU A 1 347 ? 14.846 -11.416 -11.728 1.00 93.94 347 LEU A O 1
ATOM 2772 N N . ALA A 1 348 ? 14.896 -12.446 -13.735 1.00 91.50 348 ALA A N 1
ATOM 2773 C CA . ALA A 1 348 ? 15.554 -13.670 -13.279 1.00 91.50 348 ALA A CA 1
ATOM 2774 C C . ALA A 1 348 ? 16.905 -13.321 -12.640 1.00 91.50 348 ALA A C 1
ATOM 2776 O O . ALA A 1 348 ? 17.642 -12.511 -13.200 1.00 91.50 348 ALA A O 1
ATOM 2777 N N . GLY A 1 349 ? 17.199 -13.864 -11.457 1.00 87.50 349 GLY A N 1
ATOM 2778 C CA . GLY A 1 349 ? 18.399 -13.538 -10.681 1.00 87.50 349 GLY A CA 1
ATOM 2779 C C . GLY A 1 349 ? 18.464 -12.142 -10.030 1.00 87.50 349 GLY A C 1
ATOM 2780 O O . GLY A 1 349 ? 19.525 -11.780 -9.522 1.00 87.50 349 GLY A O 1
ATOM 2781 N N . HIS A 1 350 ? 17.398 -11.330 -10.045 1.00 89.75 350 HIS A N 1
ATOM 2782 C CA . HIS A 1 350 ? 17.414 -9.952 -9.503 1.00 89.75 350 HIS A CA 1
ATOM 2783 C C . HIS A 1 350 ? 16.698 -9.780 -8.152 1.00 89.75 350 HIS A C 1
ATOM 2785 O O . HIS A 1 350 ? 16.636 -8.674 -7.609 1.00 89.75 350 HIS A O 1
ATOM 2791 N N . VAL A 1 351 ? 16.132 -10.852 -7.602 1.00 87.12 351 VAL A N 1
ATOM 2792 C CA . VAL A 1 351 ? 15.451 -10.839 -6.302 1.00 87.12 351 VAL A CA 1
ATOM 2793 C C . VAL A 1 351 ? 16.049 -11.923 -5.435 1.00 87.12 351 VAL A C 1
ATOM 2795 O O . VAL A 1 351 ? 16.346 -13.012 -5.922 1.00 87.12 351 VAL A O 1
ATOM 2798 N N . SER A 1 352 ? 16.199 -11.623 -4.146 1.00 84.69 352 SER A N 1
ATOM 2799 C CA . SER A 1 352 ? 16.757 -12.598 -3.229 1.00 84.69 352 SER A CA 1
ATOM 2800 C C . SER A 1 352 ? 15.803 -13.756 -2.973 1.00 84.69 352 SER A C 1
ATOM 2802 O O . SER A 1 352 ? 14.669 -13.517 -2.555 1.00 84.69 352 SER A O 1
ATOM 2804 N N . VAL A 1 353 ? 16.267 -14.982 -3.223 1.00 84.75 353 VAL A N 1
ATOM 2805 C CA . VAL A 1 353 ? 15.478 -16.207 -3.038 1.00 84.75 353 VAL A CA 1
ATOM 2806 C C . VAL A 1 353 ? 15.378 -16.527 -1.540 1.00 84.75 353 VAL A C 1
ATOM 2808 O O . VAL A 1 353 ? 16.414 -16.597 -0.875 1.00 84.75 353 VAL A O 1
ATOM 2811 N N . PRO A 1 354 ? 14.167 -16.679 -0.977 1.00 82.25 354 PRO A N 1
ATOM 2812 C CA . PRO A 1 354 ? 13.987 -17.096 0.408 1.00 82.25 354 PRO A CA 1
ATOM 2813 C C . PRO A 1 354 ? 14.506 -18.516 0.657 1.00 82.25 354 PRO A C 1
ATOM 2815 O O . PRO A 1 354 ? 14.374 -19.379 -0.203 1.00 82.25 354 PRO A O 1
ATOM 2818 N N . GLU A 1 355 ? 14.989 -18.786 1.872 1.00 77.88 355 GLU A N 1
ATOM 2819 C CA . GLU A 1 355 ? 15.552 -20.095 2.260 1.00 77.88 355 GLU A CA 1
ATOM 2820 C C . GLU A 1 355 ? 14.576 -21.274 2.108 1.00 77.88 355 GLU A C 1
ATOM 2822 O O . GLU A 1 355 ? 15.004 -22.405 1.923 1.00 77.88 355 GLU A O 1
ATOM 2827 N N . HIS A 1 356 ? 13.265 -21.022 2.172 1.00 74.94 356 HIS A N 1
ATOM 2828 C CA . HIS A 1 356 ? 12.233 -22.057 2.050 1.00 74.94 356 HIS A CA 1
ATOM 2829 C C . HIS A 1 356 ? 11.915 -22.456 0.601 1.00 74.94 356 HIS A C 1
ATOM 2831 O O . HIS A 1 356 ? 11.095 -23.346 0.385 1.00 74.94 356 HIS A O 1
ATOM 2837 N N . VAL A 1 357 ? 12.478 -21.765 -0.393 1.00 76.75 357 VAL A N 1
ATOM 2838 C CA . VAL A 1 357 ? 12.265 -22.101 -1.802 1.00 76.75 357 VAL A CA 1
ATOM 2839 C C . VAL A 1 357 ? 13.288 -23.159 -2.191 1.00 76.75 357 VAL A C 1
ATOM 2841 O O . VAL A 1 357 ? 14.476 -22.864 -2.294 1.00 76.75 357 VAL A O 1
ATOM 2844 N N . GLU A 1 358 ? 12.822 -24.387 -2.413 1.00 68.75 358 GLU A N 1
ATOM 2845 C CA . GLU A 1 358 ? 13.658 -25.465 -2.941 1.00 68.75 358 GLU A CA 1
ATOM 2846 C C . GLU A 1 358 ? 14.145 -25.092 -4.347 1.00 68.75 358 GLU A C 1
ATOM 2848 O O . GLU A 1 358 ? 13.351 -24.871 -5.267 1.00 68.75 358 GLU A O 1
ATOM 2853 N N . VAL A 1 359 ? 15.464 -24.975 -4.496 1.00 66.88 359 VAL A N 1
ATOM 2854 C CA . VAL A 1 359 ? 16.121 -24.743 -5.782 1.00 66.88 359 VAL A CA 1
ATOM 2855 C C . VAL A 1 359 ? 16.566 -26.101 -6.312 1.00 66.88 359 VAL A C 1
ATOM 2857 O O . VAL A 1 359 ? 17.234 -26.850 -5.607 1.00 66.88 359 VAL A O 1
ATOM 2860 N N . ASP A 1 360 ? 16.156 -26.429 -7.533 1.00 60.25 360 ASP A N 1
ATOM 2861 C CA . ASP A 1 360 ? 16.601 -27.639 -8.227 1.00 60.25 360 ASP A CA 1
ATOM 2862 C C . ASP A 1 360 ? 18.071 -27.471 -8.658 1.00 60.25 360 ASP A C 1
ATOM 2864 O O . ASP A 1 360 ? 18.420 -26.443 -9.242 1.00 60.25 360 ASP A O 1
ATOM 2868 N N . ASP A 1 361 ? 18.914 -28.482 -8.417 1.00 54.38 361 ASP A N 1
ATOM 2869 C CA . ASP A 1 361 ? 20.325 -28.542 -8.847 1.00 54.38 361 ASP A CA 1
ATOM 2870 C C . ASP A 1 361 ? 20.486 -28.646 -10.381 1.00 54.38 361 ASP A C 1
ATOM 2872 O O . ASP A 1 361 ? 21.603 -28.698 -10.908 1.00 54.38 361 ASP A O 1
ATOM 2876 N N . SER A 1 362 ? 19.377 -28.685 -11.130 1.00 53.34 362 SER A N 1
ATOM 2877 C CA . SER A 1 362 ? 19.380 -28.592 -12.590 1.00 53.34 362 SER A CA 1
ATOM 2878 C C . SER A 1 362 ? 20.158 -27.354 -13.081 1.00 53.34 362 SER A C 1
ATOM 2880 O O . SER A 1 362 ? 20.034 -26.272 -12.501 1.00 53.34 362 SER A O 1
ATOM 2882 N N . PRO A 1 363 ? 20.951 -27.458 -14.167 1.00 49.97 363 PRO A N 1
ATOM 2883 C CA . PRO A 1 363 ? 21.688 -26.315 -14.689 1.00 49.97 363 PRO A CA 1
ATOM 2884 C C . PRO A 1 363 ? 20.702 -25.216 -15.089 1.00 49.97 363 PRO A C 1
ATOM 2886 O O . PRO A 1 363 ? 19.925 -25.377 -16.035 1.00 49.97 363 PRO A O 1
ATOM 2889 N N . THR A 1 364 ? 20.733 -24.094 -14.366 1.00 55.25 364 THR A N 1
ATOM 2890 C CA . THR A 1 364 ? 19.912 -22.932 -14.692 1.00 55.25 364 THR A CA 1
ATOM 2891 C C . THR A 1 364 ? 20.234 -22.502 -16.119 1.00 55.25 364 THR A C 1
ATOM 2893 O O . THR A 1 364 ? 21.391 -22.287 -16.495 1.00 55.25 364 THR A O 1
ATOM 2896 N N . LYS A 1 365 ? 19.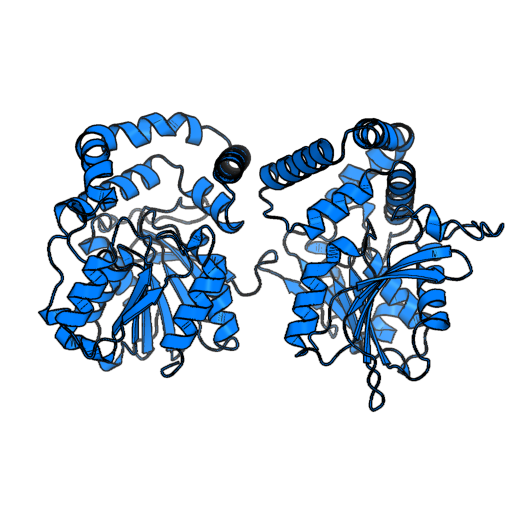202 -22.385 -16.964 1.00 60.03 365 LYS A N 1
ATOM 2897 C CA . LYS A 1 365 ? 19.358 -21.640 -18.215 1.00 60.03 365 LYS A CA 1
ATOM 2898 C C . LYS A 1 365 ? 19.832 -20.243 -17.824 1.00 60.03 365 LYS A C 1
ATOM 2900 O O . LYS A 1 365 ? 19.207 -19.600 -16.986 1.00 60.03 365 LYS A O 1
ATOM 2905 N N . ASN A 1 366 ? 20.940 -19.786 -18.401 1.00 69.38 366 ASN A N 1
ATOM 2906 C CA . ASN A 1 366 ? 21.509 -18.480 -18.086 1.00 69.38 366 ASN A CA 1
ATOM 2907 C C . ASN A 1 366 ? 20.573 -17.363 -18.590 1.00 69.38 366 ASN A C 1
ATOM 2909 O O . ASN A 1 366 ? 20.735 -16.868 -19.700 1.00 69.38 366 ASN A O 1
ATOM 2913 N N . TYR A 1 367 ? 19.564 -16.997 -17.793 1.00 80.88 367 TYR A N 1
ATOM 2914 C CA . TYR A 1 367 ? 18.569 -15.970 -18.119 1.00 80.88 367 TYR A CA 1
ATOM 2915 C C . TYR A 1 367 ? 19.032 -14.545 -17.788 1.00 80.88 367 TYR A C 1
ATOM 2917 O O . TYR A 1 367 ? 18.210 -13.637 -17.705 1.00 80.88 367 TYR A O 1
ATOM 2925 N N . LEU A 1 368 ? 20.327 -14.345 -17.534 1.00 81.44 368 LEU A N 1
ATOM 2926 C CA . LEU A 1 368 ? 20.839 -13.087 -16.993 1.00 81.44 368 LEU A CA 1
ATOM 2927 C C . LEU A 1 368 ? 20.964 -11.976 -18.045 1.00 81.44 368 LEU A C 1
ATOM 2929 O O . LEU A 1 368 ? 20.928 -10.806 -17.669 1.00 81.44 368 LEU A O 1
ATOM 2933 N N . ASP A 1 369 ? 21.092 -12.325 -19.326 1.00 87.44 369 ASP A N 1
ATOM 2934 C CA . ASP A 1 369 ? 21.135 -11.368 -20.437 1.00 87.44 369 ASP A CA 1
ATOM 2935 C C . ASP A 1 369 ? 19.725 -10.996 -20.933 1.00 87.44 369 ASP A C 1
ATOM 2937 O O . ASP A 1 369 ? 18.725 -11.619 -20.565 1.00 87.44 369 ASP A O 1
ATOM 2941 N N . LEU A 1 370 ? 19.604 -9.970 -21.780 1.00 88.50 370 LEU A N 1
ATOM 2942 C CA . LEU A 1 370 ? 18.296 -9.483 -22.239 1.00 88.50 370 LEU A CA 1
ATOM 2943 C C . LEU A 1 370 ? 17.487 -10.571 -22.969 1.00 88.50 370 LEU A C 1
ATOM 2945 O O . LEU A 1 370 ? 16.278 -10.701 -22.755 1.00 88.50 370 LEU A O 1
ATOM 2949 N N . LYS A 1 371 ? 18.144 -11.378 -23.811 1.00 91.75 371 LYS A N 1
ATOM 2950 C CA . LYS A 1 371 ? 17.499 -12.480 -24.548 1.00 91.75 371 LYS A CA 1
ATOM 2951 C C . LYS A 1 371 ? 17.004 -13.570 -23.603 1.00 91.75 371 LYS A C 1
ATOM 2953 O O . LYS A 1 371 ? 15.879 -14.048 -23.748 1.00 91.75 371 LYS A O 1
ATOM 2958 N N . GLY A 1 372 ? 17.819 -13.932 -22.623 1.00 92.44 372 GLY A N 1
ATOM 2959 C CA . GLY A 1 372 ? 17.489 -14.862 -21.562 1.00 92.44 372 GLY A CA 1
ATOM 2960 C C . GLY A 1 372 ? 16.318 -14.363 -20.724 1.00 92.44 372 GLY A C 1
ATOM 2961 O O . GLY A 1 372 ? 15.371 -15.115 -20.499 1.00 92.44 372 GLY A O 1
ATOM 2962 N N . GLN A 1 373 ? 16.300 -13.080 -20.356 1.00 94.69 373 GLN A N 1
ATOM 2963 C CA . GLN A 1 373 ? 15.164 -12.484 -19.658 1.00 94.69 373 GLN A CA 1
ATOM 2964 C C . GLN A 1 373 ? 13.882 -12.595 -20.493 1.00 94.69 373 GLN A C 1
ATOM 2966 O O . GLN A 1 373 ? 12.866 -13.008 -19.946 1.00 94.69 373 GLN A O 1
ATOM 2971 N N . VAL A 1 374 ? 13.902 -12.301 -21.798 1.00 95.81 374 VAL A N 1
ATOM 2972 C CA . VAL A 1 374 ? 12.728 -12.482 -22.679 1.00 95.81 374 VAL A CA 1
ATOM 2973 C C . VAL A 1 374 ? 12.280 -13.946 -22.710 1.00 95.81 374 VAL A C 1
ATOM 2975 O O . VAL A 1 374 ? 11.098 -14.233 -22.502 1.00 95.81 374 VAL A O 1
ATOM 2978 N N . GLN A 1 375 ? 13.216 -14.880 -22.903 1.00 95.75 375 GLN A N 1
ATOM 2979 C CA . GLN A 1 375 ? 12.915 -16.311 -22.946 1.00 95.75 375 GLN A CA 1
ATOM 2980 C C . GLN A 1 375 ? 12.302 -16.809 -21.633 1.00 95.75 375 GLN A C 1
ATOM 2982 O O . GLN A 1 375 ? 11.341 -17.572 -21.658 1.00 95.75 375 GLN A O 1
ATOM 2987 N N . HIS A 1 376 ? 12.795 -16.332 -20.493 1.00 95.06 376 HIS A N 1
ATOM 2988 C CA . HIS A 1 376 ? 12.255 -16.644 -19.172 1.00 95.06 376 HIS A CA 1
ATOM 2989 C C . HIS A 1 376 ? 10.768 -16.271 -19.048 1.00 95.06 376 HIS A C 1
ATOM 2991 O O . HIS A 1 376 ? 9.973 -17.064 -18.545 1.00 95.06 376 HIS A O 1
ATOM 2997 N N . LYS A 1 377 ? 10.344 -15.115 -19.581 1.00 96.44 377 LYS A N 1
ATOM 2998 C CA . LYS A 1 377 ? 8.932 -14.682 -19.525 1.00 96.44 377 LYS A CA 1
ATOM 2999 C C . LYS A 1 377 ? 8.073 -15.488 -20.496 1.00 96.44 377 LYS A C 1
ATOM 3001 O O . LYS A 1 377 ? 6.935 -15.818 -20.169 1.00 96.44 377 LYS A O 1
ATOM 3006 N N . LEU A 1 378 ? 8.608 -15.843 -21.664 1.00 96.69 378 LEU A N 1
ATOM 3007 C CA . LEU A 1 378 ? 7.930 -16.735 -22.611 1.00 96.69 378 LEU A CA 1
ATOM 3008 C C . LEU A 1 378 ? 7.731 -18.138 -22.018 1.00 96.69 378 LEU A C 1
ATOM 3010 O O . LEU A 1 378 ? 6.638 -18.698 -22.117 1.00 96.69 378 LEU A O 1
ATOM 3014 N N . ASP A 1 379 ? 8.750 -18.676 -21.346 1.00 95.31 379 ASP A N 1
ATOM 3015 C CA . ASP A 1 379 ? 8.692 -19.968 -20.659 1.00 95.31 379 ASP A CA 1
ATOM 3016 C C . ASP A 1 379 ? 7.687 -19.933 -19.498 1.00 95.31 379 ASP A C 1
ATOM 3018 O O . ASP A 1 379 ? 6.909 -20.877 -19.326 1.00 95.31 379 ASP A O 1
ATOM 3022 N N . PHE A 1 380 ? 7.622 -18.819 -18.761 1.00 95.00 380 PHE A N 1
ATOM 3023 C CA . PHE A 1 380 ? 6.578 -18.589 -17.766 1.00 95.00 380 PHE A CA 1
ATOM 3024 C C . PHE A 1 380 ? 5.174 -18.630 -18.389 1.00 95.00 380 PHE A C 1
ATOM 3026 O O . PHE A 1 380 ? 4.330 -19.405 -17.940 1.00 95.00 380 PHE A O 1
ATOM 3033 N N . ILE A 1 381 ? 4.925 -17.843 -19.444 1.00 95.56 381 ILE A N 1
ATOM 3034 C CA . ILE A 1 381 ? 3.618 -17.792 -20.122 1.00 95.56 381 ILE A CA 1
ATOM 3035 C C . ILE A 1 381 ? 3.206 -19.182 -20.603 1.00 95.56 381 ILE A C 1
ATOM 3037 O O . ILE A 1 381 ? 2.050 -19.572 -20.450 1.00 95.56 381 ILE A O 1
ATOM 3041 N N . LYS A 1 382 ? 4.142 -19.929 -21.196 1.00 94.38 382 LYS A N 1
ATOM 3042 C CA . LYS A 1 382 ? 3.887 -21.268 -21.732 1.00 94.38 382 LYS A CA 1
ATOM 3043 C C . LYS A 1 382 ? 3.529 -22.274 -20.637 1.00 94.38 382 LYS A C 1
ATOM 3045 O O . LYS A 1 382 ? 2.691 -23.137 -20.874 1.00 94.38 382 LYS A O 1
ATOM 3050 N N . LYS A 1 383 ? 4.179 -22.190 -19.472 1.00 93.19 383 LYS A N 1
ATOM 3051 C CA . LYS A 1 383 ? 4.025 -23.167 -18.385 1.00 93.19 383 LYS A CA 1
ATOM 3052 C C . LYS A 1 383 ? 2.867 -22.844 -17.436 1.00 93.19 383 LYS A C 1
ATOM 3054 O O . LYS A 1 383 ? 2.255 -23.771 -16.915 1.00 93.19 383 LYS A O 1
ATOM 3059 N N . TYR A 1 384 ? 2.578 -21.564 -17.195 1.00 93.06 384 TYR A N 1
ATOM 3060 C CA . TYR A 1 384 ? 1.704 -21.140 -16.092 1.00 93.06 384 TYR A CA 1
ATOM 3061 C C . TYR A 1 384 ? 0.423 -20.414 -16.511 1.00 93.06 384 TYR A C 1
ATOM 3063 O O . TYR A 1 384 ? -0.475 -20.282 -15.679 1.00 93.06 384 TYR A O 1
ATOM 3071 N N . LEU A 1 385 ? 0.304 -19.963 -17.763 1.00 94.06 385 LEU A N 1
ATOM 3072 C CA . LEU A 1 385 ? -0.916 -19.331 -18.277 1.00 94.06 385 LEU A CA 1
ATOM 3073 C C . LEU A 1 385 ? -1.608 -20.245 -19.288 1.00 94.06 385 LEU A C 1
ATOM 3075 O O . LEU A 1 385 ? -0.939 -20.921 -20.073 1.00 94.06 385 LEU A O 1
ATOM 3079 N N . LYS A 1 386 ? -2.946 -20.225 -19.323 1.00 93.69 386 LYS A N 1
ATOM 3080 C CA . LYS A 1 386 ? -3.696 -21.022 -20.300 1.00 93.69 386 LYS A CA 1
ATOM 3081 C C . LYS A 1 386 ? -3.337 -20.589 -21.729 1.00 93.69 386 LYS A C 1
ATOM 3083 O O . LYS A 1 386 ? -3.192 -19.382 -21.973 1.00 93.69 386 LYS A O 1
ATOM 3088 N N . PRO A 1 387 ? -3.180 -21.525 -22.680 1.00 91.94 387 PRO A N 1
ATOM 3089 C CA . PRO A 1 387 ? -2.848 -21.204 -24.070 1.00 91.94 387 PRO A CA 1
ATOM 3090 C C . PRO A 1 387 ? -3.791 -20.175 -24.712 1.00 91.94 387 PRO A C 1
ATOM 3092 O O . PRO A 1 387 ? -3.342 -19.317 -25.469 1.00 91.94 387 PRO A O 1
ATOM 3095 N N . GLU A 1 388 ? -5.075 -20.228 -24.363 1.00 93.25 388 GLU A N 1
ATOM 3096 C CA . GLU A 1 388 ? -6.145 -19.355 -24.843 1.00 93.25 388 GLU A CA 1
ATOM 3097 C C . GLU A 1 388 ? -6.235 -18.003 -24.120 1.00 93.25 388 GLU A C 1
ATOM 3099 O O . GLU A 1 388 ? -6.887 -17.090 -24.635 1.00 93.25 388 GLU A O 1
ATOM 3104 N N . SER A 1 389 ? -5.574 -17.843 -22.963 1.00 94.56 389 SER A N 1
ATOM 3105 C CA . SER A 1 389 ? -5.585 -16.584 -22.214 1.00 94.56 389 SER A CA 1
ATOM 3106 C C . SER A 1 389 ? -5.015 -15.457 -23.064 1.00 94.56 389 SER A C 1
ATOM 3108 O O . SER A 1 389 ? -3.867 -15.510 -23.523 1.00 94.56 389 SER A O 1
ATOM 3110 N N . LYS A 1 390 ? -5.822 -14.414 -23.224 1.00 96.81 390 LYS A N 1
ATOM 3111 C CA . LYS A 1 390 ? -5.458 -13.140 -23.826 1.00 96.81 390 LYS A CA 1
ATOM 3112 C C . LYS A 1 390 ? -4.589 -12.332 -22.863 1.00 96.81 390 LYS A C 1
ATOM 3114 O O . LYS A 1 390 ? -4.773 -12.386 -21.648 1.00 96.81 390 LYS A O 1
ATOM 3119 N N . LEU A 1 391 ? -3.634 -11.587 -23.408 1.00 97.31 391 LEU A N 1
ATOM 3120 C CA . LEU A 1 391 ? -2.595 -10.902 -22.649 1.00 97.31 391 LEU A CA 1
ATOM 3121 C C . LEU A 1 391 ? -2.620 -9.399 -22.913 1.00 97.31 391 LEU A C 1
ATOM 3123 O O . LEU A 1 391 ? -2.623 -8.957 -24.065 1.00 97.31 391 LEU A O 1
ATOM 3127 N N . ILE A 1 392 ? -2.556 -8.628 -21.832 1.00 97.62 392 ILE A N 1
ATOM 3128 C CA . ILE A 1 392 ? -2.188 -7.214 -21.856 1.00 97.62 392 ILE A CA 1
ATOM 3129 C C . ILE A 1 392 ? -0.761 -7.133 -21.331 1.00 97.62 392 ILE A C 1
ATOM 3131 O O . ILE A 1 392 ? -0.524 -7.326 -20.139 1.00 97.62 392 ILE A O 1
ATOM 3135 N N . LEU A 1 393 ? 0.195 -6.902 -22.227 1.00 98.25 393 LEU A N 1
ATOM 3136 C CA . LEU A 1 393 ? 1.599 -6.768 -21.855 1.00 98.25 393 LEU A CA 1
ATOM 3137 C C . LEU A 1 393 ? 1.841 -5.346 -21.358 1.00 98.25 393 LEU A C 1
ATOM 3139 O O . LEU A 1 393 ? 1.470 -4.386 -22.024 1.00 98.25 393 LEU A O 1
ATOM 3143 N N . MET A 1 394 ? 2.463 -5.202 -20.198 1.00 98.38 394 MET A N 1
ATOM 3144 C CA . MET A 1 394 ? 2.863 -3.918 -19.637 1.00 98.38 394 MET A CA 1
ATOM 3145 C C . MET A 1 394 ? 4.346 -4.005 -19.309 1.00 98.38 394 MET A C 1
ATOM 3147 O O . MET A 1 394 ? 4.753 -4.893 -18.571 1.00 98.38 394 MET A O 1
ATOM 3151 N N . GLY A 1 395 ? 5.166 -3.114 -19.846 1.00 97.94 395 GLY A N 1
ATOM 3152 C CA . GLY A 1 395 ? 6.608 -3.140 -19.622 1.00 97.94 395 GLY A CA 1
ATOM 3153 C C . GLY A 1 395 ? 7.098 -1.782 -19.167 1.00 97.94 395 GLY A C 1
ATOM 3154 O O . GLY A 1 395 ? 6.844 -0.797 -19.851 1.00 97.94 395 GLY A O 1
ATOM 3155 N N . HIS A 1 396 ? 7.792 -1.719 -18.030 1.00 97.94 396 HIS A N 1
ATOM 3156 C CA . HIS A 1 396 ? 8.432 -0.486 -17.565 1.00 97.94 396 HIS A CA 1
ATOM 3157 C C . HIS A 1 396 ? 9.922 -0.482 -17.904 1.00 97.94 396 HIS A C 1
ATOM 3159 O O . HIS A 1 396 ? 10.606 -1.468 -17.624 1.00 97.94 396 HIS A O 1
ATOM 3165 N N . SER A 1 397 ? 10.439 0.627 -18.445 1.00 96.12 397 SER A N 1
ATOM 3166 C CA . SER A 1 397 ? 11.864 0.791 -18.756 1.00 96.12 397 SER A CA 1
ATOM 3167 C C . SER A 1 397 ? 12.344 -0.363 -19.649 1.00 96.12 397 SER A C 1
ATOM 3169 O O . SER A 1 397 ? 11.706 -0.625 -20.672 1.00 96.12 397 SER A O 1
ATOM 3171 N N . ILE A 1 398 ? 13.375 -1.124 -19.260 1.00 95.94 398 ILE A N 1
ATOM 3172 C CA . ILE A 1 398 ? 13.853 -2.276 -20.049 1.00 95.94 398 ILE A CA 1
ATOM 3173 C C . ILE A 1 398 ? 12.776 -3.359 -20.240 1.00 95.94 398 ILE A C 1
ATOM 3175 O O . ILE A 1 398 ? 12.760 -4.072 -21.246 1.00 95.94 398 ILE A O 1
ATOM 3179 N N . GLY A 1 399 ? 11.807 -3.442 -19.322 1.00 97.25 399 GLY A N 1
ATOM 3180 C CA . GLY A 1 399 ? 10.636 -4.303 -19.460 1.00 97.25 399 GLY A CA 1
ATOM 3181 C C . GLY A 1 399 ? 9.786 -3.957 -20.687 1.00 97.25 399 GLY A C 1
ATOM 3182 O O . GLY A 1 399 ? 9.177 -4.850 -21.267 1.00 97.25 399 GLY A O 1
ATOM 3183 N N . ALA A 1 400 ? 9.787 -2.698 -21.144 1.00 97.25 400 ALA A N 1
ATOM 3184 C CA . ALA A 1 400 ? 9.119 -2.280 -22.378 1.00 97.25 400 ALA A CA 1
ATOM 3185 C C . ALA A 1 400 ? 9.748 -2.951 -23.609 1.00 97.25 400 ALA A C 1
ATOM 3187 O O . ALA A 1 400 ? 9.038 -3.518 -24.443 1.00 97.25 400 ALA A O 1
ATOM 3188 N N . LYS A 1 401 ? 11.087 -2.969 -23.684 1.00 96.31 401 LYS A N 1
ATOM 3189 C CA . LYS A 1 401 ? 11.816 -3.698 -24.729 1.00 96.31 401 LYS A CA 1
ATOM 3190 C C . LYS A 1 401 ? 11.504 -5.191 -24.661 1.00 96.31 401 LYS A C 1
ATOM 3192 O O . LYS A 1 401 ? 11.207 -5.783 -25.691 1.00 96.31 401 LYS A O 1
ATOM 3197 N N . MET A 1 402 ? 11.482 -5.786 -23.466 1.00 97.12 402 MET A N 1
ATOM 3198 C CA . MET A 1 402 ? 11.114 -7.199 -23.306 1.00 97.12 402 MET A CA 1
ATOM 3199 C C . MET A 1 402 ? 9.693 -7.490 -23.808 1.00 97.12 402 MET A C 1
ATOM 3201 O O . MET A 1 402 ? 9.498 -8.478 -24.508 1.00 97.12 402 MET A O 1
ATOM 3205 N N . CYS A 1 403 ? 8.710 -6.627 -23.525 1.00 98.00 403 CYS A N 1
ATOM 3206 C CA . CYS A 1 403 ? 7.345 -6.788 -24.035 1.00 98.00 403 CYS A CA 1
ATOM 3207 C C . CYS A 1 403 ? 7.277 -6.768 -25.568 1.00 98.00 403 CYS A C 1
ATOM 3209 O O . CYS A 1 403 ? 6.547 -7.577 -26.141 1.00 98.00 403 CYS A O 1
ATOM 3211 N N . LEU A 1 404 ? 8.042 -5.892 -26.229 1.00 97.19 404 LEU A N 1
ATOM 3212 C CA . LEU A 1 404 ? 8.150 -5.883 -27.692 1.00 97.19 404 LEU A CA 1
ATOM 3213 C C . LEU A 1 404 ? 8.739 -7.204 -28.205 1.00 97.19 404 LEU A C 1
ATOM 3215 O O . LEU A 1 404 ? 8.137 -7.876 -29.038 1.00 97.19 404 LEU A O 1
ATOM 3219 N N . GLU A 1 405 ? 9.877 -7.629 -27.661 1.00 96.75 405 GLU A N 1
ATOM 3220 C CA . GLU A 1 405 ? 10.548 -8.867 -28.075 1.00 96.75 405 GLU A CA 1
ATOM 3221 C C . GLU A 1 405 ? 9.669 -10.112 -27.845 1.00 96.75 405 GLU A C 1
ATOM 3223 O O . GLU A 1 405 ? 9.654 -11.026 -28.669 1.00 96.75 405 GLU A O 1
ATOM 3228 N N . MET A 1 406 ? 8.875 -10.130 -26.770 1.00 97.56 406 MET A N 1
ATOM 3229 C CA . MET A 1 406 ? 7.867 -11.165 -26.528 1.00 97.56 406 MET A CA 1
ATOM 3230 C C . MET A 1 406 ? 6.739 -11.120 -27.565 1.00 97.56 406 MET A C 1
ATOM 3232 O O . MET A 1 406 ? 6.321 -12.170 -28.051 1.00 97.56 406 MET A O 1
ATOM 3236 N N . ALA A 1 407 ? 6.247 -9.928 -27.920 1.00 96.75 407 ALA A N 1
ATOM 3237 C CA . ALA A 1 407 ? 5.194 -9.759 -28.922 1.00 96.75 407 ALA A CA 1
ATOM 3238 C C . ALA A 1 407 ? 5.617 -10.249 -30.314 1.00 96.75 407 ALA A C 1
ATOM 3240 O O . ALA A 1 407 ? 4.771 -10.764 -31.039 1.00 96.75 407 ALA A O 1
ATOM 3241 N N . ARG A 1 408 ? 6.920 -10.201 -30.637 1.00 95.69 408 ARG A N 1
ATOM 3242 C CA . ARG A 1 408 ? 7.470 -10.789 -31.871 1.00 95.69 408 ARG A CA 1
ATOM 3243 C C . ARG A 1 408 ? 7.222 -12.301 -31.974 1.00 95.69 408 ARG A C 1
ATOM 3245 O O . ARG A 1 408 ? 7.120 -12.834 -33.074 1.00 95.69 408 ARG A O 1
ATOM 3252 N N . VAL A 1 409 ? 7.174 -13.005 -30.842 1.00 95.69 409 VAL A N 1
ATOM 3253 C CA . VAL A 1 409 ? 7.089 -14.478 -30.790 1.00 95.69 409 VAL A CA 1
ATOM 3254 C C . VAL A 1 409 ? 5.680 -14.965 -30.444 1.00 95.69 409 VAL A C 1
ATOM 3256 O O . VAL A 1 409 ? 5.267 -16.043 -30.870 1.00 95.69 409 VAL A O 1
ATOM 3259 N N . LEU A 1 410 ? 4.933 -14.201 -29.647 1.00 96.44 410 LEU A N 1
ATOM 3260 C CA . LEU A 1 410 ? 3.593 -14.586 -29.212 1.00 96.44 410 LEU A CA 1
ATOM 3261 C C . LEU A 1 410 ? 2.574 -14.493 -30.363 1.00 96.44 410 LEU A C 1
ATOM 3263 O O . LEU A 1 410 ? 2.649 -13.575 -31.179 1.00 96.44 410 LEU A O 1
ATOM 3267 N N . PRO A 1 411 ? 1.558 -15.381 -30.407 1.00 95.12 411 PRO A N 1
ATOM 3268 C CA . PRO A 1 411 ? 0.491 -15.278 -31.398 1.00 95.12 411 PRO A CA 1
ATOM 3269 C C . PRO A 1 411 ? -0.198 -13.912 -31.332 1.00 95.12 411 PRO A C 1
ATOM 3271 O O . PRO A 1 411 ? -0.581 -13.466 -30.244 1.00 95.12 411 PRO A O 1
ATOM 3274 N N . LYS A 1 412 ? -0.404 -13.266 -32.488 1.00 92.38 412 LYS A N 1
ATOM 3275 C CA . LYS A 1 412 ? -0.969 -11.908 -32.561 1.00 92.38 412 LYS A CA 1
ATOM 3276 C C . LYS A 1 412 ? -2.302 -11.820 -31.833 1.00 92.38 412 LYS A C 1
ATOM 3278 O O . LYS A 1 412 ? -2.475 -10.934 -31.004 1.00 92.38 412 LYS A O 1
ATOM 3283 N N . GLU A 1 413 ? -3.219 -12.748 -32.071 1.00 92.69 413 GLU A N 1
ATOM 3284 C CA . GLU A 1 413 ? -4.513 -12.816 -31.384 1.00 92.69 413 GLU A CA 1
ATOM 3285 C C . GLU A 1 413 ? -4.396 -12.987 -29.867 1.00 92.69 413 GLU A C 1
ATOM 3287 O O . GLU A 1 413 ? -5.343 -12.640 -29.164 1.00 92.69 413 GLU A O 1
ATOM 3292 N N . ARG A 1 414 ? -3.291 -13.524 -29.337 1.00 95.31 414 ARG A N 1
ATOM 3293 C CA . ARG A 1 414 ? -3.101 -13.682 -27.889 1.00 95.31 414 ARG A CA 1
ATOM 3294 C C . ARG A 1 414 ? -2.757 -12.358 -27.213 1.00 95.31 414 ARG A C 1
ATOM 3296 O O . ARG A 1 414 ? -3.147 -12.160 -26.070 1.00 95.31 414 ARG A O 1
ATOM 3303 N N . VAL A 1 415 ? -2.078 -11.443 -27.903 1.00 96.62 415 VAL A N 1
ATOM 3304 C CA . VAL A 1 415 ? -1.719 -10.122 -27.367 1.00 96.62 415 VAL A CA 1
ATOM 3305 C C . VAL A 1 415 ? -2.796 -9.102 -27.739 1.00 96.62 415 VAL A C 1
ATOM 3307 O O . VAL A 1 415 ? -2.993 -8.795 -28.915 1.00 96.62 415 VAL A O 1
ATOM 3310 N N . VAL A 1 416 ? -3.495 -8.571 -26.736 1.00 95.88 416 VAL A N 1
ATOM 3311 C CA . VAL A 1 416 ? -4.596 -7.605 -26.908 1.00 95.88 416 VAL A CA 1
ATOM 3312 C C . VAL A 1 416 ? -4.072 -6.175 -26.951 1.00 95.88 416 VAL A C 1
ATOM 3314 O O . VAL A 1 416 ? -4.456 -5.401 -27.825 1.00 95.88 416 VAL A O 1
ATOM 3317 N N . LYS A 1 417 ? -3.176 -5.832 -26.024 1.00 96.44 417 LYS A N 1
ATOM 3318 C CA . LYS A 1 417 ? -2.597 -4.493 -25.882 1.00 96.44 417 LYS A CA 1
ATOM 3319 C C . LYS A 1 417 ? -1.180 -4.608 -25.318 1.00 96.44 417 LYS A C 1
ATOM 3321 O O . LYS A 1 417 ? -0.888 -5.541 -24.567 1.00 96.44 417 LYS A O 1
ATOM 3326 N N . ILE A 1 418 ? -0.316 -3.668 -25.686 1.00 97.81 418 ILE A N 1
ATOM 3327 C CA . ILE A 1 418 ? 1.060 -3.559 -25.201 1.00 97.81 418 ILE A CA 1
ATOM 3328 C C . ILE A 1 418 ? 1.266 -2.131 -24.683 1.00 97.81 418 ILE A C 1
ATOM 3330 O O . ILE A 1 418 ? 1.327 -1.192 -25.471 1.00 97.81 418 ILE A O 1
ATOM 3334 N N . ALA A 1 419 ? 1.359 -1.963 -23.367 1.00 98.00 419 ALA A N 1
ATOM 3335 C CA . ALA A 1 419 ? 1.645 -0.690 -22.717 1.00 98.00 419 ALA A CA 1
ATOM 3336 C C . ALA A 1 419 ? 3.139 -0.584 -22.387 1.00 98.00 419 ALA A C 1
ATOM 3338 O O . ALA A 1 419 ? 3.674 -1.345 -21.580 1.00 98.00 419 ALA A O 1
ATOM 3339 N N . LEU A 1 420 ? 3.807 0.378 -23.006 1.00 98.19 420 LEU A N 1
ATOM 3340 C CA . LEU A 1 420 ? 5.227 0.646 -22.856 1.00 98.19 420 LEU A CA 1
ATOM 3341 C C . LEU A 1 420 ? 5.407 1.876 -21.958 1.00 98.19 420 LEU A C 1
ATOM 3343 O O . LEU A 1 420 ? 5.155 3.003 -22.378 1.00 98.19 420 LEU A O 1
ATOM 3347 N N . LEU A 1 421 ? 5.798 1.652 -20.705 1.00 97.81 421 LEU A N 1
ATOM 3348 C CA . LEU A 1 421 ? 5.908 2.674 -19.664 1.00 97.81 421 LEU A CA 1
ATOM 3349 C C . LEU A 1 421 ? 7.357 3.160 -19.562 1.00 97.81 421 LEU A C 1
ATOM 3351 O O . LEU A 1 421 ? 8.244 2.356 -19.278 1.00 97.81 421 LEU A O 1
ATOM 3355 N N . ALA A 1 422 ? 7.593 4.455 -19.775 1.00 96.38 422 ALA A N 1
ATOM 3356 C CA . ALA A 1 422 ? 8.921 5.074 -19.838 1.00 96.38 422 ALA A CA 1
ATOM 3357 C C . ALA A 1 422 ? 9.924 4.223 -20.656 1.00 96.38 422 ALA A C 1
ATOM 3359 O O . ALA A 1 422 ? 10.910 3.719 -20.111 1.00 96.38 422 ALA A O 1
ATOM 3360 N N . PRO A 1 423 ? 9.626 3.951 -21.942 1.00 96.12 423 PRO A N 1
ATOM 3361 C CA . PRO A 1 423 ? 10.233 2.844 -22.674 1.00 96.12 423 PRO A CA 1
ATOM 3362 C C . PRO A 1 423 ? 11.706 3.073 -23.014 1.00 96.12 423 PRO A C 1
ATOM 3364 O O . PRO A 1 423 ? 12.032 3.953 -23.806 1.00 96.12 423 PRO A O 1
ATOM 3367 N N . THR A 1 424 ? 12.598 2.218 -22.512 1.00 93.50 424 THR A N 1
ATOM 3368 C CA . THR A 1 424 ? 14.030 2.240 -22.859 1.00 93.50 424 THR A CA 1
ATOM 3369 C C . THR A 1 424 ? 14.321 1.364 -24.082 1.00 93.50 424 THR A C 1
ATOM 3371 O O . THR A 1 424 ? 15.048 0.375 -24.034 1.00 93.50 424 THR A O 1
ATOM 3374 N N . ILE A 1 425 ? 13.685 1.699 -25.207 1.00 93.94 425 ILE A N 1
ATOM 3375 C CA . ILE A 1 425 ? 13.750 0.914 -26.456 1.00 93.94 425 ILE A CA 1
ATOM 3376 C C . ILE A 1 425 ? 14.761 1.457 -27.472 1.00 93.94 425 ILE A C 1
ATOM 3378 O O . ILE A 1 425 ? 14.975 0.824 -28.503 1.00 93.94 425 ILE A O 1
ATOM 3382 N N . GLU A 1 426 ? 15.381 2.603 -27.188 1.00 92.50 426 GLU A N 1
ATOM 3383 C CA . GLU A 1 426 ? 16.309 3.285 -28.089 1.00 92.50 426 GLU A CA 1
ATOM 3384 C C . GLU A 1 426 ? 17.305 4.188 -27.343 1.00 92.50 426 GLU A C 1
ATOM 3386 O O . GLU A 1 426 ? 17.031 4.661 -26.241 1.00 92.50 426 GLU A O 1
ATOM 3391 N N . ARG A 1 427 ? 18.464 4.436 -27.972 1.00 91.38 427 ARG A N 1
ATOM 3392 C CA . ARG A 1 427 ? 19.441 5.500 -27.661 1.00 91.38 427 ARG A CA 1
ATOM 3393 C C . ARG A 1 427 ? 19.826 5.659 -26.184 1.00 91.38 427 ARG A C 1
ATOM 3395 O O . ARG A 1 427 ? 20.233 6.738 -25.737 1.00 91.38 427 ARG A O 1
ATOM 3402 N N . MET A 1 428 ? 19.824 4.557 -25.435 1.00 89.69 428 MET A N 1
ATOM 3403 C CA . MET A 1 428 ? 19.994 4.579 -23.981 1.00 89.69 428 MET A CA 1
ATOM 3404 C C . MET A 1 428 ? 21.335 5.155 -23.545 1.00 89.69 428 MET A C 1
ATOM 3406 O O . MET A 1 428 ? 21.389 5.972 -22.625 1.00 89.69 428 MET A O 1
ATOM 3410 N N . LYS A 1 429 ? 22.420 4.808 -24.246 1.00 89.00 429 LYS A N 1
ATOM 3411 C CA . LYS A 1 429 ? 23.770 5.322 -23.964 1.00 89.00 429 LYS A CA 1
ATOM 3412 C C . LYS A 1 429 ? 23.883 6.837 -24.104 1.00 89.00 429 LYS A C 1
ATOM 3414 O O . LYS A 1 429 ? 24.654 7.471 -23.387 1.00 89.00 429 LYS A O 1
ATOM 3419 N N . THR A 1 430 ? 23.152 7.407 -25.058 1.00 90.44 430 THR A N 1
ATOM 3420 C CA . THR A 1 430 ? 23.231 8.825 -25.426 1.00 90.44 430 THR A CA 1
ATOM 3421 C C . THR A 1 430 ? 22.256 9.710 -24.658 1.00 90.44 430 THR A C 1
ATOM 3423 O O . THR A 1 430 ? 22.401 10.936 -24.709 1.00 90.44 430 THR A O 1
ATOM 3426 N N . SER A 1 431 ? 21.319 9.110 -23.921 1.00 93.19 431 SER A N 1
ATOM 3427 C CA . SER A 1 431 ? 20.433 9.817 -22.996 1.00 93.19 431 SER A CA 1
ATOM 3428 C C . SER A 1 431 ? 21.228 10.600 -21.930 1.00 93.19 431 SER A C 1
ATOM 3430 O O . SER A 1 431 ? 22.384 10.260 -21.636 1.00 93.19 431 SER A O 1
ATOM 3432 N N . PRO A 1 432 ? 20.648 11.650 -21.318 1.00 93.62 432 PRO A N 1
ATOM 3433 C CA . PRO A 1 432 ? 21.297 12.410 -20.250 1.00 93.62 432 PRO A CA 1
ATOM 3434 C C . PRO A 1 432 ? 21.825 11.536 -19.099 1.00 93.62 432 PRO A C 1
ATOM 3436 O O . PRO A 1 432 ? 22.975 11.695 -18.679 1.00 93.62 432 PRO A O 1
ATOM 3439 N N . ASN A 1 433 ? 21.022 10.585 -18.610 1.00 92.06 433 ASN A N 1
ATOM 3440 C CA . ASN A 1 433 ? 21.451 9.652 -17.568 1.00 92.06 433 ASN A CA 1
ATOM 3441 C C . ASN A 1 433 ? 22.417 8.592 -18.103 1.00 92.06 433 ASN A C 1
ATOM 3443 O O . ASN A 1 433 ? 23.382 8.271 -17.413 1.00 92.06 433 ASN A O 1
ATOM 3447 N N . GLY A 1 434 ? 22.230 8.106 -19.333 1.00 91.19 434 GLY A N 1
ATOM 3448 C CA . GLY A 1 434 ? 23.148 7.166 -19.976 1.00 91.19 434 GLY A CA 1
ATOM 3449 C C . GLY A 1 434 ? 24.571 7.710 -20.072 1.00 91.19 434 GLY A C 1
ATOM 3450 O O . GLY A 1 434 ? 25.510 7.054 -19.626 1.00 91.19 434 GLY A O 1
ATOM 3451 N N . LYS A 1 435 ? 24.735 8.957 -20.532 1.00 92.19 435 LYS A N 1
ATOM 3452 C CA . LYS A 1 435 ? 26.038 9.643 -20.598 1.00 92.19 435 LYS A CA 1
ATOM 3453 C C . LYS A 1 435 ? 26.694 9.782 -19.224 1.00 92.19 435 LYS A C 1
ATOM 3455 O O . LYS A 1 435 ? 27.902 9.592 -19.099 1.00 92.19 435 LYS A O 1
ATOM 3460 N N . ARG A 1 436 ? 25.904 10.096 -18.191 1.00 92.00 436 ARG A N 1
ATOM 3461 C CA . ARG A 1 436 ? 26.391 10.258 -16.812 1.00 92.00 436 ARG A CA 1
ATOM 3462 C C . ARG A 1 436 ? 26.775 8.925 -16.168 1.00 92.00 436 ARG A C 1
ATOM 3464 O O . ARG A 1 436 ? 27.752 8.867 -15.426 1.00 92.00 436 ARG A O 1
ATOM 3471 N N . PHE A 1 437 ? 25.999 7.873 -16.415 1.00 89.56 437 PHE A N 1
ATOM 3472 C CA . PHE A 1 437 ? 26.134 6.588 -15.733 1.00 89.56 437 PHE A CA 1
ATOM 3473 C C . PHE A 1 437 ? 27.074 5.617 -16.457 1.00 89.56 437 PHE A C 1
ATOM 3475 O O . PHE A 1 437 ? 27.698 4.775 -15.813 1.00 89.56 437 PHE A O 1
ATOM 3482 N N . TRP A 1 438 ? 27.245 5.760 -17.775 1.00 91.00 438 TRP A N 1
ATOM 3483 C CA . TRP A 1 438 ? 28.091 4.881 -18.584 1.00 91.00 438 TRP A CA 1
ATOM 3484 C C . TRP A 1 438 ? 29.533 4.747 -18.064 1.00 91.00 438 TRP A C 1
ATOM 3486 O O . TRP A 1 438 ? 29.987 3.611 -17.936 1.00 91.00 438 TRP A O 1
ATOM 3496 N N . PRO A 1 439 ? 30.262 5.823 -17.699 1.00 88.62 439 PRO A N 1
ATOM 3497 C CA . PRO A 1 439 ? 31.619 5.678 -17.168 1.00 88.62 439 PRO A CA 1
ATOM 3498 C C . PRO A 1 439 ? 31.654 4.881 -15.857 1.00 88.62 439 PRO A C 1
ATOM 3500 O O . PRO A 1 439 ? 32.477 3.980 -15.701 1.00 88.62 439 PRO A O 1
ATOM 3503 N N . LEU A 1 440 ? 30.718 5.160 -14.942 1.00 86.50 440 LEU A N 1
ATOM 3504 C CA . LEU A 1 440 ? 30.601 4.453 -13.662 1.00 86.50 440 LEU A CA 1
ATOM 3505 C C . LEU A 1 440 ? 30.349 2.960 -13.879 1.00 86.50 440 LEU A C 1
ATOM 3507 O O . LEU A 1 440 ? 30.944 2.121 -13.210 1.00 86.50 440 LEU A O 1
ATOM 3511 N N . LEU A 1 441 ? 29.503 2.622 -14.846 1.00 87.69 441 LEU A N 1
ATOM 3512 C CA . LEU A 1 441 ? 29.153 1.243 -15.142 1.00 87.69 441 LEU A CA 1
ATOM 3513 C C . LEU A 1 441 ? 30.244 0.499 -15.923 1.00 87.69 441 LEU A C 1
ATOM 3515 O O . LEU A 1 441 ? 30.493 -0.684 -15.688 1.00 87.69 441 LEU A O 1
ATOM 3519 N N . ASN A 1 442 ? 30.921 1.181 -16.846 1.00 87.25 442 ASN A N 1
ATOM 3520 C CA . ASN A 1 442 ? 31.968 0.576 -17.660 1.00 87.25 442 ASN A CA 1
ATOM 3521 C C . ASN A 1 442 ? 33.200 0.213 -16.818 1.00 87.25 442 ASN A C 1
ATOM 3523 O O . ASN A 1 442 ? 33.762 -0.860 -17.015 1.00 87.25 442 ASN A O 1
ATOM 3527 N N . TYR A 1 443 ? 33.575 1.068 -15.860 1.00 85.19 443 TYR A N 1
ATOM 3528 C CA . TYR A 1 443 ? 34.785 0.887 -15.049 1.00 85.19 443 TYR A CA 1
ATOM 3529 C C . TYR A 1 443 ? 34.519 0.391 -13.620 1.00 85.19 443 TYR A C 1
ATOM 3531 O O . TYR A 1 443 ? 35.370 -0.269 -13.033 1.00 85.19 443 TYR A O 1
ATOM 3539 N N . GLY A 1 444 ? 33.351 0.687 -13.044 1.00 82.25 444 GLY A N 1
ATOM 3540 C CA . GLY A 1 444 ? 33.059 0.457 -11.624 1.00 82.25 444 GLY A CA 1
ATOM 3541 C C . GLY A 1 444 ? 32.096 -0.691 -11.318 1.00 82.25 444 GLY A C 1
ATOM 3542 O O . GLY A 1 444 ? 31.975 -1.070 -10.152 1.00 82.25 444 GLY A O 1
ATOM 3543 N N . ARG A 1 445 ? 31.420 -1.288 -12.316 1.00 87.19 445 ARG A N 1
ATOM 3544 C CA . ARG A 1 445 ? 30.360 -2.288 -12.052 1.00 87.19 445 ARG A CA 1
ATOM 3545 C C . ARG A 1 445 ? 30.830 -3.520 -11.282 1.00 87.19 445 ARG A C 1
ATOM 3547 O O . ARG A 1 445 ? 30.059 -4.077 -10.510 1.00 87.19 445 ARG A O 1
ATOM 3554 N N . LEU A 1 446 ? 32.089 -3.922 -11.465 1.00 85.75 446 LEU A N 1
ATOM 3555 C CA . LEU A 1 446 ? 32.671 -5.078 -10.776 1.00 85.75 446 LEU A CA 1
ATOM 3556 C C . LEU A 1 446 ? 32.989 -4.785 -9.300 1.00 85.75 446 LEU A C 1
ATOM 3558 O O . LEU A 1 446 ? 33.007 -5.706 -8.489 1.00 85.75 446 LEU A O 1
ATOM 3562 N N . LEU A 1 447 ? 33.198 -3.514 -8.940 1.00 86.00 447 LEU A N 1
ATOM 3563 C CA . LEU A 1 447 ? 33.505 -3.092 -7.570 1.00 86.00 447 LEU A CA 1
ATOM 3564 C C . LEU A 1 447 ? 32.243 -2.841 -6.735 1.00 86.00 447 LEU A C 1
ATOM 3566 O O . LEU A 1 447 ? 32.276 -2.987 -5.517 1.00 86.00 447 LEU A O 1
ATOM 3570 N N . ALA A 1 448 ? 31.118 -2.495 -7.363 1.00 83.88 448 ALA A N 1
ATOM 3571 C CA . ALA A 1 448 ? 29.881 -2.170 -6.653 1.00 83.88 448 ALA A CA 1
ATOM 3572 C C . ALA A 1 448 ? 29.361 -3.296 -5.724 1.00 83.88 448 ALA A C 1
ATOM 3574 O O . ALA A 1 448 ? 29.009 -2.983 -4.586 1.00 83.88 448 ALA A O 1
ATOM 3575 N N . PRO A 1 449 ? 29.373 -4.592 -6.106 1.00 82.62 449 PRO A N 1
ATOM 3576 C CA . PRO A 1 449 ? 29.012 -5.676 -5.187 1.00 82.62 449 PRO A CA 1
ATOM 3577 C C . PRO A 1 449 ? 29.930 -5.766 -3.962 1.00 82.62 449 PRO A C 1
ATOM 3579 O O . PRO A 1 449 ? 29.460 -6.082 -2.872 1.00 82.62 449 PRO A O 1
ATOM 3582 N N . VAL A 1 450 ? 31.221 -5.453 -4.128 1.00 85.88 450 VAL A N 1
ATOM 3583 C CA . VAL A 1 450 ? 32.209 -5.444 -3.037 1.00 85.88 450 VAL A CA 1
ATOM 3584 C C . VAL A 1 450 ? 31.943 -4.275 -2.090 1.00 85.88 450 VAL A C 1
ATOM 3586 O O . VAL A 1 450 ? 31.917 -4.457 -0.877 1.00 85.88 450 VAL A O 1
ATOM 3589 N N . ILE A 1 451 ? 31.665 -3.089 -2.636 1.00 84.19 451 ILE A N 1
ATOM 3590 C CA . ILE A 1 451 ? 31.347 -1.883 -1.856 1.00 84.19 451 ILE A CA 1
ATOM 3591 C C . ILE A 1 451 ? 30.057 -2.062 -1.043 1.00 84.19 451 ILE A C 1
ATOM 3593 O O . ILE A 1 451 ? 29.958 -1.553 0.070 1.00 84.19 451 ILE A O 1
ATOM 3597 N N . LEU A 1 452 ? 29.070 -2.791 -1.574 1.00 84.19 452 LEU A N 1
ATOM 3598 C CA . LEU A 1 452 ? 27.790 -3.031 -0.897 1.00 84.19 452 LEU A CA 1
ATOM 3599 C C . LEU A 1 452 ? 27.792 -4.274 0.004 1.00 84.19 452 LEU A C 1
ATOM 3601 O O . LEU A 1 452 ? 26.837 -4.474 0.753 1.00 84.19 452 LEU A O 1
ATOM 3605 N N . PHE A 1 453 ? 28.853 -5.085 -0.008 1.00 86.25 453 PHE A N 1
ATOM 3606 C CA . PHE A 1 453 ? 28.969 -6.265 0.851 1.00 86.25 453 PHE A CA 1
ATOM 3607 C C . PHE A 1 453 ? 28.814 -5.951 2.353 1.00 86.25 453 PHE A C 1
ATOM 3609 O O . PHE A 1 453 ? 28.059 -6.659 3.017 1.00 86.25 453 PHE A O 1
ATOM 3616 N N . PRO A 1 454 ? 29.392 -4.866 2.912 1.00 87.88 454 PRO A N 1
ATOM 3617 C CA . PRO A 1 454 ? 29.152 -4.502 4.309 1.00 87.88 454 PRO A CA 1
ATOM 3618 C C . PRO A 1 454 ? 27.673 -4.250 4.628 1.00 87.88 454 PRO A C 1
ATOM 3620 O O . PRO A 1 454 ? 27.224 -4.574 5.724 1.00 87.88 454 PRO A O 1
ATOM 3623 N N . LEU A 1 455 ? 26.893 -3.717 3.674 1.00 83.81 455 LEU A N 1
ATOM 3624 C CA . LEU A 1 455 ? 25.451 -3.532 3.868 1.00 83.81 455 LEU A CA 1
ATOM 3625 C C . LEU A 1 455 ? 24.719 -4.872 3.964 1.00 83.81 455 LEU A C 1
ATOM 3627 O O . LEU A 1 455 ? 23.778 -4.999 4.746 1.00 83.81 455 LEU A O 1
ATOM 3631 N N . TYR A 1 456 ? 25.164 -5.870 3.200 1.00 84.88 456 TYR A N 1
ATOM 3632 C CA . TYR A 1 456 ? 24.618 -7.223 3.239 1.00 84.88 456 TYR A CA 1
ATOM 3633 C C . TYR A 1 456 ? 24.841 -7.911 4.595 1.00 84.88 456 TYR A C 1
ATOM 3635 O O . TYR A 1 456 ? 23.970 -8.659 5.032 1.00 84.88 456 TYR A O 1
ATOM 3643 N N . CYS A 1 457 ? 25.936 -7.601 5.297 1.00 87.50 457 CYS A N 1
ATOM 3644 C CA . CYS A 1 457 ? 26.229 -8.148 6.626 1.00 87.50 457 CYS A CA 1
ATOM 3645 C C . CYS A 1 457 ? 25.245 -7.696 7.721 1.00 87.50 457 CYS A C 1
ATOM 3647 O O . CYS A 1 457 ? 25.176 -8.323 8.777 1.00 87.50 457 CYS A O 1
ATOM 3649 N N . PHE A 1 458 ? 24.481 -6.622 7.504 1.00 88.69 458 PHE A N 1
ATOM 3650 C CA . PHE A 1 458 ? 23.441 -6.210 8.444 1.00 88.69 458 PHE A CA 1
ATOM 3651 C C . PHE A 1 458 ? 22.186 -7.078 8.317 1.00 88.69 458 PHE A C 1
ATOM 3653 O O . PHE A 1 458 ? 21.804 -7.496 7.220 1.00 88.69 458 PHE A O 1
ATOM 3660 N N . SER A 1 459 ? 21.488 -7.276 9.441 1.00 86.50 459 SER A N 1
ATOM 3661 C CA . SER A 1 459 ? 20.183 -7.946 9.452 1.00 86.50 459 SER A CA 1
ATOM 3662 C C . SER A 1 459 ? 19.183 -7.236 8.532 1.00 86.50 459 SER A C 1
ATOM 3664 O O . SER A 1 459 ? 19.259 -6.021 8.322 1.00 86.50 459 SER A O 1
ATOM 3666 N N . GLU A 1 460 ? 18.202 -7.971 8.000 1.00 82.50 460 GLU A N 1
ATOM 3667 C CA . GLU A 1 460 ? 17.200 -7.404 7.087 1.00 82.50 460 GLU A CA 1
ATOM 3668 C C . GLU A 1 460 ? 16.477 -6.191 7.701 1.00 82.50 460 GLU A C 1
ATOM 3670 O O . GLU A 1 460 ? 16.271 -5.177 7.033 1.00 82.50 460 GLU A O 1
ATOM 3675 N N . SER A 1 461 ? 16.162 -6.252 8.997 1.00 84.50 461 SER A N 1
ATOM 3676 C CA . SER A 1 461 ? 15.550 -5.150 9.745 1.00 84.50 461 SER A CA 1
ATOM 3677 C C . SER A 1 461 ? 16.435 -3.903 9.791 1.00 84.50 461 SER A C 1
ATOM 3679 O O . SER A 1 461 ? 15.939 -2.785 9.645 1.00 84.50 461 SER A O 1
ATOM 3681 N N . MET A 1 462 ? 17.750 -4.069 9.957 1.00 86.62 462 MET A N 1
ATOM 3682 C CA . MET A 1 462 ? 18.699 -2.953 9.919 1.00 86.62 462 MET A CA 1
ATOM 3683 C C . MET A 1 462 ? 18.822 -2.376 8.509 1.00 86.62 462 MET A C 1
ATOM 3685 O O . MET A 1 462 ? 18.745 -1.157 8.354 1.00 86.62 462 MET A O 1
ATOM 3689 N N . ARG A 1 463 ? 18.907 -3.225 7.475 1.00 88.62 463 ARG A N 1
ATOM 3690 C CA . ARG A 1 463 ? 18.914 -2.767 6.076 1.00 88.62 463 ARG A CA 1
ATOM 3691 C C . ARG A 1 463 ? 17.663 -1.952 5.749 1.00 88.62 463 ARG A C 1
ATOM 3693 O O . ARG A 1 463 ? 17.785 -0.864 5.195 1.00 88.62 463 ARG A O 1
ATOM 3700 N N . LYS A 1 464 ? 16.473 -2.417 6.151 1.00 88.44 464 LYS A N 1
ATOM 3701 C CA . LYS A 1 464 ? 15.208 -1.677 5.980 1.00 88.44 464 LYS A CA 1
ATOM 3702 C C . LYS A 1 464 ? 15.257 -0.299 6.640 1.00 88.44 464 LYS A C 1
ATOM 3704 O O . LYS A 1 464 ? 14.888 0.677 5.999 1.00 88.44 464 LYS A O 1
ATOM 3709 N N . ARG A 1 465 ? 15.764 -0.201 7.874 1.00 89.00 465 ARG A N 1
ATOM 3710 C CA . ARG A 1 465 ? 15.925 1.080 8.592 1.00 89.00 465 ARG A CA 1
ATOM 3711 C C . ARG A 1 465 ? 16.869 2.039 7.871 1.00 89.00 465 ARG A C 1
ATOM 3713 O O . ARG A 1 465 ? 16.543 3.212 7.719 1.00 89.00 465 ARG A O 1
ATOM 3720 N N . MET A 1 466 ? 18.016 1.542 7.408 1.00 88.94 466 MET A N 1
ATOM 3721 C CA . MET A 1 466 ? 19.003 2.343 6.673 1.00 88.94 466 MET A CA 1
ATOM 3722 C C . MET A 1 466 ? 18.439 2.846 5.340 1.00 88.94 466 MET A C 1
ATOM 3724 O O . MET A 1 466 ? 18.566 4.024 5.017 1.00 88.94 466 MET A O 1
ATOM 3728 N N . VAL A 1 467 ? 17.766 1.966 4.593 1.00 89.81 467 VAL A N 1
ATOM 3729 C CA . VAL A 1 467 ? 17.080 2.305 3.340 1.00 89.81 467 VAL A CA 1
ATOM 3730 C C . VAL A 1 467 ? 15.986 3.342 3.579 1.00 89.81 467 VAL A C 1
ATOM 3732 O O . VAL A 1 467 ? 15.907 4.324 2.843 1.00 89.81 467 VAL A O 1
ATOM 3735 N N . ALA A 1 468 ? 15.160 3.149 4.608 1.00 88.19 468 ALA A N 1
ATOM 3736 C CA . ALA A 1 468 ? 14.092 4.079 4.941 1.00 88.19 468 ALA A CA 1
ATOM 3737 C C . ALA A 1 468 ? 14.645 5.472 5.256 1.00 88.19 468 ALA A C 1
ATOM 3739 O O . ALA A 1 468 ? 14.184 6.456 4.680 1.00 88.19 468 ALA A O 1
ATOM 3740 N N . LEU A 1 469 ? 15.689 5.544 6.090 1.00 87.44 469 LEU A N 1
ATOM 3741 C CA . LEU A 1 469 ? 16.362 6.799 6.413 1.00 87.44 469 LEU A CA 1
ATOM 3742 C C . LEU A 1 469 ? 16.930 7.479 5.160 1.00 87.44 469 LEU A C 1
ATOM 3744 O O . LEU A 1 469 ? 16.720 8.675 4.969 1.00 87.44 469 LEU A O 1
ATOM 3748 N N . ASN A 1 470 ? 17.600 6.726 4.283 1.00 89.19 470 ASN A N 1
ATOM 3749 C CA . ASN A 1 470 ? 18.142 7.254 3.032 1.00 89.19 470 ASN A CA 1
ATOM 3750 C C . ASN A 1 470 ? 17.048 7.847 2.128 1.00 89.19 470 ASN A C 1
ATOM 3752 O O . ASN A 1 470 ? 17.207 8.946 1.591 1.00 89.19 470 ASN A O 1
ATOM 3756 N N . PHE A 1 471 ? 15.919 7.151 1.976 1.00 89.50 471 PHE A N 1
ATOM 3757 C CA . PHE A 1 471 ? 14.806 7.665 1.183 1.00 89.50 471 PHE A CA 1
ATOM 3758 C C . PHE A 1 471 ? 14.141 8.878 1.817 1.00 89.50 471 PHE A C 1
ATOM 3760 O O . PHE A 1 471 ? 13.811 9.822 1.104 1.00 89.50 471 PHE A O 1
ATOM 3767 N N . TRP A 1 472 ? 13.985 8.899 3.138 1.00 84.69 472 TRP A N 1
ATOM 3768 C CA . TRP A 1 472 ? 13.443 10.058 3.839 1.00 84.69 472 TRP A CA 1
ATOM 3769 C C . TRP A 1 472 ? 14.311 11.306 3.645 1.00 84.69 472 TRP A C 1
ATOM 3771 O O . TRP A 1 472 ? 13.781 12.367 3.319 1.00 84.69 472 TRP A O 1
ATOM 3781 N N . LEU A 1 473 ? 15.641 11.166 3.724 1.00 85.31 473 LEU A N 1
ATOM 3782 C CA . LEU A 1 473 ? 16.586 12.249 3.415 1.00 85.31 473 LEU A CA 1
ATOM 3783 C C . LEU A 1 473 ? 16.521 12.701 1.944 1.00 85.31 473 LEU A C 1
ATOM 3785 O O . LEU A 1 473 ? 16.822 13.853 1.646 1.00 85.31 473 LEU A O 1
ATOM 3789 N N . SER A 1 474 ? 16.089 11.819 1.040 1.00 82.94 474 SER A N 1
ATOM 3790 C CA . SER A 1 474 ? 15.995 12.065 -0.408 1.00 82.94 474 SER A CA 1
ATOM 3791 C C . SER A 1 474 ? 14.602 12.524 -0.876 1.00 82.94 474 SER A C 1
ATOM 3793 O O . SER A 1 474 ? 14.306 12.489 -2.071 1.00 82.94 474 SER A O 1
ATOM 3795 N N . GLY A 1 475 ? 13.728 12.946 0.046 1.00 81.56 475 GLY A N 1
ATOM 3796 C CA . GLY A 1 475 ? 12.389 13.462 -0.274 1.00 81.56 475 GLY A CA 1
ATOM 3797 C C . GLY A 1 475 ? 11.246 12.445 -0.174 1.00 81.56 475 GLY A C 1
ATOM 3798 O O . GLY A 1 475 ? 10.146 12.735 -0.635 1.00 81.56 475 GLY A O 1
ATOM 3799 N N . GLY A 1 476 ? 11.484 11.283 0.441 1.00 82.88 476 GLY A N 1
ATOM 3800 C CA . GLY A 1 476 ? 10.473 10.256 0.707 1.00 82.88 476 GLY A CA 1
ATOM 3801 C C . GLY A 1 476 ? 10.126 9.378 -0.502 1.00 82.88 476 GLY A C 1
ATOM 3802 O O . GLY A 1 476 ? 10.398 9.725 -1.651 1.00 82.88 476 GLY A O 1
ATOM 3803 N N . VAL A 1 477 ? 9.534 8.214 -0.222 1.00 87.81 477 VAL A N 1
ATOM 3804 C CA . VAL A 1 477 ? 9.072 7.230 -1.219 1.00 87.81 477 VAL A CA 1
ATOM 3805 C C . VAL A 1 477 ? 7.814 6.510 -0.734 1.00 87.81 477 VAL A C 1
ATOM 3807 O O . VAL A 1 477 ? 7.485 6.526 0.453 1.00 87.81 477 VAL A O 1
ATOM 3810 N N . GLU A 1 478 ? 7.119 5.836 -1.642 1.00 85.06 478 GLU A N 1
ATOM 3811 C CA . GLU A 1 478 ? 6.028 4.919 -1.332 1.00 85.06 478 GLU A CA 1
ATOM 3812 C C . GLU A 1 478 ? 6.511 3.762 -0.431 1.00 85.06 478 GLU A C 1
ATOM 3814 O O . GLU A 1 478 ? 7.628 3.261 -0.597 1.00 85.06 478 GLU A O 1
ATOM 3819 N N . PRO A 1 479 ? 5.691 3.310 0.537 1.00 81.19 479 PRO A N 1
ATOM 3820 C CA . PRO A 1 479 ? 6.153 2.421 1.603 1.00 81.19 479 PRO A CA 1
ATOM 3821 C C . PRO A 1 479 ? 6.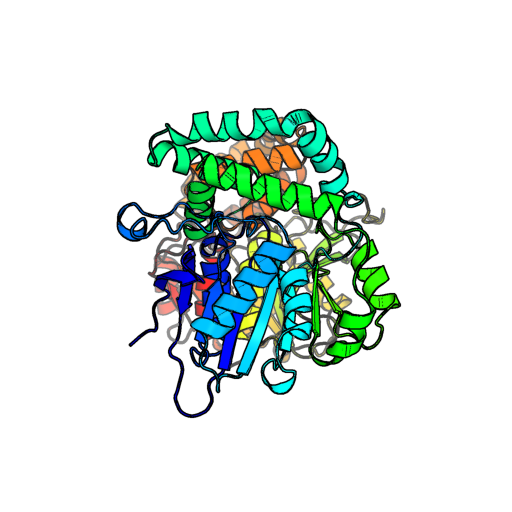664 1.062 1.104 1.00 81.19 479 PRO A C 1
ATOM 3823 O O . PRO A 1 479 ? 7.579 0.509 1.709 1.00 81.19 479 PRO A O 1
ATOM 3826 N N . GLN A 1 480 ? 6.163 0.538 -0.022 1.00 85.00 480 GLN A N 1
ATOM 3827 C CA . GLN A 1 480 ? 6.662 -0.720 -0.591 1.00 85.00 480 GLN A CA 1
ATOM 3828 C C . GLN A 1 480 ? 8.091 -0.623 -1.157 1.00 85.00 480 GLN A C 1
ATOM 3830 O O . GLN A 1 480 ? 8.772 -1.643 -1.277 1.00 85.00 480 GLN A O 1
ATOM 3835 N N . ALA A 1 481 ? 8.582 0.582 -1.475 1.00 89.31 481 ALA A N 1
ATOM 3836 C CA . ALA A 1 481 ? 9.918 0.774 -2.039 1.00 89.31 481 ALA A CA 1
ATOM 3837 C C . ALA A 1 481 ? 11.033 0.457 -1.030 1.00 89.31 481 ALA A C 1
ATOM 3839 O O . ALA A 1 481 ? 12.112 0.005 -1.418 1.00 89.31 481 ALA A O 1
ATOM 3840 N N . ILE A 1 482 ? 10.775 0.638 0.268 1.00 89.06 482 ILE A N 1
ATOM 3841 C CA . ILE A 1 482 ? 11.730 0.346 1.345 1.00 89.06 482 ILE A CA 1
ATOM 3842 C C . ILE A 1 482 ? 12.053 -1.158 1.414 1.00 89.06 482 ILE A C 1
ATOM 3844 O O . ILE A 1 482 ? 13.219 -1.518 1.218 1.00 89.06 482 ILE A O 1
ATOM 3848 N N . PRO A 1 483 ? 11.082 -2.068 1.647 1.00 86.25 483 PRO A N 1
ATOM 3849 C CA . PRO A 1 483 ? 11.362 -3.499 1.666 1.00 86.25 483 PRO A CA 1
ATOM 3850 C C . PRO A 1 483 ? 11.828 -4.019 0.299 1.00 86.25 483 PRO A C 1
ATOM 3852 O O . PRO A 1 483 ? 12.680 -4.905 0.270 1.00 86.25 483 PRO A O 1
ATOM 3855 N N . ALA A 1 484 ? 11.355 -3.449 -0.818 1.00 90.12 484 ALA A N 1
ATOM 3856 C CA . ALA A 1 484 ? 11.837 -3.801 -2.157 1.00 90.12 484 ALA A CA 1
ATOM 3857 C C . ALA A 1 484 ? 13.345 -3.538 -2.311 1.00 90.12 484 ALA A C 1
ATOM 3859 O O . ALA A 1 484 ? 14.099 -4.430 -2.699 1.00 90.12 484 ALA A O 1
ATOM 3860 N N . THR A 1 485 ? 13.798 -2.341 -1.924 1.00 91.62 485 THR A N 1
ATOM 3861 C CA . THR A 1 485 ? 15.215 -1.955 -1.985 1.00 91.62 485 THR A CA 1
ATOM 3862 C C . THR A 1 485 ? 16.051 -2.775 -1.003 1.00 91.62 485 THR A C 1
ATOM 3864 O O . THR A 1 485 ? 17.129 -3.246 -1.348 1.00 91.62 485 THR A O 1
ATOM 3867 N N . ALA A 1 486 ? 15.555 -3.022 0.212 1.00 88.94 486 ALA A N 1
ATOM 3868 C CA . ALA A 1 486 ? 16.277 -3.825 1.199 1.00 88.94 486 ALA A CA 1
ATOM 3869 C C . ALA A 1 486 ? 16.492 -5.287 0.754 1.00 88.94 486 ALA A C 1
ATOM 3871 O O . ALA A 1 486 ? 17.526 -5.868 1.084 1.00 88.94 486 ALA A O 1
ATOM 3872 N N . LYS A 1 487 ? 15.545 -5.867 -0.004 1.00 85.00 487 LYS A N 1
ATOM 3873 C CA . LYS A 1 487 ? 15.672 -7.197 -0.633 1.00 85.00 487 LYS A CA 1
ATOM 3874 C C . LYS A 1 487 ? 16.598 -7.197 -1.858 1.00 85.00 487 LYS A C 1
ATOM 3876 O O . LYS A 1 487 ? 17.217 -8.223 -2.144 1.00 85.00 487 LYS A O 1
ATOM 3881 N N . PHE A 1 488 ? 16.680 -6.069 -2.568 1.00 89.62 488 PHE A N 1
ATOM 3882 C CA . PHE A 1 488 ? 17.563 -5.865 -3.721 1.00 89.62 488 PHE A CA 1
ATOM 3883 C C . PHE A 1 488 ? 19.039 -5.720 -3.336 1.00 89.62 488 PHE A C 1
ATOM 3885 O O . PHE A 1 488 ? 19.903 -6.150 -4.094 1.00 89.62 488 PHE A O 1
ATOM 3892 N N . LEU A 1 489 ? 19.335 -5.108 -2.183 1.00 88.56 489 LEU A N 1
ATOM 3893 C CA . LEU A 1 489 ? 20.695 -4.805 -1.715 1.00 88.56 489 LEU A CA 1
ATOM 3894 C C . LEU A 1 489 ? 21.464 -6.060 -1.252 1.00 88.56 489 LEU A C 1
ATOM 3896 O O . LEU A 1 489 ? 21.952 -6.137 -0.125 1.00 88.56 489 LEU A O 1
ATOM 3900 N N . THR A 1 490 ? 21.586 -7.045 -2.138 1.00 87.19 490 THR A N 1
ATOM 3901 C CA . THR A 1 490 ? 22.461 -8.209 -2.010 1.00 87.19 490 THR A CA 1
ATOM 3902 C C . THR A 1 490 ? 23.506 -8.194 -3.131 1.00 87.19 490 THR A C 1
ATOM 3904 O O . THR A 1 490 ? 23.223 -7.709 -4.233 1.00 87.19 490 THR A O 1
ATOM 3907 N N . PRO A 1 491 ? 24.730 -8.706 -2.894 1.00 87.56 491 PRO A N 1
ATOM 3908 C CA . PRO A 1 491 ? 25.821 -8.574 -3.860 1.00 87.56 491 PRO A CA 1
ATOM 3909 C C . PRO A 1 491 ? 25.499 -9.145 -5.248 1.00 87.56 491 PRO A C 1
ATOM 3911 O O . PRO A 1 491 ? 25.863 -8.542 -6.258 1.00 87.56 491 PRO A O 1
ATOM 3914 N N . TYR A 1 492 ? 24.790 -10.277 -5.321 1.00 86.88 492 TYR A N 1
ATOM 3915 C CA . TYR A 1 492 ? 24.448 -10.901 -6.601 1.00 86.88 492 TYR A CA 1
ATOM 3916 C C . TYR A 1 492 ? 23.316 -10.174 -7.336 1.00 86.88 492 TYR A C 1
ATOM 3918 O O . TYR A 1 492 ? 23.445 -9.970 -8.540 1.00 86.88 492 TYR A O 1
ATOM 3926 N N . CYS A 1 493 ? 22.264 -9.718 -6.642 1.00 89.62 493 CYS A N 1
ATOM 3927 C CA . CYS A 1 493 ? 21.185 -8.938 -7.256 1.00 89.62 493 CYS A CA 1
ATOM 3928 C C . CYS A 1 493 ? 21.728 -7.634 -7.846 1.00 89.62 493 CYS A C 1
ATOM 3930 O O . CYS A 1 493 ? 21.422 -7.291 -8.988 1.00 89.62 493 CYS A O 1
ATOM 3932 N N . VAL A 1 494 ? 22.600 -6.940 -7.103 1.00 90.50 494 VAL A N 1
ATOM 3933 C CA . VAL A 1 494 ? 23.257 -5.723 -7.594 1.00 90.50 494 VAL A CA 1
ATOM 3934 C C . VAL A 1 494 ? 24.140 -6.032 -8.799 1.00 90.50 494 VAL A C 1
ATOM 3936 O O . VAL A 1 494 ? 24.056 -5.335 -9.806 1.00 90.50 494 VAL A O 1
ATOM 3939 N N . ARG A 1 495 ? 24.964 -7.085 -8.734 1.00 90.31 495 ARG A N 1
ATOM 3940 C CA . ARG A 1 495 ? 25.812 -7.496 -9.863 1.00 90.31 495 ARG A CA 1
ATOM 3941 C C . ARG A 1 495 ? 24.984 -7.761 -11.122 1.00 90.31 495 ARG A C 1
ATOM 3943 O O . ARG A 1 495 ? 25.336 -7.264 -12.187 1.00 90.31 495 ARG A O 1
ATOM 3950 N N . ASN A 1 496 ? 23.897 -8.518 -10.997 1.00 91.00 496 ASN A N 1
ATOM 3951 C CA . ASN A 1 496 ? 23.033 -8.878 -12.120 1.00 91.00 496 ASN A CA 1
ATOM 3952 C C . ASN A 1 496 ? 22.330 -7.636 -12.694 1.00 91.00 496 ASN A C 1
ATOM 3954 O O . ASN A 1 496 ? 22.386 -7.404 -13.898 1.00 91.00 496 ASN A O 1
ATOM 3958 N N . SER A 1 497 ? 21.807 -6.761 -11.830 1.00 92.25 497 SER A N 1
ATOM 3959 C CA . SER A 1 497 ? 21.227 -5.471 -12.224 1.00 92.25 497 SER A CA 1
ATOM 3960 C C . SER A 1 497 ? 22.212 -4.571 -12.976 1.00 92.25 497 SER A C 1
ATOM 3962 O O . SER A 1 497 ? 21.850 -3.980 -13.996 1.00 92.25 497 SER A O 1
ATOM 3964 N N . LEU A 1 498 ? 23.468 -4.492 -12.527 1.00 92.25 498 LEU A N 1
ATOM 3965 C CA . LEU A 1 498 ? 24.506 -3.710 -13.203 1.00 92.25 498 LEU A CA 1
ATOM 3966 C C . LEU A 1 498 ? 24.947 -4.344 -14.529 1.00 92.25 498 LEU A C 1
ATOM 3968 O O . LEU A 1 498 ? 25.211 -3.621 -15.487 1.00 92.25 498 LEU A O 1
ATOM 3972 N N . ASN A 1 499 ? 25.014 -5.673 -14.614 1.00 90.94 499 ASN A N 1
ATOM 3973 C CA . ASN A 1 499 ? 25.314 -6.360 -15.870 1.00 90.94 499 ASN A CA 1
ATOM 3974 C C . ASN A 1 499 ? 24.210 -6.132 -16.908 1.00 90.94 499 ASN A C 1
ATOM 3976 O O . ASN A 1 499 ? 24.521 -5.794 -18.048 1.00 90.94 499 ASN A O 1
ATOM 3980 N N . LEU A 1 500 ? 22.940 -6.208 -16.502 1.00 92.00 500 LEU A N 1
ATOM 3981 C CA . LEU A 1 500 ? 21.821 -5.907 -17.391 1.00 92.00 500 LEU A CA 1
ATOM 3982 C C . LEU A 1 500 ? 21.805 -4.429 -17.808 1.00 92.00 500 LEU A C 1
ATOM 3984 O O . LEU A 1 500 ? 21.612 -4.133 -18.981 1.00 92.00 500 LEU A O 1
ATOM 3988 N N . ALA A 1 501 ? 22.083 -3.498 -16.885 1.00 91.50 501 ALA A N 1
ATOM 3989 C CA . ALA A 1 501 ? 22.236 -2.079 -17.226 1.00 91.50 501 ALA A CA 1
ATOM 3990 C C . ALA A 1 501 ? 23.361 -1.855 -18.252 1.00 91.50 501 ALA A C 1
ATOM 3992 O O . ALA A 1 501 ? 23.284 -0.959 -19.093 1.00 91.50 501 ALA A O 1
ATOM 3993 N N . TYR A 1 502 ? 24.435 -2.648 -18.168 1.00 92.12 502 TYR A N 1
ATOM 3994 C CA . TYR A 1 502 ? 25.568 -2.533 -19.078 1.00 92.12 502 TYR A CA 1
ATOM 3995 C C . TYR A 1 502 ? 25.182 -3.009 -20.472 1.00 92.12 502 TYR A C 1
ATOM 3997 O O . TYR A 1 502 ? 25.492 -2.330 -21.449 1.00 92.12 502 TYR A O 1
ATOM 4005 N N . GLU A 1 503 ? 24.470 -4.130 -20.565 1.00 89.06 503 GLU A N 1
ATOM 4006 C CA . GLU A 1 503 ? 23.912 -4.627 -21.820 1.00 89.06 503 GLU A CA 1
ATOM 4007 C C . GLU A 1 503 ? 22.912 -3.631 -22.424 1.00 89.06 503 GLU A C 1
ATOM 4009 O O . GLU A 1 503 ? 23.044 -3.275 -23.592 1.00 89.06 503 GLU A O 1
ATOM 4014 N N . GLU A 1 504 ? 21.982 -3.093 -21.629 1.00 88.56 504 GLU A N 1
ATOM 4015 C CA . GLU A 1 504 ? 21.015 -2.066 -22.045 1.00 88.56 504 GLU A CA 1
ATOM 4016 C C . GLU A 1 504 ? 21.715 -0.853 -22.680 1.00 88.56 504 GLU A C 1
ATOM 4018 O O . GLU A 1 504 ? 21.411 -0.467 -23.809 1.00 88.56 504 GLU A O 1
ATOM 4023 N N . LEU A 1 505 ? 22.726 -0.296 -22.006 1.00 89.12 505 LEU A N 1
ATOM 4024 C CA . LEU A 1 505 ? 23.486 0.854 -22.508 1.00 89.12 505 LEU A CA 1
ATOM 4025 C C . LEU A 1 505 ? 24.442 0.512 -23.661 1.00 89.12 505 LEU A C 1
ATOM 4027 O O . LEU A 1 505 ? 24.927 1.423 -24.327 1.00 89.12 505 LEU A O 1
ATOM 4031 N N . SER A 1 506 ? 24.770 -0.759 -23.892 1.00 88.19 506 SER A N 1
ATOM 4032 C CA . SER A 1 506 ? 25.719 -1.169 -24.939 1.00 88.19 506 SER A CA 1
ATOM 4033 C C . SER A 1 506 ? 25.067 -1.787 -26.171 1.00 88.19 506 SER A C 1
ATOM 4035 O O . SER A 1 506 ? 25.756 -1.928 -27.177 1.00 88.19 506 SER A O 1
ATOM 4037 N N . SER A 1 507 ? 23.777 -2.127 -26.118 1.00 86.56 507 SER A N 1
ATOM 4038 C CA . SER A 1 507 ? 23.074 -2.822 -27.205 1.00 86.56 507 SER A CA 1
ATOM 4039 C C . SER A 1 507 ? 21.830 -2.097 -27.726 1.00 86.56 507 SER A C 1
ATOM 4041 O O . SER A 1 507 ? 21.430 -2.333 -28.866 1.00 86.56 507 SER A O 1
ATOM 4043 N N . ILE A 1 508 ? 21.221 -1.201 -26.940 1.00 88.31 508 ILE A N 1
ATOM 4044 C CA . ILE A 1 508 ? 19.990 -0.504 -27.331 1.00 88.31 508 ILE A CA 1
ATOM 4045 C C . ILE A 1 508 ? 20.329 0.828 -28.001 1.00 88.31 508 ILE A C 1
ATOM 4047 O O . ILE A 1 508 ? 20.477 1.868 -27.351 1.00 88.31 508 ILE A O 1
ATOM 4051 N N . PHE A 1 509 ? 20.462 0.773 -29.326 1.00 87.94 509 PHE A N 1
ATOM 4052 C CA . PHE A 1 509 ? 20.796 1.926 -30.161 1.00 87.94 509 PHE A CA 1
ATOM 4053 C C . PHE A 1 509 ? 19.570 2.533 -30.829 1.00 87.94 509 PHE A C 1
ATOM 4055 O O . PHE A 1 509 ? 19.310 3.710 -30.621 1.00 87.94 509 PHE A O 1
ATOM 4062 N N . GLU A 1 510 ? 18.798 1.740 -31.567 1.00 88.69 510 GLU A N 1
ATOM 4063 C CA . GLU A 1 510 ? 17.664 2.210 -32.367 1.00 88.69 510 GLU A CA 1
ATOM 4064 C C . GLU A 1 510 ? 16.411 1.376 -32.082 1.00 88.69 510 GLU A C 1
ATOM 4066 O O . GLU A 1 510 ? 16.529 0.192 -31.730 1.00 88.69 510 GLU A O 1
ATOM 4071 N N . PRO A 1 511 ? 15.213 1.972 -32.215 1.00 89.94 511 PRO A N 1
ATOM 4072 C CA . PRO A 1 511 ? 13.977 1.231 -32.052 1.00 89.94 511 PRO A CA 1
ATOM 4073 C C . PRO A 1 511 ? 13.784 0.255 -33.221 1.00 89.94 511 PRO A C 1
ATOM 4075 O O . PRO A 1 511 ? 14.145 0.524 -34.366 1.00 89.94 511 PRO A O 1
ATOM 4078 N N . ASP A 1 512 ? 13.172 -0.897 -32.943 1.00 93.38 512 ASP A N 1
ATOM 4079 C CA . ASP A 1 512 ? 12.801 -1.854 -33.990 1.00 93.38 512 ASP A CA 1
ATOM 4080 C C . ASP A 1 512 ? 11.540 -1.355 -34.706 1.00 93.38 512 ASP A C 1
ATOM 4082 O O . ASP A 1 512 ? 10.416 -1.693 -34.329 1.00 93.38 512 ASP A O 1
ATOM 4086 N N . HIS A 1 513 ? 11.739 -0.504 -35.715 1.00 94.06 513 HIS A N 1
ATOM 4087 C CA . HIS A 1 513 ? 10.651 0.117 -36.466 1.00 94.06 513 HIS A CA 1
ATOM 4088 C C . HIS A 1 513 ? 9.705 -0.914 -37.087 1.00 94.06 513 HIS A C 1
ATOM 4090 O O . HIS A 1 513 ? 8.491 -0.769 -36.979 1.00 94.06 513 HIS A O 1
ATOM 4096 N N . LYS A 1 514 ? 10.244 -2.009 -37.634 1.00 94.56 514 LYS A N 1
ATOM 4097 C CA . LYS A 1 514 ? 9.441 -3.073 -38.248 1.00 94.56 514 LYS A CA 1
ATOM 4098 C C . LYS A 1 514 ? 8.486 -3.708 -37.238 1.00 94.56 514 LYS A C 1
ATOM 4100 O O . LYS A 1 514 ? 7.316 -3.929 -37.542 1.00 94.56 514 LYS A O 1
ATOM 4105 N N . LEU A 1 515 ? 8.980 -4.000 -36.037 1.00 94.00 515 LEU A N 1
ATOM 4106 C CA . LEU A 1 515 ? 8.162 -4.588 -34.980 1.00 94.00 515 LEU A CA 1
ATOM 4107 C C . LEU A 1 515 ? 7.128 -3.599 -34.424 1.00 94.00 515 LEU A C 1
ATOM 4109 O O . LEU A 1 515 ? 6.014 -3.998 -34.084 1.00 94.00 515 LEU A O 1
ATOM 4113 N N . ILE A 1 516 ? 7.487 -2.316 -34.325 1.00 95.88 516 ILE A N 1
ATOM 4114 C CA . ILE A 1 516 ? 6.557 -1.264 -33.901 1.00 95.88 516 ILE A CA 1
ATOM 4115 C C . ILE A 1 516 ? 5.421 -1.122 -34.916 1.00 95.88 516 ILE A C 1
ATOM 4117 O O . ILE A 1 516 ? 4.260 -1.146 -34.517 1.00 95.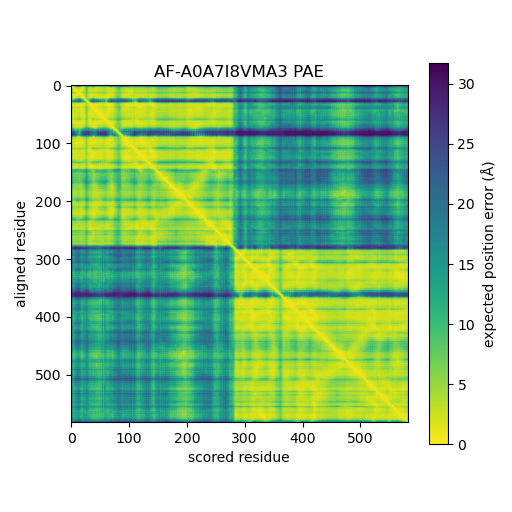88 516 ILE A O 1
ATOM 4121 N N . GLU A 1 517 ? 5.734 -1.043 -36.210 1.00 95.25 517 GLU A N 1
ATOM 4122 C CA . GLU A 1 517 ? 4.742 -0.974 -37.290 1.00 95.25 517 GLU A CA 1
ATOM 4123 C C . GLU A 1 517 ? 3.797 -2.179 -37.275 1.00 95.25 517 GLU A C 1
ATOM 4125 O O . GLU A 1 517 ? 2.580 -2.020 -37.353 1.00 95.25 517 GLU A O 1
ATOM 4130 N N . GLU A 1 518 ? 4.339 -3.385 -37.092 1.00 94.69 518 GLU A N 1
ATOM 4131 C CA . GLU A 1 518 ? 3.564 -4.628 -37.052 1.00 94.69 518 GLU A CA 1
ATOM 4132 C C . GLU A 1 518 ? 2.511 -4.663 -35.929 1.00 94.69 518 GLU A C 1
ATOM 4134 O O . GLU A 1 518 ? 1.470 -5.314 -36.068 1.00 94.69 518 GLU A O 1
ATOM 4139 N N . HIS A 1 519 ? 2.768 -3.970 -34.817 1.00 95.06 519 HIS A N 1
ATOM 4140 C CA . HIS A 1 519 ? 1.910 -3.967 -33.631 1.00 95.06 519 HIS A CA 1
ATOM 4141 C C . HIS A 1 519 ? 1.329 -2.591 -33.287 1.00 95.06 519 HIS A C 1
ATOM 4143 O O . HIS A 1 519 ? 0.762 -2.437 -32.202 1.00 95.06 519 HIS A O 1
ATOM 4149 N N . LEU A 1 520 ? 1.423 -1.612 -34.190 1.00 95.12 520 LEU A N 1
ATOM 4150 C CA . LEU A 1 520 ? 1.153 -0.201 -33.906 1.00 95.12 520 LEU A CA 1
ATOM 4151 C C . LEU A 1 520 ? -0.218 0.038 -33.259 1.00 95.12 520 LEU A C 1
ATOM 4153 O O . LEU A 1 520 ? -0.318 0.746 -32.262 1.00 95.12 520 LEU A O 1
ATOM 4157 N N . GLU A 1 521 ? -1.260 -0.633 -33.752 1.00 94.06 521 GLU A N 1
ATOM 4158 C CA . GLU A 1 521 ? -2.636 -0.514 -33.239 1.00 94.06 521 GLU A CA 1
ATOM 4159 C C . GLU A 1 521 ? -2.804 -1.007 -31.788 1.00 94.06 521 GLU A C 1
ATOM 4161 O O . GLU A 1 521 ? -3.716 -0.596 -31.064 1.00 94.06 521 GLU A O 1
ATOM 4166 N N . LYS A 1 522 ? -1.924 -1.909 -31.342 1.00 95.06 522 LYS A N 1
ATOM 4167 C CA . LYS A 1 522 ? -1.941 -2.490 -29.992 1.00 95.06 522 LYS A CA 1
ATOM 4168 C C . LYS A 1 522 ? -1.014 -1.758 -29.035 1.00 95.06 522 LYS A C 1
ATOM 4170 O O . LYS A 1 522 ? -1.142 -1.947 -27.823 1.00 95.06 522 LYS A O 1
ATOM 4175 N N . LEU A 1 523 ? -0.093 -0.955 -29.554 1.00 97.00 523 LEU A N 1
ATOM 4176 C CA . LEU A 1 523 ? 0.889 -0.245 -28.755 1.00 97.00 523 LEU A CA 1
ATOM 4177 C C . LEU A 1 523 ? 0.264 0.975 -28.079 1.00 97.00 523 LEU A C 1
ATOM 4179 O O . LEU A 1 523 ? -0.578 1.677 -28.635 1.00 97.00 523 LEU A O 1
ATOM 4183 N N . PHE A 1 524 ? 0.674 1.191 -26.839 1.00 97.31 524 PHE A N 1
ATOM 4184 C CA . PHE A 1 524 ? 0.449 2.403 -26.075 1.00 97.31 524 PHE A CA 1
ATOM 4185 C C . PHE A 1 524 ? 1.785 2.813 -25.468 1.00 97.31 524 PHE A C 1
ATOM 4187 O O . PHE A 1 524 ? 2.382 2.037 -24.724 1.00 97.31 524 PHE A O 1
ATOM 4194 N N . PHE A 1 525 ? 2.253 4.014 -25.782 1.00 97.81 525 PHE A N 1
ATOM 4195 C CA . PHE A 1 525 ? 3.493 4.552 -25.244 1.00 97.81 525 PHE A CA 1
ATOM 4196 C C . PHE A 1 525 ? 3.177 5.577 -24.162 1.00 97.81 525 PHE A C 1
ATOM 4198 O O . PHE A 1 525 ? 2.450 6.537 -24.405 1.00 97.81 525 PHE A O 1
ATOM 4205 N N . PHE A 1 526 ? 3.750 5.395 -22.980 1.00 97.44 526 PHE A N 1
ATOM 4206 C CA . PHE A 1 526 ? 3.646 6.334 -21.874 1.00 97.44 526 PHE A CA 1
ATOM 4207 C C . PHE A 1 526 ? 5.025 6.928 -21.594 1.00 97.44 526 PHE A C 1
ATOM 4209 O O . PHE A 1 526 ? 5.898 6.252 -21.052 1.00 97.44 526 PHE A O 1
ATOM 4216 N N . TYR A 1 527 ? 5.218 8.189 -21.965 1.00 96.88 527 TYR A N 1
ATOM 4217 C CA . TYR A 1 527 ? 6.428 8.957 -21.685 1.00 96.88 527 TYR A CA 1
ATOM 4218 C C . TYR A 1 527 ? 6.177 9.942 -20.546 1.00 96.88 527 TYR A C 1
ATOM 4220 O O . TYR A 1 527 ? 5.049 10.387 -20.327 1.00 96.88 527 TYR A O 1
ATOM 4228 N N . VAL A 1 528 ? 7.242 10.320 -19.842 1.00 94.62 528 VAL A N 1
ATOM 4229 C CA . VAL A 1 528 ? 7.187 11.342 -18.792 1.00 94.62 528 VAL A CA 1
ATOM 4230 C C . VAL A 1 528 ? 8.153 12.473 -19.130 1.00 94.62 528 VAL A C 1
ATOM 4232 O O . VAL A 1 528 ? 9.294 12.236 -19.515 1.00 94.62 528 VAL A O 1
ATOM 4235 N N . ALA A 1 529 ? 7.703 13.721 -19.018 1.00 91.00 529 ALA A N 1
ATOM 4236 C CA . ALA A 1 529 ? 8.434 14.875 -19.547 1.00 91.00 529 ALA A CA 1
ATOM 4237 C C . ALA A 1 529 ? 9.791 15.126 -18.868 1.00 91.00 529 ALA A C 1
ATOM 4239 O O . ALA A 1 529 ? 10.679 15.719 -19.472 1.00 91.00 529 ALA A O 1
ATOM 4240 N N . LEU A 1 530 ? 9.956 14.694 -17.612 1.00 88.62 530 LEU A N 1
ATOM 4241 C CA . LEU A 1 530 ? 11.191 14.878 -16.838 1.00 88.62 530 LEU A CA 1
ATOM 4242 C C . LEU A 1 530 ? 12.142 13.674 -16.918 1.00 88.62 530 LEU A C 1
ATOM 4244 O O . LEU A 1 530 ? 13.117 13.603 -16.161 1.00 88.62 530 LEU A O 1
ATOM 4248 N N . ASP A 1 531 ? 11.861 12.715 -17.798 1.00 92.75 531 ASP A N 1
ATOM 4249 C CA . ASP A 1 531 ? 12.682 11.527 -17.957 1.00 92.75 531 ASP A CA 1
ATOM 4250 C C . ASP A 1 531 ? 14.068 11.874 -18.518 1.00 92.75 531 ASP A C 1
ATOM 4252 O O . ASP A 1 531 ? 14.222 12.565 -19.522 1.00 92.75 531 ASP A O 1
ATOM 4256 N N . LYS A 1 532 ? 15.107 11.370 -17.855 1.00 92.62 532 LYS A N 1
ATOM 4257 C CA . LYS A 1 532 ? 16.507 11.534 -18.269 1.00 92.62 532 LYS A CA 1
ATOM 4258 C C . LYS A 1 532 ? 17.109 10.256 -18.853 1.00 92.62 532 LYS A C 1
ATOM 4260 O O . LYS A 1 532 ? 18.255 10.288 -19.297 1.00 92.62 532 LYS A O 1
ATOM 4265 N N . TRP A 1 533 ? 16.376 9.149 -18.823 1.00 93.12 533 TRP A N 1
ATOM 4266 C CA . TRP A 1 533 ? 16.695 7.893 -19.497 1.00 93.12 533 TRP A CA 1
ATOM 4267 C C . TRP A 1 533 ? 16.038 7.826 -20.873 1.00 93.12 533 TRP A C 1
ATOM 4269 O O . TRP A 1 533 ? 16.702 7.452 -21.834 1.00 93.12 533 TRP A O 1
ATOM 4279 N N . CYS A 1 534 ? 14.780 8.259 -20.968 1.00 91.69 534 CYS A N 1
ATOM 4280 C CA . CYS A 1 534 ? 14.019 8.333 -22.213 1.00 91.69 534 CYS A CA 1
ATOM 4281 C C . CYS A 1 534 ? 13.449 9.750 -22.420 1.00 91.69 534 CYS A C 1
ATOM 4283 O O . CYS A 1 534 ? 12.284 9.993 -22.108 1.00 91.69 534 CYS A O 1
ATOM 4285 N N . PRO A 1 535 ? 14.284 10.709 -22.864 1.00 92.19 535 PRO A N 1
ATOM 4286 C CA . PRO A 1 535 ? 13.917 12.120 -22.962 1.00 92.19 535 PRO A CA 1
ATOM 4287 C C . PRO A 1 535 ? 12.688 12.386 -23.834 1.00 92.19 535 PRO A C 1
ATOM 4289 O O . PRO A 1 535 ? 12.365 11.609 -24.733 1.00 92.19 535 PRO A O 1
ATOM 4292 N N . ILE A 1 536 ? 12.022 13.519 -23.598 1.00 92.06 536 ILE A N 1
ATOM 4293 C CA . ILE A 1 536 ? 10.793 13.898 -24.312 1.00 92.06 536 ILE A CA 1
ATOM 4294 C C . ILE A 1 536 ? 10.996 13.992 -25.829 1.00 92.06 536 ILE A C 1
ATOM 4296 O O . ILE A 1 536 ? 10.076 13.691 -26.585 1.00 92.06 536 ILE A O 1
ATOM 4300 N N . GLU A 1 537 ? 12.208 14.318 -26.278 1.00 93.31 537 GLU A N 1
ATOM 4301 C CA . GLU A 1 537 ? 12.567 14.357 -27.692 1.00 93.31 537 GLU A CA 1
ATOM 4302 C C . GLU A 1 537 ? 12.341 12.994 -28.364 1.00 93.31 537 GLU A C 1
ATOM 4304 O O . GLU A 1 537 ? 11.908 12.943 -29.513 1.00 93.31 537 GLU A O 1
ATOM 4309 N N . TYR A 1 538 ? 12.540 11.881 -27.645 1.00 93.50 538 TYR A N 1
ATOM 4310 C CA . TYR A 1 538 ? 12.287 10.540 -28.186 1.00 93.50 538 TYR A CA 1
ATOM 4311 C C . TYR A 1 538 ? 10.788 10.321 -28.411 1.00 93.50 538 TYR A C 1
ATOM 4313 O O . TYR A 1 538 ? 10.393 9.755 -29.426 1.00 93.50 538 TYR A O 1
ATOM 4321 N N . ALA A 1 539 ? 9.938 10.829 -27.513 1.00 93.00 539 ALA A N 1
ATOM 4322 C CA . ALA A 1 539 ? 8.487 10.780 -27.679 1.00 93.00 539 ALA A CA 1
ATOM 4323 C C . ALA A 1 539 ? 8.018 11.633 -28.868 1.00 93.00 539 ALA A C 1
ATOM 4325 O O . ALA A 1 539 ? 7.174 11.201 -29.651 1.00 93.00 539 ALA A O 1
ATOM 4326 N N . GLU A 1 540 ? 8.575 12.837 -29.021 1.00 93.62 540 GLU A N 1
ATOM 4327 C CA . GLU A 1 540 ? 8.258 13.740 -30.132 1.00 93.62 540 GLU A CA 1
ATOM 4328 C C . GLU A 1 540 ? 8.693 13.166 -31.483 1.00 93.62 540 GLU A C 1
ATOM 4330 O O . GLU A 1 540 ? 7.966 13.278 -32.470 1.00 93.62 540 GLU A O 1
ATOM 4335 N N . GLU A 1 541 ? 9.865 12.535 -31.541 1.00 93.88 541 GLU A N 1
ATOM 4336 C CA . GLU A 1 541 ? 10.331 11.818 -32.726 1.00 93.88 541 GLU A CA 1
ATOM 4337 C C . GLU A 1 541 ? 9.442 10.610 -33.031 1.00 93.88 541 GLU A C 1
ATOM 4339 O O . GLU A 1 541 ? 9.004 10.459 -34.171 1.00 93.88 541 GLU A O 1
ATOM 4344 N N . MET A 1 542 ? 9.079 9.812 -32.023 1.00 94.00 542 MET A N 1
ATOM 4345 C CA . MET A 1 542 ? 8.160 8.682 -32.185 1.00 94.00 542 MET A CA 1
ATOM 4346 C C . MET A 1 542 ? 6.794 9.131 -32.726 1.00 94.00 542 MET A C 1
ATOM 4348 O O . MET A 1 542 ? 6.251 8.494 -33.624 1.00 94.00 542 MET A O 1
ATOM 4352 N N . GLN A 1 543 ? 6.264 10.263 -32.249 1.00 94.31 543 GLN A N 1
ATOM 4353 C CA . GLN A 1 543 ? 5.012 10.849 -32.745 1.00 94.31 543 GLN A CA 1
ATOM 4354 C C . GLN A 1 543 ? 5.126 11.334 -34.197 1.00 94.31 543 GLN A C 1
ATOM 4356 O O . GLN A 1 543 ? 4.159 11.244 -34.952 1.00 94.31 543 GLN A O 1
ATOM 4361 N N . LYS A 1 544 ? 6.293 11.855 -34.601 1.00 94.56 544 LYS A N 1
ATOM 4362 C CA . LYS A 1 544 ? 6.551 12.268 -35.991 1.00 94.56 544 LYS A CA 1
ATOM 4363 C C . LYS A 1 544 ? 6.644 11.066 -36.926 1.00 94.56 544 LYS A C 1
ATOM 4365 O O . LYS A 1 544 ? 6.101 11.124 -38.025 1.00 94.56 544 LYS A O 1
ATOM 4370 N N . VAL A 1 545 ? 7.323 10.001 -36.497 1.00 95.00 545 VAL A N 1
ATOM 4371 C CA . VAL A 1 545 ? 7.479 8.765 -37.280 1.00 95.00 545 VAL A CA 1
ATOM 4372 C C . VAL A 1 545 ? 6.154 8.005 -37.369 1.00 95.00 545 VAL A C 1
ATOM 4374 O O . VAL A 1 545 ? 5.799 7.526 -38.442 1.00 95.00 545 VAL A O 1
ATOM 4377 N N . TYR A 1 546 ? 5.382 7.962 -36.280 1.00 95.25 546 TYR A N 1
ATOM 4378 C CA . TYR A 1 546 ? 4.087 7.285 -36.214 1.00 95.25 546 TYR A CA 1
ATOM 4379 C C . TYR A 1 546 ? 2.969 8.232 -35.752 1.00 95.25 546 TYR A C 1
ATOM 4381 O O . TYR A 1 546 ? 2.552 8.189 -34.591 1.00 95.25 546 TYR A O 1
ATOM 4389 N N . PRO A 1 547 ? 2.406 9.055 -36.656 1.00 92.81 547 PRO A N 1
ATOM 4390 C CA . PRO A 1 547 ? 1.356 10.015 -36.306 1.00 92.81 547 PRO A CA 1
ATOM 4391 C C . PRO A 1 547 ? 0.094 9.384 -35.705 1.00 92.81 547 PRO A C 1
ATOM 4393 O O . PRO A 1 547 ? -0.623 10.042 -34.956 1.00 92.81 547 PRO A O 1
ATOM 4396 N N . THR A 1 548 ? -0.177 8.116 -36.026 1.00 92.56 548 THR A N 1
ATOM 4397 C CA . THR A 1 548 ? -1.330 7.347 -35.532 1.00 92.56 548 THR A CA 1
ATOM 4398 C C . THR A 1 548 ? -1.034 6.540 -34.266 1.00 92.56 548 THR A C 1
ATOM 4400 O O . THR A 1 548 ? -1.939 5.887 -33.745 1.00 92.56 548 THR A O 1
ATOM 4403 N N . ALA A 1 549 ? 0.207 6.551 -33.763 1.00 92.12 549 ALA A N 1
ATOM 4404 C CA . ALA A 1 549 ? 0.559 5.841 -32.541 1.00 92.12 549 ALA A CA 1
ATOM 4405 C C . ALA A 1 549 ? -0.173 6.432 -31.333 1.00 92.12 549 ALA A C 1
ATOM 4407 O O . ALA A 1 549 ? -0.289 7.649 -31.176 1.00 92.12 549 ALA A O 1
ATOM 4408 N N . HIS A 1 550 ? -0.610 5.561 -30.423 1.00 95.06 550 HIS A N 1
ATOM 4409 C CA . HIS A 1 550 ? -1.171 5.991 -29.148 1.00 95.06 550 HIS A CA 1
ATOM 4410 C C . HIS A 1 550 ? -0.039 6.347 -28.182 1.00 95.06 550 HIS A C 1
ATOM 4412 O O . HIS A 1 550 ? 0.460 5.494 -27.448 1.00 95.06 550 HIS A O 1
ATOM 4418 N N . ILE A 1 551 ? 0.378 7.612 -28.199 1.00 95.81 551 ILE A N 1
ATOM 4419 C CA . ILE A 1 551 ? 1.439 8.144 -27.340 1.00 95.81 551 ILE A CA 1
ATOM 4420 C C . ILE A 1 551 ? 0.829 9.122 -26.336 1.00 95.81 551 ILE A C 1
ATOM 4422 O O . ILE A 1 551 ? 0.144 10.075 -26.702 1.00 95.81 551 ILE A O 1
ATOM 4426 N N . TYR A 1 552 ? 1.092 8.891 -25.055 1.00 95.75 552 TYR A N 1
ATOM 4427 C CA . TYR A 1 552 ? 0.749 9.793 -23.967 1.00 95.75 552 TYR A CA 1
ATOM 4428 C C . TYR A 1 552 ? 2.025 10.320 -23.315 1.00 95.75 552 TYR A C 1
ATOM 4430 O O . TYR A 1 552 ? 2.884 9.544 -22.895 1.00 95.75 552 TYR A O 1
ATOM 4438 N N . ILE A 1 553 ? 2.135 11.644 -23.208 1.00 95.50 553 ILE A N 1
ATOM 4439 C CA . ILE A 1 553 ? 3.264 12.327 -22.569 1.00 95.50 553 ILE A CA 1
ATOM 4440 C C . ILE A 1 553 ? 2.751 13.014 -21.307 1.00 95.50 553 ILE A C 1
ATOM 4442 O O . ILE A 1 553 ? 2.049 14.026 -21.381 1.00 95.50 553 ILE A O 1
ATOM 4446 N N . ASP A 1 554 ? 3.118 12.484 -20.144 1.00 94.06 554 ASP A N 1
ATOM 4447 C CA . ASP A 1 554 ? 2.824 13.132 -18.874 1.00 94.06 554 ASP A CA 1
ATOM 4448 C C . ASP A 1 554 ? 3.718 14.357 -18.655 1.00 94.06 554 ASP A C 1
ATOM 4450 O O . ASP A 1 554 ? 4.942 14.288 -18.772 1.00 94.06 554 ASP A O 1
ATOM 4454 N N . LYS A 1 555 ? 3.095 15.476 -18.278 1.00 92.06 555 LYS A N 1
ATOM 4455 C CA . LYS A 1 555 ? 3.771 16.735 -17.919 1.00 92.06 555 LYS A CA 1
ATOM 4456 C C . LYS A 1 555 ? 3.564 17.116 -16.450 1.00 92.06 555 LYS A C 1
ATOM 4458 O O . LYS A 1 555 ? 3.927 18.219 -16.054 1.00 92.06 555 LYS A O 1
ATOM 4463 N N . SER A 1 556 ? 2.973 16.229 -15.645 1.00 86.81 556 SER A N 1
ATOM 4464 C CA . SER A 1 556 ? 2.607 16.499 -14.248 1.00 86.81 556 SER A CA 1
ATOM 4465 C C . SER A 1 556 ? 3.768 16.342 -13.261 1.00 86.81 556 SER A C 1
ATOM 4467 O O . SER A 1 556 ? 3.609 16.606 -12.071 1.00 86.81 556 SER A O 1
ATOM 4469 N N . GLY A 1 557 ? 4.950 15.972 -13.760 1.00 88.19 557 GLY A N 1
ATOM 4470 C CA . GLY A 1 557 ? 6.172 15.850 -12.970 1.00 88.19 557 GLY A CA 1
ATOM 4471 C C . GLY A 1 557 ? 6.473 14.426 -12.507 1.00 88.19 557 GLY A C 1
ATOM 4472 O O . GLY A 1 557 ? 7.278 14.253 -11.594 1.00 88.19 557 GLY A O 1
ATOM 4473 N N . ILE A 1 558 ? 5.852 13.410 -13.119 1.00 93.19 558 ILE A N 1
ATOM 4474 C CA . ILE A 1 558 ? 6.184 12.006 -12.859 1.00 93.19 558 ILE A CA 1
ATOM 4475 C C . ILE A 1 558 ? 7.641 11.740 -13.278 1.00 93.19 558 ILE A C 1
ATOM 4477 O O . ILE A 1 558 ? 8.083 12.121 -14.362 1.00 93.19 558 ILE A O 1
ATOM 4481 N N . GLU A 1 559 ? 8.404 11.097 -12.395 1.00 92.75 559 GLU A N 1
ATOM 4482 C CA . GLU A 1 559 ? 9.781 10.667 -12.664 1.00 92.75 559 GLU A CA 1
ATOM 4483 C C . GLU A 1 559 ? 9.800 9.309 -13.392 1.00 92.75 559 GLU A C 1
ATOM 4485 O O . GLU A 1 559 ? 8.862 8.524 -13.262 1.00 92.75 559 GLU A O 1
ATOM 4490 N N . HIS A 1 560 ? 10.902 8.981 -14.085 1.00 94.44 560 HIS A N 1
ATOM 4491 C CA . HIS A 1 560 ? 11.097 7.667 -14.731 1.00 94.44 560 HIS A CA 1
ATOM 4492 C C . HIS A 1 560 ? 10.780 6.509 -13.775 1.00 94.44 560 HIS A C 1
ATOM 4494 O O . HIS A 1 560 ? 9.981 5.630 -14.074 1.00 94.44 560 HIS A O 1
ATOM 4500 N N . ALA A 1 561 ? 11.347 6.548 -12.565 1.00 93.69 561 ALA A N 1
ATOM 4501 C CA . ALA A 1 561 ? 11.078 5.576 -11.512 1.00 93.69 561 ALA A CA 1
ATOM 4502 C C . ALA A 1 561 ? 9.759 5.884 -10.775 1.00 93.69 561 ALA A C 1
ATOM 4504 O O . ALA A 1 561 ? 9.738 6.004 -9.548 1.00 93.69 561 ALA A O 1
ATOM 4505 N N . PHE A 1 562 ? 8.651 5.997 -11.515 1.00 94.75 562 PHE A N 1
ATOM 4506 C CA . PHE A 1 562 ? 7.337 6.376 -10.982 1.00 94.75 562 PHE A CA 1
ATOM 4507 C C . PHE A 1 562 ? 6.887 5.489 -9.814 1.00 94.75 562 PHE A C 1
ATOM 4509 O O . PHE A 1 562 ? 6.207 5.956 -8.906 1.00 94.75 562 PHE A O 1
ATOM 4516 N N . VAL A 1 563 ? 7.323 4.226 -9.792 1.00 93.62 563 VAL A N 1
ATOM 4517 C CA . VAL A 1 563 ? 7.059 3.245 -8.726 1.00 93.62 563 VAL A CA 1
ATOM 4518 C C . VAL A 1 563 ? 7.561 3.659 -7.338 1.00 93.62 563 VAL A C 1
ATOM 4520 O O . VAL A 1 563 ? 7.189 3.051 -6.337 1.00 93.62 563 VAL A O 1
ATOM 4523 N N . LEU A 1 564 ? 8.424 4.676 -7.256 1.00 90.81 564 LEU A N 1
ATOM 4524 C CA . LEU A 1 564 ? 8.920 5.202 -5.989 1.00 90.81 564 LEU A CA 1
ATOM 4525 C C . LEU A 1 564 ? 7.996 6.249 -5.365 1.00 90.81 564 LEU A C 1
ATOM 4527 O O . LEU A 1 564 ? 8.067 6.426 -4.155 1.00 90.81 564 LEU A O 1
ATOM 4531 N N . LYS A 1 565 ? 7.182 6.977 -6.140 1.00 90.50 565 LYS A N 1
ATOM 4532 C CA . LYS A 1 565 ? 6.443 8.159 -5.636 1.00 90.50 565 LYS A CA 1
ATOM 4533 C C . LYS A 1 565 ? 5.061 8.388 -6.258 1.00 90.50 565 LYS A C 1
ATOM 4535 O O . LYS A 1 565 ? 4.265 9.138 -5.700 1.00 90.50 565 LYS A O 1
ATOM 4540 N N . SER A 1 566 ? 4.796 7.821 -7.429 1.00 93.44 566 SER A N 1
ATOM 4541 C CA . SER A 1 566 ? 3.672 8.192 -8.292 1.00 93.44 566 SER A CA 1
ATOM 4542 C C . SER A 1 566 ? 2.954 6.970 -8.871 1.00 93.44 566 SER A C 1
ATOM 4544 O O . SER A 1 566 ? 2.338 7.067 -9.934 1.00 93.44 566 SER A O 1
ATOM 4546 N N . SER A 1 567 ? 2.992 5.820 -8.191 1.00 93.69 567 SER A N 1
ATOM 4547 C CA . SER A 1 567 ? 2.398 4.565 -8.666 1.00 93.69 567 SER A CA 1
ATOM 4548 C C . SER A 1 567 ? 0.907 4.706 -8.940 1.00 93.69 567 SER A C 1
ATOM 4550 O O . SER A 1 567 ? 0.443 4.364 -10.024 1.00 93.69 567 SER A O 1
ATOM 4552 N N . LYS A 1 568 ? 0.138 5.242 -7.983 1.00 91.44 568 LYS A N 1
ATOM 4553 C CA . LYS A 1 568 ? -1.321 5.367 -8.137 1.00 91.44 568 LYS A CA 1
ATOM 4554 C C . LYS A 1 568 ? -1.697 6.343 -9.252 1.00 91.44 568 LYS A C 1
ATOM 4556 O O . LYS A 1 568 ? -2.590 6.056 -10.040 1.00 91.44 568 LYS A O 1
ATOM 4561 N N . ILE A 1 569 ? -1.010 7.483 -9.341 1.00 93.44 569 ILE A N 1
ATOM 4562 C CA . ILE A 1 569 ? -1.264 8.494 -10.381 1.00 93.44 569 ILE A CA 1
ATOM 4563 C C . ILE A 1 569 ? -0.970 7.898 -11.760 1.00 93.44 569 ILE A C 1
ATOM 4565 O O . ILE A 1 569 ? -1.826 7.934 -12.640 1.00 93.44 569 ILE A O 1
ATOM 4569 N N . THR A 1 570 ? 0.191 7.257 -11.911 1.00 95.88 570 THR A N 1
ATOM 4570 C CA . THR A 1 570 ? 0.586 6.588 -13.158 1.00 95.88 570 THR A CA 1
ATOM 4571 C C . THR A 1 570 ? -0.413 5.497 -13.537 1.00 95.88 570 THR A C 1
ATOM 4573 O O . THR A 1 570 ? -0.819 5.422 -14.689 1.00 95.88 570 THR A O 1
ATOM 4576 N N . ALA A 1 571 ? -0.882 4.692 -12.577 1.00 96.06 571 ALA A N 1
ATOM 4577 C CA . ALA A 1 571 ? -1.894 3.666 -12.827 1.00 96.06 571 ALA A CA 1
ATOM 4578 C C . ALA A 1 571 ? -3.215 4.250 -13.349 1.00 96.06 571 ALA A C 1
ATOM 4580 O O . ALA A 1 571 ? -3.765 3.707 -14.301 1.00 96.06 571 ALA A O 1
ATOM 4581 N N . ASN A 1 572 ? -3.699 5.365 -12.788 1.00 94.38 572 ASN A N 1
ATOM 4582 C CA . ASN A 1 572 ? -4.894 6.050 -13.299 1.00 94.38 572 ASN A CA 1
ATOM 4583 C C . ASN A 1 572 ? -4.700 6.523 -14.748 1.00 94.38 572 ASN A C 1
ATOM 4585 O O . ASN A 1 572 ? -5.554 6.275 -15.596 1.00 94.38 572 ASN A O 1
ATOM 4589 N N . LEU A 1 573 ? -3.566 7.165 -15.047 1.00 95.75 573 LEU A N 1
ATOM 4590 C CA . LEU A 1 573 ? -3.260 7.653 -16.396 1.00 95.75 573 LEU A CA 1
ATOM 4591 C C . LEU A 1 573 ? -3.154 6.509 -17.407 1.00 95.75 573 LEU A C 1
ATOM 4593 O O . LEU A 1 573 ? -3.741 6.581 -18.484 1.00 95.75 573 LEU A O 1
ATOM 4597 N N . VAL A 1 574 ? -2.442 5.440 -17.050 1.00 95.75 574 VAL A N 1
ATOM 4598 C CA . VAL A 1 574 ? -2.305 4.246 -17.889 1.00 95.75 574 VAL A CA 1
ATOM 4599 C C . VAL A 1 574 ? -3.672 3.603 -18.112 1.00 95.75 574 VAL A C 1
ATOM 4601 O O . VAL A 1 574 ? -4.043 3.365 -19.257 1.00 95.75 574 VAL A O 1
ATOM 4604 N N . TRP A 1 575 ? -4.454 3.383 -17.052 1.00 95.56 575 TRP A N 1
ATOM 4605 C CA . TRP A 1 575 ? -5.777 2.761 -17.136 1.00 95.56 575 TRP A CA 1
ATOM 4606 C C . TRP A 1 575 ? -6.737 3.529 -18.046 1.00 95.56 575 TRP A C 1
ATOM 4608 O O . TRP A 1 575 ? -7.364 2.932 -18.920 1.00 95.56 575 TRP A O 1
ATOM 4618 N N . ASN A 1 576 ? -6.791 4.856 -17.915 1.00 93.81 576 ASN A N 1
ATOM 4619 C CA . ASN A 1 576 ? -7.630 5.709 -18.760 1.00 93.81 576 ASN A CA 1
ATOM 4620 C C . ASN A 1 576 ? -7.304 5.579 -20.257 1.00 93.81 576 ASN A C 1
ATOM 4622 O O . ASN A 1 576 ? -8.158 5.867 -21.084 1.00 93.81 576 ASN A O 1
ATOM 4626 N N . ASN A 1 577 ? -6.092 5.138 -20.607 1.00 92.31 577 ASN A N 1
ATOM 4627 C CA . ASN A 1 577 ? -5.657 4.965 -21.991 1.00 92.31 577 ASN A CA 1
ATOM 4628 C C . ASN A 1 577 ? -5.721 3.510 -22.487 1.00 92.31 577 ASN A C 1
ATOM 4630 O O . ASN A 1 577 ? -5.649 3.277 -23.690 1.00 92.31 577 ASN A O 1
ATOM 4634 N N . ILE A 1 578 ? -5.831 2.516 -21.602 1.00 90.88 578 ILE A N 1
ATOM 4635 C CA . ILE A 1 578 ? -5.864 1.100 -22.013 1.00 90.88 578 ILE A CA 1
ATOM 4636 C C . ILE A 1 578 ? -7.212 0.417 -21.767 1.00 90.88 578 ILE A C 1
ATOM 4638 O O . ILE A 1 578 ? -7.446 -0.646 -22.339 1.00 90.88 578 ILE A O 1
ATOM 4642 N N . SER A 1 579 ? -8.088 1.015 -20.953 1.00 88.00 579 SER A N 1
ATOM 4643 C CA . SER A 1 579 ? -9.339 0.403 -20.478 1.00 88.00 579 SER A CA 1
ATOM 4644 C C . SER A 1 579 ? -10.364 0.091 -21.568 1.00 88.00 579 SER A C 1
ATOM 4646 O O . SER A 1 579 ? -11.087 -0.881 -21.420 1.00 88.00 579 SER A O 1
ATOM 4648 N N . ASP A 1 580 ? -10.374 0.794 -22.704 1.00 82.31 580 ASP A N 1
ATOM 4649 C CA . ASP A 1 580 ? -11.302 0.509 -23.818 1.00 82.31 580 ASP A CA 1
ATOM 4650 C C . ASP A 1 580 ? -11.145 -0.904 -24.418 1.00 82.31 580 ASP A C 1
ATOM 4652 O O . ASP A 1 580 ? -11.970 -1.361 -25.213 1.00 82.31 580 ASP A O 1
ATOM 4656 N N . LYS A 1 581 ? -10.045 -1.589 -24.087 1.00 67.56 581 LYS A N 1
ATOM 4657 C CA . LYS A 1 581 ? -9.716 -2.947 -24.538 1.00 67.56 581 LYS A CA 1
ATOM 4658 C C . LYS A 1 581 ? -9.686 -3.971 -23.393 1.00 67.56 581 LYS A C 1
ATOM 4660 O O . LYS A 1 581 ? -9.280 -5.108 -23.645 1.00 67.56 581 LYS A O 1
ATOM 4665 N N . VAL A 1 582 ? -10.075 -3.576 -22.175 1.00 64.00 582 VAL A N 1
ATOM 4666 C CA . VAL A 1 582 ? -10.148 -4.416 -20.962 1.00 64.00 582 VAL A CA 1
ATOM 4667 C C . VAL A 1 582 ? -11.597 -4.599 -20.547 1.00 64.00 582 VAL A C 1
ATOM 4669 O O . VAL A 1 582 ? -11.975 -5.762 -20.288 1.00 64.00 582 VAL A O 1
#

Organism: NCBI:txid2664684

Sequence (582 aa):
MCSKLTEHWLSVSGLPTNVLKIGQINTHKRFVIVIIPGNPGIPRYYEEFVLTIFELFKERISIWVVGHAGHVSIPRLEQVNKGSIYEDFYDVDGQTKHKLLFIQEHVPNDARLILIGHSIGALIAVRLLNCLSNEKILKCCLLFPTMEHLAKSPMGSTCLPIVNYLSWCIPLPAYLLYYLPEFIKRRLASIYFCLQGFNVSEFAIQATLQLVDPSCVRKIFYLGANELRTIQEADHDSIEKHLEKLMMYYGLNDHWCPQSLYDCMKKKHPDGVIIQCKKGVSAGMEESWILVNGEPTCILSAGQVKDSSLVGLLITGNPGVPYYYTAFIQQLYFLSNFKLPICCINLAGHVSVPEHVEVDDSPTKNYLDLKGQVQHKLDFIKKYLKPESKLILMGHSIGAKMCLEMARVLPKERVVKIALLAPTIERMKTSPNGKRFWPLLNYGRLLAPVILFPLYCFSESMRKRMVALNFWLSGGVEPQAIPATAKFLTPYCVRNSLNLAYEELSSIFEPDHKLIEEHLEKLFFFYVALDKWCPIEYAEEMQKVYPTAHIYIDKSGIEHAFVLKSSKITANLVWNNISDKV

Mean predicted aligned error: 10.23 Å

Radius of gyration: 27.31 Å; Cα contacts (8 Å, |Δi|>4): 1082; chains: 1; bounding box: 70×56×77 Å

InterPro domains:
  IPR019363 Lipid droplet-associated hydrolase [PF10230] (30-281)
  IPR019363 Lipid droplet-associated hydrolase [PF10230] (313-563)
  IPR019363 Lipid droplet-associated hydrolase [PTHR13390] (16-281)
  IPR029058 Alpha/Beta hydrolase fold [G3DSA:3.40.50.1820] (32-277)
  IPR029058 Alpha/Beta hydrolase fold [G3DSA:3.40.50.1820] (278-578)
  IPR029058 Alpha/Beta hydrolase fold [SSF53474] (6-274)
  IPR029058 Alpha/Beta hydrolase fold [SSF53474] (309-561)

Nearest PDB structures (foldseek):
  2y6v-assembly1_A  TM=6.189E-01  e=1.673E-08  Saccharomyces cerevisiae
  2qmq-assembly1_A  TM=6.221E-01  e=7.536E-07  Mus musculus
  2xmr-assembly3_C  TM=5.959E-01  e=1.238E-06  Homo sapiens
  5hc4-assembly1_B  TM=5.330E-01  e=2.438E-05  uncultured bacterium
  2o2g-assembly1_A  TM=6.134E-01  e=2.921E-04  Trichormus variabilis